Protein AF-A0A0Q3IAG3-F1 (afdb_monomer)

Sequence (662 aa):
MATAAAYCLPLFLLLLPPLIIAAPSAAAAGPELQPQPQDLLLSFKAALRDPSGALASWSLSTPYCNWPHITCTASSSSSSVVSIAVSLQGLGLSGDIDAASLCRVPGLSHLSLASNAFNTTVPLQLSRCASLVSLNLSSAAFWGPLPEQLAAGLPPSLASLDLSGNDIEGPVPPGLAALGAALQVLDLGRNRLSGVLHPALFRNLTGLHYLDLSGNQFLESPLPPELGKMGNLRWLFLQGSGFTGAIPETFLALEQLEALDLSMNGLTGAIPRGFGRKFQKLLSLDLSRNGFSGPFPDGVEKCVMLQRFQVHDNAFTGELPAGLWSLPDLQVIRAENNRFSGRLPEFPGEVSRLEQVQVDNNSFSGGLPLTIGMIRTMYRFSASLNKLSGVLPDNLCDSPVMSIINISHNALSGSIPEFRNCKRLVSLHLSSNGLTGPIPTSLGALPVLTYIDLSSNGLTGAIPANLQNLKLALLNVSYNRLSGPVPQELISGLPAVFLQGNPGLCGPGLSNNCVVPLRKHRWLALAATVASFITGAMLLAIGAFAVYRRLYGKRPSPWKLVLFQPIKITGEELFSAFHDKNVIGRGAFGNVYLIVLQDGQKVAVKRLVCSDKLTFRQVKSEMNVLAKIRHKNIAKITGFCYSEGEAKDCAGSSSGIGVPSP

Foldseek 3Di:
DDDDDDDDDDDDDDDDDDDDDDDDDDPDDPPPPQPALLVLVVVQVVQKDQPPCQQVPSDPVDPPCPGPQWHWDDDPPDPPATAIAGAQEQRQMEGDGPLQSVLSNGNDAHYAPEHYAHLEADDLSQLSNQNYQEDHHELHAHAEEDDLSSLLSHYLNHQYDAHEHYAHEEADHLSVLNVFQNHAYDHHEQYQYAEEHDLSNLQGPLNYQYDAHYNNQHHLYEDDLSVLNSLNHAYDHHANNAYEEEDDPSVLSNLNHQEDAPYHYAYEEEDRQCVLVRNLNHQEDAPYQYAYEEAHHENVLSVLNHAEDHHDHYAYEEADHPSVLARQNHAYDHHAHYAHEEEDDAHPFCSHNHQEDAHAQYAYEEEDHLRCLRHQNHQYDHHDNYAYEEEDHQSNQNRQNHAEDAHEHYAYEEEDHANQRNLNHAEDHHYQYAYEEADHLNLLVRARHAYAHHEHYAYEEADHLSVLVYNHPYQAHEQYQYADEDHPSCVVRDDPNSHHNHPRYADPPDPHHHPPPPPPPPVVVVVVVVVVVVVVVVVVVVVVVVVVCVVDPDDDDQKDKWFPDDDPDDPVQVVVQPDPVQFPDQDPFATWGWGQDPVRDIDIDGDGDDDLPDAPVRVVVVLVVQQPDDDPPDDHDGIDMDGPVVNCVSPDDDDDDDDDDD

Secondary structure (DSSP, 8-state):
----------------------------PPP--PPPHHHHHHHHHHHEE-TT-TTTT-STTS-GGGSTTEEEEE-TT-TT-EEEEEE-TTS--EE---HHHHTTSTTEEEEE--SS---SPPPGGGGG-TT-SEEE-TTS--EEE--HHHHHHS-TT--EEE--SSEEEE---GGGGGGGGG--EEE--SSEEBSPPPHHHHHH-TT-SEEE-TT-TB---BPPGGGGG-TT--EEE-TTS--EEPPPGGGGG-TT-SEEE--SSEEEEPPPTTHHHH-TT--EEE--SSEEEEEPPS-GGG-TT--EEE--SSEEESBPPGGGGG-TT--EEE--SS--BSBPPPP-GGG----EEE--SS--EEPPPTTGGG-TT--EEE--SSEEEEE--TTTT--TT--EEE--SSEEEEEPPP--S-TT--EEE--SSEEEEPPPGGGGG-TT--EEE--SSEEEEPPPGGGGGS--SEEE--SSEEEEEPPHHHHHHS-GGGGTT-TEEESTTSSS---------HHHHHHHHHHHHHHHHHHHHHHHHHHHHHHH-PPPP-EEEEESS-----HHHHHHT-SGGGEEEEETTEEEEEEE-TTS-EEEEEEPPP-TT--HHHHHHHHHHHTT---TTSPPP-EEEEETTTTSTTS-----------

Organism: Brachypodium distachyon (NCBI:txid15368)

Solvent-accessible surface area (backbone atoms only — not comparable to full-atom values): 34328 Å² total; per-residue (Å²): 133,89,89,87,82,87,82,89,82,82,93,76,91,78,92,76,85,81,81,87,75,86,72,80,84,75,74,80,77,67,84,78,75,75,78,53,54,60,58,26,52,48,54,28,54,70,41,42,43,59,85,73,49,82,65,66,80,64,47,94,92,50,66,59,63,75,27,84,53,36,46,65,43,76,48,97,84,49,102,78,51,47,40,29,34,39,50,56,55,62,57,60,35,23,54,53,79,43,34,66,42,48,35,64,28,74,41,39,24,33,43,30,50,19,46,24,53,37,68,40,62,78,62,58,45,52,25,56,23,66,56,25,30,34,43,32,47,23,38,13,43,31,31,51,61,63,52,48,71,28,37,47,35,41,28,58,58,26,28,33,43,32,52,22,49,24,50,33,24,47,50,73,42,57,30,46,24,65,28,21,57,46,23,28,36,44,31,51,21,38,24,46,31,22,48,63,78,50,64,54,36,36,68,32,34,46,35,23,28,35,42,31,47,20,42,12,62,48,17,66,17,62,62,61,56,46,52,20,66,23,49,49,25,26,36,42,35,45,27,36,14,34,33,27,51,45,69,46,70,44,48,59,52,30,43,48,23,28,34,42,32,54,20,49,28,56,30,27,51,49,63,46,66,61,48,20,64,39,33,42,51,21,31,36,42,33,52,22,41,28,50,32,28,50,47,62,41,54,50,38,53,48,23,49,50,26,27,35,45,32,51,20,42,29,48,32,25,50,46,75,46,75,43,56,67,66,31,61,51,27,26,37,42,34,47,24,44,30,48,33,30,53,64,62,65,71,49,57,27,69,71,33,45,38,30,33,42,34,45,24,42,31,48,34,25,50,46,69,41,75,30,59,15,44,18,56,50,26,27,35,45,33,46,21,42,28,50,31,25,54,51,64,52,68,41,66,37,50,8,60,47,25,25,37,43,32,52,20,40,29,54,31,28,54,50,63,54,64,47,80,53,24,60,45,28,31,35,42,32,52,21,41,28,51,33,27,49,49,63,48,63,39,58,37,69,30,84,54,36,27,37,38,32,52,20,40,27,51,30,27,50,45,67,50,63,50,46,57,77,40,77,59,82,39,71,30,51,15,37,24,52,29,28,46,60,58,48,68,67,49,57,78,73,46,67,70,74,28,53,37,65,22,89,49,37,16,28,89,97,48,97,34,69,66,75,73,74,74,72,75,60,66,61,56,61,53,48,51,57,51,49,56,54,49,52,54,51,48,53,53,50,50,53,53,49,54,53,48,48,73,74,69,62,78,83,84,80,74,67,51,78,48,68,80,50,101,66,92,73,56,73,68,64,60,60,75,43,78,44,84,92,29,57,79,46,79,53,102,60,36,44,27,28,56,39,71,42,95,88,65,51,78,43,82,47,70,51,73,60,89,55,103,87,63,47,65,70,56,53,56,52,50,51,60,52,57,49,66,61,84,52,100,91,54,89,80,58,50,60,55,72,51,40,73,74,67,59,51,75,61,62,72,92,74,88,80,90,82,85,85,85,135

Nearest PDB structures (foldseek):
  5xjx-assembly1_A  TM=6.920E-01  e=1.433E-28  Arabidopsis thaliana
  5xkj-assembly2_B  TM=7.914E-01  e=1.737E-23  Arabidopsis thaliana
  5gij-assembly1_B  TM=5.971E-01  e=4.667E-26  Arabidopsis thaliana
  5gr9-assembly1_B  TM=5.841E-01  e=5.102E-26  Arabidopsis thaliana
  4mna-assembly1_A  TM=4.297E-01  e=7.615E-26  Arabidopsis thaliana

pLDDT: mean 84.62, std 19.33, range [26.25, 98.94]

InterPro domains:
  IPR000719 Protein kinase domain [PF00069] (578-644)
  IPR000719 Protein kinase domain [PS50011] (578-662)
  IPR001611 Leucine-rich repeat [PF00560] (256-276)
  IPR001611 Leucine-rich repeat [PF00560] (282-303)
  IPR001611 Leucine-rich repeat [PF13855] (156-218)
  IPR001611 Leucine-rich repeat [PF13855] (424-482)
  IPR003591 Leucine-rich repeat, typical subtype [SM00369] (105-129)
  IPR003591 Leucine-rich repeat, typical subtype [SM00369] (181-204)
  IPR003591 Leucine-rich repeat, typical subtype [SM00369] (205-230)
  IPR003591 Leucine-rich repeat, typical subtype [SM00369] (254-278)
  IPR003591 Leucine-rich repeat, typical subtype [SM00369] (446-469)
  IPR011009 Protein kinase-like domain superfamily [SSF56112] (566-646)
  IPR013210 Leucine-rich repeat-containing N-terminal, plant-type [PF08263] (40-73)
  IPR017441 Protein kinase, ATP binding site [PS00107] (584-606)
  IPR032675 Leucine-rich repeat domain superfamily [G3DSA:3.80.10.10] (33-121)
  IPR032675 Leucine-rich repeat domain superfamily [G3DSA:3.80.10.10] (122-519)

Mean predicted aligned error: 15.57 Å

Structure (mmCIF, N/CA/C/O backbone):
data_AF-A0A0Q3IAG3-F1
#
_entry.id   AF-A0A0Q3IAG3-F1
#
loop_
_atom_site.group_PDB
_atom_site.id
_atom_site.type_symbol
_atom_site.label_atom_id
_atom_site.label_alt_id
_atom_site.label_comp_id
_atom_site.label_asym_id
_atom_site.label_entity_id
_atom_site.label_seq_id
_atom_site.pdbx_PDB_ins_code
_atom_site.Cartn_x
_atom_site.Cartn_y
_atom_site.Cartn_z
_atom_site.occupancy
_atom_site.B_iso_or_equiv
_atom_site.auth_seq_id
_atom_site.auth_comp_id
_atom_site.auth_asym_id
_atom_site.auth_atom_id
_atom_site.pdbx_PDB_model_num
ATOM 1 N N . MET A 1 1 ? -14.386 58.760 45.929 1.00 36.84 1 MET A N 1
ATOM 2 C CA . MET A 1 1 ? -15.754 58.927 46.458 1.00 36.84 1 MET A CA 1
ATOM 3 C C . MET A 1 1 ? -16.372 57.547 46.577 1.00 36.84 1 MET A C 1
ATOM 5 O O . MET A 1 1 ? -16.468 56.901 45.551 1.00 36.84 1 MET A O 1
ATOM 9 N N . ALA A 1 2 ? -16.676 57.152 47.823 1.00 34.12 2 ALA A N 1
ATOM 10 C CA . ALA A 1 2 ? -17.533 56.057 48.314 1.00 34.12 2 ALA A CA 1
ATOM 11 C C . ALA A 1 2 ? -17.417 54.645 47.695 1.00 34.12 2 ALA A C 1
ATOM 13 O O . ALA A 1 2 ? -17.475 54.492 46.488 1.00 34.12 2 ALA A O 1
ATOM 14 N N . THR A 1 3 ? -17.370 53.522 48.414 1.00 35.38 3 THR A N 1
ATOM 15 C CA . THR A 1 3 ? -17.206 53.123 49.831 1.00 35.38 3 THR A CA 1
ATOM 16 C C . THR A 1 3 ? -17.252 51.588 49.798 1.00 35.38 3 THR A C 1
ATOM 18 O O . THR A 1 3 ? -18.136 51.065 49.128 1.00 35.38 3 THR A O 1
ATOM 21 N N . ALA A 1 4 ? -16.385 50.886 50.535 1.00 32.78 4 ALA A N 1
ATOM 22 C CA . ALA A 1 4 ? -16.727 49.684 51.321 1.00 32.78 4 ALA A CA 1
ATOM 23 C C . ALA A 1 4 ? -15.442 49.085 51.913 1.00 32.78 4 ALA A C 1
ATOM 25 O O . ALA A 1 4 ? -14.677 48.409 51.229 1.00 32.78 4 ALA A O 1
ATOM 26 N N . ALA A 1 5 ? -15.208 49.375 53.192 1.00 32.81 5 ALA A N 1
ATOM 27 C CA . ALA A 1 5 ? -14.192 48.735 54.014 1.00 32.81 5 ALA A CA 1
ATOM 28 C C . ALA A 1 5 ? -14.833 47.636 54.874 1.00 32.81 5 ALA A C 1
ATOM 30 O O . ALA A 1 5 ? -16.011 47.698 55.222 1.00 32.81 5 ALA A O 1
ATOM 31 N N . ALA A 1 6 ? -14.007 46.637 55.163 1.00 34.72 6 ALA A N 1
ATOM 32 C CA . ALA A 1 6 ? -14.290 45.373 55.818 1.00 34.72 6 ALA A CA 1
ATOM 33 C C . ALA A 1 6 ? -14.763 45.475 57.275 1.00 34.72 6 ALA A C 1
ATOM 35 O O . ALA A 1 6 ? -14.339 46.371 57.996 1.00 34.72 6 ALA A O 1
ATOM 36 N N . TYR A 1 7 ? -15.480 44.440 57.729 1.00 31.61 7 TYR A N 1
ATOM 37 C CA . TYR A 1 7 ? -15.376 43.940 59.101 1.00 31.61 7 TYR A CA 1
ATOM 38 C C . TYR A 1 7 ? -15.440 42.405 59.128 1.00 31.61 7 TYR A C 1
ATOM 40 O O . TYR A 1 7 ? -16.444 41.795 58.768 1.00 31.61 7 TYR A O 1
ATOM 48 N N . CYS A 1 8 ? -14.332 41.802 59.568 1.00 31.00 8 CYS A N 1
ATOM 49 C CA . CYS A 1 8 ? -14.249 40.450 60.117 1.00 31.00 8 CYS A CA 1
ATOM 50 C C . CYS A 1 8 ? -14.860 40.422 61.523 1.00 31.00 8 CYS A C 1
ATOM 52 O O . CYS A 1 8 ? -14.570 41.321 62.309 1.00 31.00 8 CYS A O 1
ATOM 54 N N . LEU A 1 9 ? -15.565 39.345 61.879 1.00 29.98 9 LEU A N 1
ATOM 55 C CA . LEU A 1 9 ? -15.588 38.774 63.235 1.00 29.98 9 LEU A CA 1
ATOM 56 C C . LEU A 1 9 ? -16.061 37.301 63.181 1.00 29.98 9 LEU A C 1
ATOM 58 O O . LEU A 1 9 ? -16.707 36.904 62.212 1.00 29.98 9 LEU A O 1
ATOM 62 N N . PRO A 1 10 ? -15.653 36.473 64.160 1.00 35.53 10 PRO A N 1
ATOM 63 C CA . PRO A 1 10 ? -15.417 35.047 63.988 1.00 35.53 10 PRO A CA 1
ATOM 64 C C . PRO A 1 10 ? -16.626 34.160 64.297 1.00 35.53 10 PRO A C 1
ATOM 66 O O . PRO A 1 10 ? -17.518 34.494 65.072 1.00 35.53 10 PRO A O 1
ATOM 69 N N . LEU A 1 11 ? -16.563 32.973 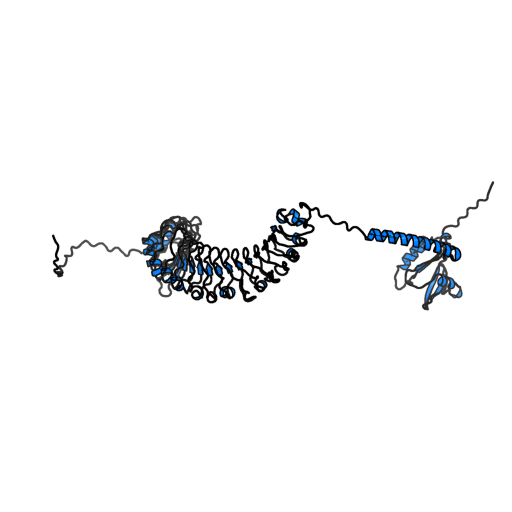63.699 1.00 30.59 11 LEU A N 1
ATOM 70 C CA . LEU A 1 11 ? -17.396 31.804 63.939 1.00 30.59 11 LEU A CA 1
ATOM 71 C C . LEU A 1 11 ? -17.211 31.311 65.389 1.00 30.59 11 LEU A C 1
ATOM 73 O O . LEU A 1 11 ? -16.100 30.953 65.776 1.00 30.59 11 LEU A O 1
ATOM 77 N N . PHE A 1 12 ? -18.290 31.233 66.169 1.00 32.09 12 PHE A N 1
ATOM 78 C CA . PHE A 1 12 ? -18.337 30.421 67.387 1.00 32.09 12 PHE A CA 1
ATOM 79 C C . PHE A 1 12 ? -19.564 29.510 67.330 1.00 32.09 12 PHE A C 1
ATOM 81 O O . PHE A 1 12 ? -20.698 29.970 67.207 1.00 32.09 12 PHE A O 1
ATOM 88 N N . LEU A 1 13 ? -19.298 28.203 67.374 1.00 33.50 13 LEU A N 1
ATOM 89 C CA . LEU A 1 13 ? -20.283 27.134 67.479 1.00 33.50 13 LEU A CA 1
ATOM 90 C C . LEU A 1 13 ? -21.098 27.269 68.771 1.00 33.50 13 LEU A C 1
ATOM 92 O O . LEU A 1 13 ? -20.525 27.294 69.858 1.00 33.50 13 LEU A O 1
ATOM 96 N N . LEU A 1 14 ? -22.423 27.205 68.649 1.00 31.25 14 LEU A N 1
ATOM 97 C CA . LEU A 1 14 ? -23.321 26.792 69.725 1.00 31.25 14 LEU A CA 1
ATOM 98 C C . LEU A 1 14 ? -24.258 25.708 69.182 1.00 31.25 14 LEU A C 1
ATOM 100 O O . LEU A 1 14 ? -25.172 25.971 68.404 1.00 31.25 14 LEU A O 1
ATOM 104 N N . LEU A 1 15 ? -23.967 24.469 69.581 1.00 32.31 15 LEU A N 1
ATOM 105 C CA . LEU A 1 15 ? -24.825 23.299 69.427 1.00 32.31 15 LEU A CA 1
ATOM 106 C C . LEU A 1 15 ? -26.006 23.419 70.399 1.00 32.31 15 LEU A C 1
ATOM 108 O O . LEU A 1 15 ? -25.810 23.411 71.613 1.00 32.31 15 LEU A O 1
ATOM 112 N N . LEU A 1 16 ? -27.225 23.469 69.865 1.00 31.62 16 LEU A N 1
ATOM 113 C CA . LEU A 1 16 ? -28.459 23.140 70.581 1.00 31.62 16 LEU A CA 1
ATOM 114 C C . LEU A 1 16 ? -29.154 21.997 69.820 1.00 31.62 16 LEU A C 1
ATOM 116 O O . LEU A 1 16 ? -29.209 22.043 68.588 1.00 31.62 16 LEU A O 1
ATOM 120 N N . PRO A 1 17 ? -29.638 20.948 70.510 1.00 32.47 17 PRO A N 1
ATOM 121 C CA . PRO A 1 17 ? -30.149 19.742 69.868 1.00 32.47 17 PRO A CA 1
ATOM 122 C C . PRO A 1 17 ? -31.580 19.973 69.355 1.00 32.47 17 PRO A C 1
ATOM 124 O O . PRO A 1 17 ? -32.381 20.576 70.074 1.00 32.47 17 PRO A O 1
ATOM 127 N N . PRO A 1 18 ? -31.964 19.480 68.164 1.00 35.00 18 PRO A N 1
ATOM 128 C CA . PRO A 1 18 ? -33.361 19.495 67.773 1.00 35.00 18 PRO A CA 1
ATOM 129 C C . PRO A 1 18 ? -34.107 18.303 68.383 1.00 35.00 18 PRO A C 1
ATOM 131 O O . PRO A 1 18 ? -33.685 17.148 68.299 1.00 35.00 18 PRO A O 1
ATOM 134 N N . LEU A 1 19 ? -35.240 18.642 68.997 1.00 31.75 19 LEU A N 1
ATOM 135 C CA . LEU A 1 19 ? -36.319 17.765 69.434 1.00 31.75 19 LEU A CA 1
ATOM 136 C C . LEU A 1 19 ? -36.672 16.717 68.367 1.00 31.75 19 LEU A C 1
ATOM 138 O O . LEU A 1 19 ? -36.980 17.047 67.222 1.00 31.75 19 LEU A O 1
ATOM 142 N N . ILE A 1 20 ? -36.718 15.459 68.797 1.00 33.03 20 ILE A N 1
ATOM 143 C CA . ILE A 1 20 ? -37.291 14.339 68.052 1.00 33.03 20 ILE A CA 1
ATOM 144 C C . ILE A 1 20 ? -38.816 14.491 68.087 1.00 33.03 20 ILE A C 1
ATOM 146 O O . ILE A 1 20 ? -39.447 14.254 69.115 1.00 33.03 20 ILE A O 1
ATOM 150 N N . ILE A 1 21 ? -39.411 14.881 66.960 1.00 35.62 21 ILE A N 1
ATOM 151 C CA . ILE A 1 21 ? -40.840 14.687 66.704 1.00 35.62 21 ILE A CA 1
ATOM 152 C C . ILE A 1 21 ? -40.975 13.316 66.040 1.00 35.62 21 ILE A C 1
ATOM 154 O O . ILE A 1 21 ? -40.437 13.081 64.959 1.00 35.62 21 ILE A O 1
ATOM 158 N N . ALA A 1 22 ? -41.657 12.398 66.721 1.00 33.97 22 ALA A N 1
ATOM 159 C CA . ALA A 1 22 ? -41.945 11.061 66.229 1.00 33.97 22 ALA A CA 1
ATOM 160 C C . ALA A 1 22 ? -42.873 11.128 65.003 1.00 33.97 22 ALA A C 1
ATOM 162 O O . ALA A 1 22 ? -44.052 11.461 65.121 1.00 33.97 22 ALA A O 1
ATOM 163 N N . ALA A 1 23 ? -42.334 10.792 63.831 1.00 32.50 23 ALA A N 1
ATOM 164 C CA . ALA A 1 23 ? -43.116 10.398 62.666 1.00 32.50 23 ALA A CA 1
ATOM 165 C C . ALA A 1 23 ? -43.490 8.906 62.794 1.00 32.50 23 ALA A C 1
ATOM 167 O O . ALA A 1 23 ? -42.697 8.126 63.333 1.00 32.50 23 ALA A O 1
ATOM 168 N N . PRO A 1 24 ? -44.687 8.490 62.347 1.00 33.19 24 PRO A N 1
ATOM 169 C CA . PRO A 1 24 ? -45.159 7.125 62.523 1.00 33.19 24 PRO A CA 1
ATOM 170 C C . PRO A 1 24 ? -44.270 6.140 61.760 1.00 33.19 24 PRO A C 1
ATOM 172 O O . PRO A 1 24 ? -43.804 6.420 60.658 1.00 33.19 24 PRO A O 1
ATOM 175 N N . SER A 1 25 ? -44.050 4.984 62.389 1.00 32.50 25 SER A N 1
ATOM 176 C CA . SER A 1 25 ? -43.314 3.833 61.870 1.00 32.50 25 SER A CA 1
ATOM 177 C C . SER A 1 25 ? -43.697 3.539 60.416 1.00 32.50 25 SER A C 1
ATOM 179 O O . SER A 1 25 ? -44.777 3.022 60.132 1.00 32.50 25 SER A O 1
ATOM 181 N N . ALA A 1 26 ? -42.791 3.866 59.492 1.00 36.53 26 ALA A N 1
ATOM 182 C CA . ALA A 1 26 ? -42.782 3.257 58.177 1.00 36.53 26 ALA A CA 1
ATOM 183 C C . ALA A 1 26 ? -42.435 1.784 58.395 1.00 36.53 26 ALA A C 1
ATOM 185 O O . ALA A 1 26 ? -41.349 1.454 58.880 1.00 36.53 26 ALA A O 1
ATOM 186 N N . ALA A 1 27 ? -43.404 0.918 58.108 1.00 34.19 27 ALA A N 1
ATOM 187 C CA . ALA A 1 27 ? -43.212 -0.517 58.064 1.00 34.19 27 ALA A CA 1
ATOM 188 C C . ALA A 1 27 ? -41.932 -0.826 57.282 1.00 34.19 27 ALA A C 1
ATOM 190 O O . ALA A 1 27 ? -41.715 -0.281 56.198 1.00 34.19 27 ALA A O 1
ATOM 191 N N . ALA A 1 28 ? -41.084 -1.675 57.861 1.00 35.16 28 ALA A N 1
ATOM 192 C CA . ALA A 1 28 ? -39.906 -2.197 57.199 1.00 35.16 28 ALA A CA 1
ATOM 193 C C . ALA A 1 28 ? -40.318 -2.752 55.830 1.00 35.16 28 ALA A C 1
ATOM 195 O O . ALA A 1 28 ? -41.019 -3.763 55.745 1.00 35.16 28 ALA A O 1
ATOM 196 N N . ALA A 1 29 ? -39.904 -2.069 54.762 1.00 36.91 29 ALA A N 1
ATOM 197 C CA . ALA A 1 29 ? -39.858 -2.674 53.447 1.00 36.91 29 ALA A CA 1
ATOM 198 C C . ALA A 1 29 ? -38.974 -3.920 53.587 1.00 36.91 29 ALA A C 1
ATOM 200 O O . ALA A 1 29 ? -37.837 -3.830 54.057 1.00 36.91 29 ALA A O 1
ATOM 201 N N . GLY A 1 30 ? -39.537 -5.088 53.273 1.00 34.41 30 GLY A N 1
ATOM 202 C CA . GLY A 1 30 ? -38.782 -6.336 53.212 1.00 34.41 30 GLY A CA 1
ATOM 203 C C . GLY A 1 30 ? -37.594 -6.215 52.248 1.00 34.41 30 GLY A C 1
ATOM 204 O O . GLY A 1 30 ? -37.512 -5.237 51.503 1.00 34.41 30 GLY A O 1
ATOM 205 N N . PRO A 1 31 ? -36.667 -7.188 52.244 1.00 38.47 31 PRO A N 1
ATOM 206 C CA . PRO A 1 31 ? -35.528 -7.157 51.336 1.00 38.47 31 PRO A CA 1
ATOM 207 C C . PRO A 1 31 ? -36.055 -7.018 49.907 1.00 38.47 31 PRO A C 1
ATOM 209 O O . PRO A 1 31 ? -36.814 -7.866 49.438 1.00 38.47 31 PRO A O 1
ATOM 212 N N . GLU A 1 32 ? -35.705 -5.916 49.247 1.00 37.59 32 GLU A N 1
ATOM 213 C CA . GLU A 1 32 ? -36.028 -5.687 47.846 1.00 37.59 32 GLU A CA 1
ATOM 214 C C . GLU A 1 32 ? -35.407 -6.850 47.062 1.00 37.59 32 GLU A C 1
ATOM 216 O O . GLU A 1 32 ? -34.184 -6.996 47.005 1.00 37.59 32 GLU A O 1
ATOM 221 N N . LEU A 1 33 ? -36.254 -7.763 46.577 1.00 48.78 33 LEU A N 1
ATOM 222 C CA . LEU A 1 33 ? -35.828 -8.964 45.870 1.00 48.78 33 LEU A CA 1
ATOM 223 C C . LEU A 1 33 ? -35.042 -8.493 44.639 1.00 48.78 33 LEU A C 1
ATOM 225 O O . LEU A 1 33 ? -35.632 -7.930 43.715 1.00 48.78 33 LEU A O 1
ATOM 229 N N . GLN A 1 34 ? -33.713 -8.647 44.637 1.00 59.81 34 GLN A N 1
ATOM 230 C CA . GLN A 1 34 ? -32.916 -8.279 43.467 1.00 59.81 34 GLN A CA 1
ATOM 231 C C . GLN A 1 34 ? -33.454 -9.064 42.260 1.00 59.81 34 GLN A C 1
ATOM 233 O O . GLN A 1 34 ? -33.595 -10.288 42.363 1.00 59.81 34 GLN A O 1
ATOM 238 N N . PRO A 1 35 ? -33.800 -8.392 41.144 1.00 69.31 35 PRO A N 1
ATOM 239 C CA . PRO A 1 35 ? -34.320 -9.082 39.973 1.00 69.31 35 PRO A CA 1
ATOM 240 C C . PRO A 1 35 ? -33.294 -10.109 39.496 1.00 69.31 35 PRO A C 1
ATOM 242 O O . PRO A 1 35 ? -32.098 -9.811 39.421 1.00 69.31 35 PRO A O 1
ATOM 245 N N . GLN A 1 36 ? -33.757 -11.326 39.211 1.00 86.19 36 GLN A N 1
ATOM 246 C CA . GLN A 1 36 ? -32.876 -12.406 38.783 1.00 86.19 36 GLN A CA 1
ATOM 247 C C . GLN A 1 36 ? -32.211 -12.022 37.446 1.00 86.19 36 GLN A C 1
ATOM 249 O O . GLN A 1 36 ? -32.871 -11.432 36.585 1.00 86.19 36 GLN A O 1
ATOM 254 N N . PRO A 1 37 ? -30.931 -12.381 37.214 1.00 88.75 37 PRO A N 1
ATOM 255 C CA . PRO A 1 37 ? -30.227 -12.078 35.961 1.00 88.75 37 PRO A CA 1
ATOM 256 C C . PRO A 1 37 ? -31.004 -12.536 34.721 1.00 88.75 37 PRO A C 1
ATOM 258 O O . PRO A 1 37 ? -31.032 -11.857 33.698 1.00 88.75 37 PRO A O 1
ATOM 261 N N . GLN A 1 38 ? -31.672 -13.683 34.843 1.00 91.94 38 GLN A N 1
ATOM 262 C CA . GLN A 1 38 ? -32.481 -14.289 33.795 1.00 91.94 38 GLN A CA 1
ATOM 263 C C . GLN A 1 38 ? -33.679 -13.414 33.395 1.00 91.94 38 GLN A C 1
ATOM 265 O O . GLN A 1 38 ? -33.936 -13.260 32.203 1.00 91.94 38 GLN A O 1
ATOM 270 N N . ASP A 1 39 ? -34.364 -12.794 34.360 1.00 93.56 39 ASP A N 1
ATOM 271 C CA . ASP A 1 39 ? -35.512 -11.916 34.097 1.00 93.56 39 ASP A CA 1
ATOM 272 C C . ASP A 1 39 ? -35.075 -10.642 33.368 1.00 93.56 39 ASP A C 1
ATOM 274 O O . ASP A 1 39 ? -35.716 -10.208 32.412 1.00 93.56 39 ASP A O 1
ATOM 278 N N . LEU A 1 40 ? -33.937 -10.072 33.772 1.00 94.50 40 LEU A N 1
ATOM 279 C CA . LEU A 1 40 ? -33.359 -8.884 33.141 1.00 94.50 40 LEU A CA 1
ATOM 280 C C . LEU A 1 40 ? -32.948 -9.151 31.686 1.00 94.50 40 LEU A C 1
ATOM 282 O O . LEU A 1 40 ? -33.213 -8.330 30.808 1.00 94.50 40 LEU 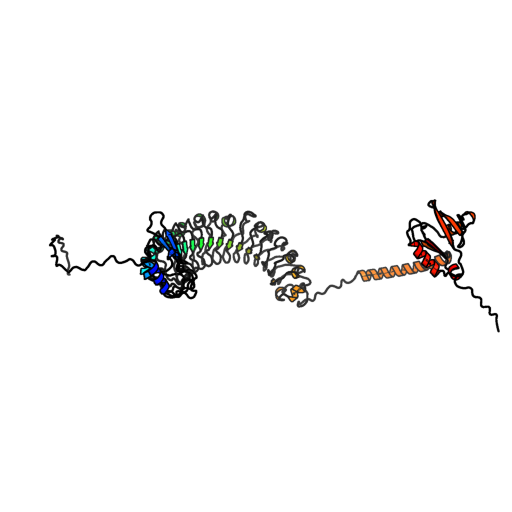A O 1
ATOM 286 N N . LEU A 1 41 ? -32.346 -10.313 31.414 1.00 95.06 41 LEU A N 1
ATOM 287 C CA . LEU A 1 41 ? -31.979 -10.726 30.057 1.00 95.06 41 LEU A CA 1
ATOM 288 C C . LEU A 1 41 ? -33.210 -11.002 29.180 1.00 95.06 41 LEU A C 1
ATOM 290 O O . LEU A 1 41 ? -33.191 -10.690 27.989 1.00 95.06 41 LEU A O 1
ATOM 294 N N . LEU A 1 42 ? -34.290 -11.552 29.745 1.00 95.44 42 LEU A N 1
ATOM 295 C CA . LEU A 1 42 ? -35.555 -11.733 29.022 1.00 95.44 42 LEU A CA 1
ATOM 296 C C . LEU A 1 42 ? -36.265 -10.402 28.758 1.00 95.44 42 LEU A C 1
ATOM 298 O O . LEU A 1 42 ? -36.824 -10.240 27.676 1.00 95.44 42 LEU A O 1
ATOM 302 N N . SER A 1 43 ? -36.201 -9.446 29.690 1.00 94.19 43 SER A N 1
ATOM 303 C CA . SER A 1 43 ? -36.681 -8.073 29.470 1.00 94.19 43 SER A CA 1
ATOM 304 C C . SER A 1 43 ? -35.930 -7.416 28.316 1.00 94.19 43 SER A C 1
ATOM 306 O O . SER A 1 43 ? -36.546 -6.884 27.396 1.00 94.19 43 SER A O 1
ATOM 308 N N . PHE A 1 44 ? -34.600 -7.543 28.310 1.00 95.12 44 PHE A N 1
ATOM 309 C CA . PHE A 1 44 ? -33.771 -7.070 27.208 1.00 95.12 44 PHE A CA 1
ATOM 310 C C . PHE A 1 44 ? -34.162 -7.732 25.879 1.00 95.12 44 PHE A C 1
ATOM 312 O O . PHE A 1 44 ? -34.413 -7.029 24.905 1.00 95.12 44 PHE A O 1
ATOM 319 N N . LYS A 1 45 ? -34.310 -9.064 25.843 1.00 95.69 45 LYS A N 1
ATOM 320 C CA . LYS A 1 45 ? -34.788 -9.793 24.656 1.00 95.69 45 LYS A CA 1
ATOM 321 C C . LYS A 1 45 ? -36.148 -9.284 24.166 1.00 95.69 45 LYS A C 1
ATOM 323 O O . LYS A 1 45 ? -36.346 -9.194 22.960 1.00 95.69 45 LYS A O 1
ATOM 328 N N . ALA A 1 46 ? -37.078 -8.971 25.066 1.00 95.31 46 ALA A N 1
ATOM 329 C CA . ALA A 1 46 ? -38.424 -8.530 24.702 1.00 95.31 46 ALA A CA 1
ATOM 330 C C . ALA A 1 46 ? -38.452 -7.161 23.997 1.00 95.31 46 ALA A C 1
ATOM 332 O O . ALA A 1 46 ? -39.385 -6.894 23.241 1.00 95.31 46 ALA A O 1
ATOM 333 N N . ALA A 1 47 ? -37.440 -6.314 24.214 1.00 94.94 47 ALA A N 1
ATOM 334 C CA . ALA A 1 47 ? -37.291 -5.036 23.516 1.00 94.94 47 ALA A CA 1
ATOM 335 C C . ALA A 1 47 ? -36.758 -5.191 22.075 1.00 94.94 47 ALA A C 1
ATOM 337 O O . ALA A 1 47 ? -36.934 -4.300 21.238 1.00 94.94 47 ALA A O 1
ATOM 338 N N . LEU A 1 48 ? -36.138 -6.334 21.767 1.00 96.00 48 LEU A N 1
ATOM 339 C CA . LEU A 1 48 ? -35.511 -6.600 20.479 1.00 96.00 48 LEU A CA 1
ATOM 340 C C . LEU A 1 48 ? -36.492 -7.169 19.456 1.00 96.00 48 LEU A C 1
ATOM 342 O O . LEU A 1 48 ? -37.363 -7.988 19.749 1.00 96.00 48 LEU A O 1
ATOM 346 N N . ARG A 1 49 ? -36.267 -6.805 18.197 1.00 96.69 49 ARG A N 1
ATOM 347 C CA . ARG A 1 49 ? -36.810 -7.502 17.034 1.00 96.69 49 ARG A CA 1
ATOM 348 C C . ARG A 1 49 ? -35.782 -8.513 16.544 1.00 96.69 49 ARG A C 1
ATOM 350 O O . ARG A 1 49 ? -34.701 -8.135 16.097 1.00 96.69 49 ARG A O 1
ATOM 357 N N . ASP A 1 50 ? -36.160 -9.786 16.601 1.00 96.56 50 ASP A N 1
ATOM 358 C CA . ASP A 1 50 ? -35.338 -10.938 16.222 1.00 96.56 50 ASP A CA 1
ATOM 359 C C . ASP A 1 50 ? -35.989 -11.696 15.049 1.00 96.56 50 ASP A C 1
ATOM 361 O O . ASP A 1 50 ? -36.725 -12.663 15.262 1.00 96.56 50 ASP A O 1
ATOM 365 N N . PRO A 1 51 ? -35.789 -11.241 13.798 1.00 94.19 51 PRO A N 1
ATOM 366 C CA . PRO A 1 51 ? -36.437 -11.844 12.634 1.00 94.19 51 PRO A CA 1
ATOM 367 C C . PRO A 1 51 ? -35.916 -13.252 12.318 1.00 94.19 51 PRO A C 1
ATOM 369 O O . PRO A 1 51 ? -36.619 -14.030 11.676 1.00 94.19 51 PRO A O 1
ATOM 372 N N . SER A 1 52 ? -34.694 -13.582 12.743 1.00 92.88 52 SER A N 1
ATOM 373 C CA . SER A 1 52 ? -34.071 -14.888 12.512 1.00 92.88 52 SER A CA 1
ATOM 374 C C . SER A 1 52 ? -34.452 -15.921 13.577 1.00 92.88 52 SER A C 1
ATOM 376 O O . SER A 1 52 ? -34.219 -17.114 13.383 1.00 92.88 52 SER A O 1
ATOM 378 N N . GLY A 1 53 ? -35.057 -15.483 14.687 1.00 95.06 53 GLY A N 1
ATOM 379 C CA . GLY A 1 53 ? -35.362 -16.336 15.831 1.00 95.06 53 GLY A CA 1
ATOM 380 C C . GLY A 1 53 ? -34.104 -16.822 16.554 1.00 95.06 53 GLY A C 1
ATOM 381 O O . GLY A 1 53 ? -34.153 -17.853 17.230 1.00 95.06 53 GLY A O 1
ATOM 382 N N . ALA A 1 54 ? -32.978 -16.115 16.418 1.00 94.94 54 ALA A N 1
ATOM 383 C CA . ALA A 1 54 ? -31.698 -16.498 17.010 1.00 94.94 54 ALA A CA 1
ATOM 384 C C . ALA A 1 54 ? -31.758 -16.586 18.545 1.00 94.94 54 ALA A C 1
ATOM 386 O O . ALA A 1 54 ? -31.075 -17.407 19.159 1.00 94.94 54 ALA A O 1
ATOM 387 N N . LEU A 1 55 ? -32.615 -15.781 19.175 1.00 96.00 55 LEU A N 1
ATOM 388 C CA . LEU A 1 55 ? -32.811 -15.738 20.621 1.00 96.00 55 LEU A CA 1
ATOM 389 C C . LEU A 1 55 ? -34.006 -16.584 21.075 1.00 96.00 55 LEU A C 1
ATOM 391 O O . LEU A 1 55 ? -34.347 -16.559 22.258 1.00 96.00 55 LEU A O 1
ATOM 395 N N . ALA A 1 56 ? -34.672 -17.341 20.192 1.00 94.50 56 ALA A N 1
ATOM 396 C CA . ALA A 1 56 ? -35.920 -18.051 20.503 1.00 94.50 56 ALA A CA 1
ATOM 397 C C . ALA A 1 56 ? -35.811 -18.993 21.718 1.00 94.50 56 ALA A C 1
ATOM 399 O O . ALA A 1 56 ? -36.747 -19.073 22.512 1.00 94.50 56 ALA A O 1
ATOM 400 N N . SER A 1 57 ? -34.654 -19.634 21.914 1.00 93.88 57 SER A N 1
ATOM 401 C CA . SER A 1 57 ? -34.388 -20.585 23.007 1.00 93.88 57 SER A CA 1
ATOM 402 C C . SER A 1 57 ? -34.212 -19.947 24.392 1.00 93.88 57 SER A C 1
ATOM 404 O O . SER A 1 57 ? -34.277 -20.655 25.402 1.00 93.88 57 SER A O 1
ATOM 406 N N . TRP A 1 58 ? -34.016 -18.627 24.464 1.00 95.31 58 TRP A N 1
ATOM 407 C CA . TRP A 1 58 ? -33.921 -17.904 25.731 1.00 95.31 58 TRP A CA 1
ATOM 408 C C . TRP A 1 58 ? -35.280 -17.937 26.434 1.00 95.31 58 TRP A C 1
ATOM 410 O O . TRP A 1 58 ? -36.248 -17.332 25.958 1.00 95.31 58 TRP A O 1
ATOM 420 N N . SER A 1 59 ? -35.362 -18.667 27.544 1.00 94.06 59 SER A N 1
ATOM 421 C CA . SER A 1 59 ? -36.614 -18.943 28.254 1.00 94.06 59 SER A CA 1
ATOM 422 C C . SER A 1 59 ? -36.373 -19.253 29.730 1.00 94.06 59 SER A C 1
ATOM 424 O O . SER A 1 59 ? -35.299 -19.716 30.109 1.00 94.06 59 SER A O 1
ATOM 426 N N . LEU A 1 60 ? -37.396 -19.067 30.568 1.00 92.50 60 LEU A N 1
ATOM 427 C CA . LEU A 1 60 ? -37.332 -19.400 31.999 1.00 92.50 60 LEU A CA 1
ATOM 428 C C . LEU A 1 60 ? -37.096 -20.899 32.270 1.00 92.50 60 LEU A C 1
ATOM 430 O O . LEU A 1 60 ? -36.660 -21.263 33.357 1.00 92.50 60 LEU A O 1
ATOM 434 N N . SER A 1 61 ? -37.347 -21.776 31.290 1.00 91.25 61 SER A N 1
ATOM 435 C CA . SER A 1 61 ? -37.156 -23.226 31.427 1.00 91.25 61 SER A CA 1
ATOM 436 C C . SER A 1 61 ? -35.701 -23.693 31.355 1.00 91.25 61 SER A C 1
ATOM 438 O O . SER A 1 61 ? -35.414 -24.830 31.724 1.00 91.25 61 SER A O 1
ATOM 440 N N . THR A 1 62 ? -34.779 -22.860 30.871 1.00 89.19 62 THR A N 1
ATOM 441 C CA . THR A 1 62 ? -33.362 -23.215 30.712 1.00 89.19 62 THR A CA 1
ATOM 442 C C . THR A 1 62 ? -32.481 -22.182 31.414 1.00 89.19 62 THR A C 1
ATOM 444 O O . THR A 1 62 ? -32.716 -20.991 31.230 1.00 89.19 62 THR A O 1
ATOM 447 N N . PRO A 1 63 ? -31.460 -22.581 32.199 1.00 90.94 63 PRO A N 1
ATOM 448 C CA . PRO A 1 63 ? -30.556 -21.626 32.839 1.00 90.94 63 PRO A CA 1
ATOM 449 C C . PRO A 1 63 ? -29.897 -20.699 31.813 1.00 90.94 63 PRO A C 1
ATOM 451 O O . PRO A 1 63 ? -29.417 -21.174 30.783 1.00 90.94 63 PRO A O 1
ATOM 454 N N . TYR A 1 64 ? -29.824 -19.398 32.107 1.00 92.06 64 TYR A N 1
ATOM 455 C CA . TYR A 1 64 ? -29.327 -18.391 31.157 1.00 92.06 64 TYR A CA 1
ATOM 456 C C . TYR A 1 64 ? -27.885 -18.635 30.690 1.00 92.06 64 TYR A C 1
ATOM 458 O O . TYR A 1 64 ? -27.542 -18.313 29.559 1.00 92.06 64 TYR A O 1
ATOM 466 N N . CYS A 1 65 ? -27.051 -19.275 31.513 1.00 92.25 65 CYS A N 1
ATOM 467 C CA . CYS A 1 65 ? -25.692 -19.666 31.129 1.00 92.25 65 CYS A CA 1
ATOM 468 C C . CYS A 1 65 ? -25.629 -20.731 30.022 1.00 92.25 65 CYS A C 1
ATOM 470 O O . CYS A 1 65 ? -24.569 -20.928 29.438 1.00 92.25 65 CYS A O 1
ATOM 472 N N . ASN A 1 66 ? -26.742 -21.414 29.740 1.00 93.00 66 ASN A N 1
ATOM 473 C CA . ASN A 1 66 ? -26.857 -22.396 28.662 1.00 93.00 66 ASN A CA 1
ATOM 474 C C . ASN A 1 66 ? -27.529 -21.810 27.415 1.00 93.00 66 ASN A C 1
ATOM 476 O O . ASN A 1 66 ? -27.733 -22.526 26.433 1.00 93.00 66 ASN A O 1
ATOM 480 N N . TRP A 1 67 ? -27.941 -20.542 27.451 1.00 95.19 67 TRP A N 1
ATOM 481 C CA . TRP A 1 67 ? -28.527 -19.906 26.285 1.00 95.19 67 TRP A CA 1
ATOM 482 C C . TRP A 1 67 ? -27.454 -19.649 25.222 1.00 95.19 67 TRP A C 1
ATOM 484 O O . TRP A 1 67 ? -26.329 -19.271 25.561 1.00 95.19 67 TRP A O 1
ATOM 494 N N . PRO A 1 68 ? -27.784 -19.809 23.926 1.00 94.75 68 PRO A N 1
ATOM 495 C CA . PRO A 1 68 ? -26.896 -19.389 22.853 1.00 94.75 68 PRO A CA 1
ATOM 496 C C . PRO A 1 68 ? -26.477 -17.936 23.056 1.00 94.75 68 PRO A C 1
ATOM 498 O O . PRO A 1 68 ? -27.296 -17.114 23.473 1.00 94.75 68 PRO A O 1
ATOM 501 N N . HIS A 1 69 ? -25.222 -17.631 22.726 1.00 95.94 69 HIS A N 1
ATOM 502 C CA . HIS A 1 69 ? -24.651 -16.282 22.788 1.00 95.94 69 HIS A CA 1
ATOM 503 C C . HIS A 1 69 ? -24.416 -15.704 24.193 1.00 95.94 69 HIS A C 1
ATOM 505 O O . HIS A 1 69 ? -23.990 -14.552 24.307 1.00 95.94 69 HIS A O 1
ATOM 511 N N . ILE A 1 70 ? -24.627 -16.494 25.250 1.00 95.81 70 ILE A N 1
ATOM 512 C CA . ILE A 1 70 ? -24.252 -16.142 26.621 1.00 95.81 70 ILE A CA 1
ATOM 513 C C . ILE A 1 70 ? -23.111 -17.042 27.078 1.00 95.81 70 ILE A C 1
ATOM 515 O O . ILE A 1 70 ? -23.159 -18.258 26.930 1.00 95.81 70 ILE A O 1
ATOM 519 N N . THR A 1 71 ? -22.075 -16.441 27.657 1.00 95.06 71 THR A N 1
ATOM 520 C CA . THR A 1 71 ? -20.998 -17.171 28.332 1.00 95.06 71 THR A CA 1
ATOM 521 C C . THR A 1 71 ? -20.943 -16.759 29.791 1.00 95.06 71 THR A C 1
ATOM 523 O O . THR A 1 71 ? -20.848 -15.575 30.103 1.00 95.06 71 THR A O 1
ATOM 526 N N . CYS A 1 72 ? -20.973 -17.744 30.680 1.00 93.12 72 CYS A N 1
ATOM 527 C CA . CYS A 1 72 ? -20.793 -17.560 32.112 1.00 93.12 72 CYS A CA 1
ATOM 528 C C . CYS A 1 72 ? -19.426 -18.101 32.529 1.00 93.12 72 CYS A C 1
ATOM 530 O O . CYS A 1 72 ? -19.091 -19.246 32.235 1.00 93.12 72 CYS A O 1
ATOM 532 N N . THR A 1 73 ? -18.651 -17.296 33.246 1.00 88.62 73 THR A N 1
ATOM 533 C CA . THR A 1 73 ? -17.336 -17.679 33.775 1.00 88.62 73 THR A CA 1
ATOM 534 C C . THR A 1 73 ? -17.343 -17.552 35.292 1.00 88.62 73 THR A C 1
ATOM 536 O O . THR A 1 73 ? -17.607 -16.478 35.828 1.00 88.62 73 THR A O 1
ATOM 539 N N . ALA A 1 74 ? -17.106 -18.661 35.995 1.00 81.44 74 ALA A N 1
ATOM 540 C CA . ALA A 1 74 ? -17.031 -18.668 37.453 1.00 81.44 74 ALA A CA 1
ATOM 541 C C . ALA A 1 74 ? -15.664 -18.146 37.920 1.00 81.44 74 ALA A C 1
ATOM 543 O O . ALA A 1 74 ? -14.629 -18.577 37.409 1.00 81.44 74 ALA A O 1
ATOM 544 N N . SER A 1 75 ? -15.655 -17.244 38.904 1.00 63.94 75 SER A N 1
ATOM 545 C CA . SER A 1 75 ? -14.419 -16.848 39.582 1.00 63.94 75 SER A CA 1
ATOM 546 C C . SER A 1 75 ? -13.861 -18.012 40.408 1.00 63.94 75 SER A C 1
ATOM 548 O O . SER A 1 75 ? -14.588 -18.660 41.160 1.00 63.94 75 SER A O 1
ATOM 550 N N . SER A 1 76 ? -12.555 -18.258 40.315 1.00 55.16 76 SER A N 1
ATOM 551 C CA . SER A 1 76 ? -11.843 -19.322 41.036 1.00 55.16 76 SER A CA 1
ATOM 552 C C . SER A 1 76 ? -11.767 -19.123 42.560 1.00 55.16 76 SER A C 1
ATOM 554 O O . SER A 1 76 ? -11.242 -19.995 43.251 1.00 55.16 76 SER A O 1
ATOM 556 N N . SER A 1 77 ? -12.285 -18.015 43.104 1.00 54.62 77 SER A N 1
ATOM 557 C CA . SER A 1 77 ? -12.139 -17.647 44.522 1.00 54.62 77 SER A CA 1
ATOM 558 C C . SER A 1 77 ? -13.434 -17.551 45.344 1.00 54.62 77 SER A C 1
ATOM 560 O O . SER A 1 77 ? -13.341 -17.390 46.560 1.00 54.62 77 SER A O 1
ATOM 562 N N . SER A 1 78 ? -14.629 -17.707 44.764 1.00 46.66 78 SER A N 1
ATOM 563 C CA . SER A 1 78 ? -15.879 -17.854 45.533 1.00 46.66 78 SER A CA 1
ATOM 564 C C . SER A 1 78 ? -17.058 -18.256 44.644 1.00 46.66 78 SER A C 1
ATOM 566 O O . SER A 1 78 ? -17.179 -17.827 43.499 1.00 46.66 78 SER A O 1
ATOM 568 N N . SER A 1 79 ? -17.981 -19.038 45.201 1.00 48.66 79 SER A N 1
ATOM 569 C CA . SER A 1 79 ? -19.191 -19.573 44.558 1.00 48.66 79 SER A CA 1
ATOM 570 C C . SER A 1 79 ? -20.246 -18.522 44.151 1.00 48.66 79 SER A C 1
ATOM 572 O O . SER A 1 79 ? -21.405 -18.884 43.967 1.00 48.66 79 SER A O 1
ATOM 574 N N . SER A 1 80 ? -19.903 -17.231 44.066 1.00 54.50 80 SER A N 1
ATOM 575 C CA . SER A 1 80 ? -20.886 -16.138 43.988 1.00 54.50 80 SER A CA 1
ATOM 576 C C . SER A 1 80 ? -20.670 -15.097 42.887 1.00 54.50 80 SER A C 1
ATOM 578 O O . SER A 1 80 ? -21.595 -14.328 42.637 1.00 54.50 80 SER A O 1
ATOM 580 N N . VAL A 1 81 ? -19.524 -15.058 42.190 1.00 57.38 81 VAL A N 1
ATOM 581 C CA . VAL A 1 81 ? -19.310 -14.081 41.101 1.00 57.38 81 VAL A CA 1
ATOM 582 C C . VAL A 1 81 ? -19.125 -14.795 39.766 1.00 57.38 81 VAL A C 1
ATOM 584 O O . VAL A 1 81 ? -18.080 -15.390 39.495 1.00 57.38 81 VAL A O 1
ATOM 587 N N . VAL A 1 82 ? -20.166 -14.723 38.937 1.00 77.62 82 VAL A N 1
ATOM 588 C CA . VAL A 1 82 ? -20.166 -15.173 37.543 1.00 77.62 82 VAL A CA 1
ATOM 589 C C . VAL A 1 82 ? -19.966 -13.950 36.655 1.00 77.62 82 VAL A C 1
ATOM 591 O O . VAL A 1 82 ? -20.790 -13.042 36.674 1.00 77.62 82 VAL A O 1
ATOM 594 N N . SER A 1 83 ? -18.886 -13.918 35.878 1.00 88.56 83 SER A N 1
ATOM 595 C CA . SER A 1 83 ? -18.724 -12.940 34.800 1.00 88.56 83 SER A CA 1
ATOM 596 C C . SER A 1 83 ? -19.527 -13.410 33.588 1.00 88.56 83 SER A C 1
ATOM 598 O O . SER A 1 83 ? -19.400 -14.561 33.158 1.00 88.56 83 SER A O 1
ATOM 600 N N . ILE A 1 84 ? -20.379 -12.527 33.074 1.00 93.81 84 ILE A N 1
ATOM 601 C CA . ILE A 1 84 ? -21.334 -12.788 32.002 1.00 93.81 84 ILE A CA 1
ATOM 602 C C . ILE A 1 84 ? -20.894 -12.017 30.761 1.00 93.81 84 ILE A C 1
ATOM 604 O O . ILE A 1 84 ? -20.775 -10.791 30.785 1.00 93.81 84 ILE A O 1
ATOM 608 N N . ALA A 1 85 ? -20.699 -12.743 29.665 1.00 96.38 85 ALA A N 1
ATOM 609 C CA . ALA A 1 85 ? -20.490 -12.182 28.341 1.00 96.38 85 ALA A CA 1
ATOM 610 C C . ALA A 1 85 ? -21.724 -12.442 27.472 1.00 96.38 85 ALA A C 1
ATOM 612 O O . ALA A 1 85 ? -22.142 -13.590 27.319 1.00 96.38 85 ALA A O 1
ATOM 613 N N . VAL A 1 86 ? -22.287 -11.381 26.898 1.00 97.12 86 VAL A N 1
ATOM 614 C CA . VAL A 1 86 ? -23.414 -11.428 25.958 1.00 97.12 86 VAL A CA 1
ATOM 615 C C . VAL A 1 86 ? -22.905 -10.996 24.585 1.00 97.12 86 VAL A C 1
ATOM 617 O O . VAL A 1 86 ? -22.498 -9.848 24.413 1.00 97.12 86 VAL A O 1
ATOM 620 N N . SER A 1 87 ? -22.905 -11.907 23.608 1.00 97.31 87 SER A N 1
ATOM 621 C CA . SER A 1 87 ? -22.366 -11.647 22.264 1.00 97.31 87 SER A CA 1
ATOM 622 C C . SER A 1 87 ? -23.382 -11.939 21.165 1.00 97.31 87 SER A C 1
ATOM 624 O O . SER A 1 87 ? -23.474 -13.056 20.657 1.00 97.31 87 SER A O 1
ATOM 626 N N . LEU A 1 88 ? -24.138 -10.914 20.783 1.00 97.38 88 LEU A N 1
ATOM 627 C CA . LEU A 1 88 ? -25.240 -10.990 19.823 1.00 97.38 88 LEU A CA 1
ATOM 628 C C . LEU A 1 88 ? -24.835 -10.517 18.419 1.00 97.38 88 LEU A C 1
ATOM 630 O O . LEU A 1 88 ? -25.638 -9.915 17.706 1.00 97.38 88 LEU A O 1
ATOM 634 N N . GLN A 1 89 ? -23.580 -10.736 18.029 1.00 96.50 89 GLN A N 1
ATOM 635 C CA . GLN A 1 89 ? -23.041 -10.209 16.778 1.00 96.50 89 GLN A CA 1
ATOM 636 C C . GLN A 1 89 ? -23.667 -10.869 15.541 1.00 96.50 89 GLN A C 1
ATOM 638 O O . GLN A 1 89 ? -23.749 -12.094 15.466 1.00 96.50 89 GLN A O 1
ATOM 643 N N . GLY A 1 90 ? -24.029 -10.069 14.532 1.00 97.06 90 GLY A N 1
ATOM 644 C CA . GLY A 1 90 ? -24.378 -10.592 13.204 1.00 97.06 90 GLY A CA 1
ATOM 645 C C . GLY A 1 90 ? -25.722 -11.319 13.127 1.00 97.06 90 GLY A C 1
ATOM 646 O O . GLY A 1 90 ? -25.936 -12.100 12.202 1.00 97.06 90 GLY A O 1
ATOM 647 N N . LEU A 1 91 ? -26.619 -11.100 14.092 1.00 96.56 91 LEU A N 1
ATOM 648 C CA . LEU A 1 91 ? -27.885 -11.834 14.211 1.00 96.56 91 LEU A CA 1
ATOM 649 C C . LEU A 1 91 ? -29.058 -11.167 13.470 1.00 96.56 91 LEU A C 1
ATOM 651 O O . LEU A 1 91 ? -30.155 -11.728 13.413 1.00 96.56 91 LEU A O 1
ATOM 655 N N . GLY A 1 92 ? -28.833 -9.985 12.887 1.00 95.81 92 GLY A N 1
ATOM 656 C CA . GLY A 1 92 ? -29.872 -9.197 12.219 1.00 95.81 92 GLY A CA 1
ATOM 657 C C . GLY A 1 92 ? -30.874 -8.580 13.200 1.00 95.81 92 GLY A C 1
ATOM 658 O O . GLY A 1 92 ? -32.023 -8.335 12.832 1.00 95.81 92 GLY A O 1
ATOM 659 N N . LEU A 1 93 ? -30.454 -8.360 14.449 1.00 97.12 93 LEU A N 1
ATOM 660 C CA . LEU A 1 93 ? -31.280 -7.767 15.497 1.00 97.12 93 LEU A CA 1
ATOM 661 C C . LEU A 1 93 ? -31.545 -6.288 15.210 1.00 97.12 93 LEU A C 1
ATOM 663 O O . LEU A 1 93 ? -30.697 -5.578 14.669 1.00 97.12 93 LEU A O 1
ATOM 667 N N . SER A 1 94 ? -32.730 -5.823 15.591 1.00 96.81 94 SER A N 1
ATOM 668 C CA . SER A 1 94 ? -33.142 -4.417 15.494 1.00 96.81 94 SER A CA 1
ATOM 669 C C . SER A 1 94 ? -34.085 -4.051 16.645 1.00 96.81 94 SER A C 1
ATOM 671 O O . SER A 1 94 ? -34.373 -4.889 17.499 1.00 96.81 94 SER A O 1
ATOM 673 N N . GLY A 1 95 ? -34.593 -2.820 16.672 1.00 92.88 95 GLY A N 1
ATOM 674 C CA . GLY A 1 95 ? -35.475 -2.341 17.740 1.00 92.88 95 GLY A CA 1
ATOM 675 C C . GLY A 1 95 ? -34.712 -1.657 18.870 1.00 92.88 95 GLY A C 1
ATOM 676 O O . GLY A 1 95 ? -33.557 -1.265 18.703 1.00 92.88 95 GLY A O 1
ATOM 677 N N . ASP A 1 96 ? -35.378 -1.494 20.007 1.00 92.06 96 ASP A N 1
ATOM 678 C CA . ASP A 1 96 ? -34.852 -0.698 21.110 1.00 92.06 96 ASP A CA 1
ATOM 679 C C . ASP A 1 96 ? -33.889 -1.513 21.975 1.00 92.06 96 ASP A C 1
ATOM 681 O O . ASP A 1 96 ? -34.124 -2.675 22.308 1.00 92.06 96 ASP A O 1
ATOM 685 N N . ILE A 1 97 ? -32.797 -0.875 22.391 1.00 94.25 97 ILE A N 1
ATOM 686 C CA . ILE A 1 97 ? -31.839 -1.467 23.323 1.00 94.25 97 ILE A CA 1
ATOM 687 C C . ILE A 1 97 ? -32.262 -1.071 24.737 1.00 94.25 97 ILE A C 1
ATOM 689 O O . ILE A 1 97 ? -31.968 0.039 25.187 1.00 94.25 97 ILE A O 1
ATOM 693 N N . ASP A 1 98 ? -32.909 -1.988 25.463 1.00 95.00 98 ASP A N 1
ATOM 694 C CA . ASP A 1 98 ? -33.211 -1.821 26.894 1.00 95.00 98 ASP A CA 1
ATOM 695 C C . ASP A 1 98 ? -31.937 -1.959 27.754 1.00 95.00 98 ASP A C 1
ATOM 697 O O . ASP A 1 98 ? -31.732 -2.904 28.524 1.00 95.00 98 ASP A O 1
ATOM 701 N N . ALA A 1 99 ? -31.043 -0.979 27.607 1.00 93.56 99 ALA A N 1
ATOM 702 C CA . ALA A 1 99 ? -29.800 -0.879 28.357 1.00 93.56 99 ALA A CA 1
ATOM 703 C C . ALA A 1 99 ? -30.044 -0.697 29.867 1.00 93.56 99 ALA A C 1
ATOM 705 O O . ALA A 1 99 ? -29.169 -1.012 30.671 1.00 93.56 99 ALA A O 1
ATOM 706 N N . ALA A 1 100 ? -31.228 -0.224 30.278 1.00 93.19 100 ALA A N 1
ATOM 707 C CA . ALA A 1 100 ? -31.571 -0.062 31.688 1.00 93.19 100 ALA A CA 1
ATOM 708 C C . ALA A 1 100 ? -31.690 -1.414 32.406 1.00 93.19 100 ALA A C 1
ATOM 710 O O . ALA A 1 100 ? -31.150 -1.563 33.504 1.00 93.19 100 ALA A O 1
ATOM 711 N N . SER A 1 101 ? -32.354 -2.394 31.788 1.00 93.69 101 SER A N 1
ATOM 712 C CA . SER A 1 101 ? -32.419 -3.762 32.315 1.00 93.69 101 SER A CA 1
ATOM 713 C C . SER A 1 101 ? -31.083 -4.480 32.160 1.00 93.69 101 SER A C 1
ATOM 715 O O . SER A 1 101 ? -30.597 -5.096 33.110 1.00 93.69 101 SER A O 1
ATOM 717 N N . LEU A 1 102 ? -30.444 -4.341 30.995 1.00 94.06 102 LEU A N 1
ATOM 718 C CA . LEU A 1 102 ? -29.188 -5.022 30.685 1.00 94.06 102 LEU A CA 1
ATOM 719 C C . LEU A 1 102 ? -28.054 -4.629 31.647 1.00 94.06 102 LEU A C 1
ATOM 721 O O . LEU A 1 102 ? -27.374 -5.500 32.179 1.00 94.06 102 LEU A O 1
ATOM 725 N N . CYS A 1 103 ? -27.895 -3.338 31.955 1.00 94.19 103 CYS A N 1
ATOM 726 C CA . CYS A 1 103 ? -26.859 -2.867 32.880 1.00 94.19 103 CYS A CA 1
ATOM 727 C C . CYS A 1 103 ? -27.107 -3.230 34.354 1.00 94.19 103 CYS A C 1
ATOM 729 O O . CYS A 1 103 ? -26.225 -3.014 35.184 1.00 94.19 103 CYS A O 1
ATOM 731 N N . ARG A 1 104 ? -28.283 -3.773 34.703 1.00 93.88 104 ARG A N 1
ATOM 732 C CA . ARG A 1 104 ? -28.566 -4.317 36.043 1.00 93.88 104 ARG A CA 1
ATOM 733 C C . ARG A 1 104 ? -28.197 -5.793 36.169 1.00 93.88 104 ARG A C 1
ATOM 735 O O . ARG A 1 104 ? -28.245 -6.314 37.281 1.00 93.88 1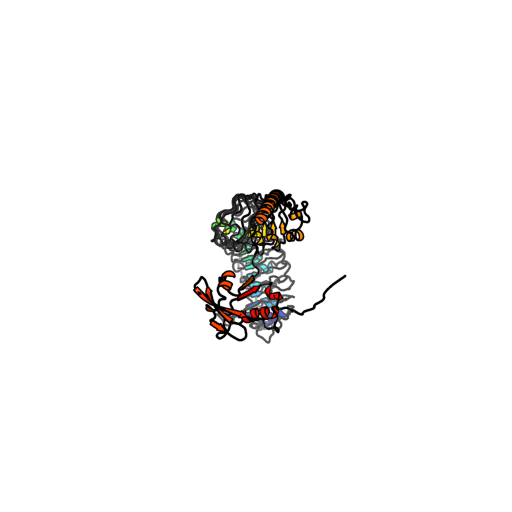04 ARG A O 1
ATOM 742 N N . VAL A 1 105 ? -27.856 -6.465 35.065 1.00 92.62 105 VAL A N 1
ATOM 743 C CA . VAL A 1 105 ? -27.442 -7.871 35.077 1.00 92.62 105 VAL A CA 1
ATOM 744 C C . VAL A 1 105 ? -26.124 -7.979 35.856 1.00 92.62 105 VAL A C 1
ATOM 746 O O . VAL A 1 105 ? -25.105 -7.436 35.415 1.00 92.62 105 VAL A O 1
ATOM 749 N N . PRO A 1 106 ? -26.107 -8.654 37.019 1.00 90.00 106 PRO A N 1
ATOM 750 C CA . PRO A 1 106 ? -24.913 -8.723 37.845 1.00 90.00 106 PRO A CA 1
ATOM 751 C C . PRO A 1 106 ? -23.823 -9.519 37.128 1.00 90.00 106 PRO A C 1
ATOM 753 O O . PRO A 1 106 ? -24.070 -10.603 36.605 1.00 90.00 106 PRO A O 1
ATOM 756 N N . GLY A 1 107 ? -22.609 -8.969 37.109 1.00 90.44 107 GLY A N 1
ATOM 757 C CA . GLY A 1 107 ? -21.460 -9.605 36.472 1.00 90.44 107 GLY A CA 1
ATOM 758 C C . GLY A 1 107 ? -21.391 -9.449 34.952 1.00 90.44 107 GLY A C 1
ATOM 759 O O . GLY A 1 107 ? -20.499 -10.044 34.354 1.00 90.44 107 GLY A O 1
ATOM 760 N N . LEU A 1 108 ? -22.267 -8.655 34.317 1.00 94.94 108 LEU A N 1
ATOM 761 C CA . LEU A 1 108 ? -22.144 -8.336 32.890 1.00 94.94 108 LEU A CA 1
ATOM 762 C C . LEU A 1 108 ? -20.816 -7.617 32.620 1.00 94.94 108 LEU A C 1
ATOM 764 O O . LEU A 1 108 ? -20.649 -6.441 32.945 1.00 94.94 108 LEU A O 1
ATOM 768 N N . SER A 1 109 ? -19.876 -8.344 32.026 1.00 96.00 109 SER A N 1
ATOM 769 C CA . SER A 1 109 ? -18.515 -7.880 31.781 1.00 96.00 109 SER A CA 1
ATOM 770 C C . SER A 1 109 ? -18.265 -7.607 30.306 1.00 96.00 109 SER A C 1
ATOM 772 O O . SER A 1 109 ? -17.494 -6.704 29.981 1.00 96.00 109 SER A O 1
ATOM 774 N N . HIS A 1 110 ? -18.892 -8.349 29.392 1.00 98.00 110 HIS A N 1
ATOM 775 C CA . HIS A 1 110 ? -18.718 -8.162 27.951 1.00 98.00 110 HIS A CA 1
ATOM 776 C C . HIS A 1 110 ? -20.076 -8.062 27.269 1.00 98.00 110 HIS A C 1
ATOM 778 O O . HIS A 1 110 ? -20.940 -8.918 27.462 1.00 98.00 110 HIS A O 1
ATOM 784 N N . LEU A 1 111 ? -20.240 -7.030 26.449 1.00 98.06 111 LEU A N 1
ATOM 785 C CA . LEU A 1 111 ? -21.424 -6.832 25.631 1.00 98.06 111 LEU A CA 1
ATOM 786 C C . LEU A 1 111 ? -21.000 -6.571 24.189 1.00 98.06 111 LEU A C 1
ATOM 788 O O . LEU A 1 111 ? -20.339 -5.573 23.913 1.00 98.06 111 LEU A O 1
ATOM 792 N N . SER A 1 112 ? -21.416 -7.446 23.276 1.00 98.31 112 SER A N 1
ATOM 793 C CA . SER A 1 112 ? -21.293 -7.227 21.837 1.00 98.31 112 SER A CA 1
ATOM 794 C C . SER A 1 112 ? -22.666 -7.235 21.180 1.00 98.31 112 SER A C 1
ATOM 796 O O . SER A 1 112 ? -23.391 -8.228 21.242 1.00 98.31 112 SER A O 1
ATOM 798 N N . LEU A 1 113 ? -23.001 -6.119 20.538 1.00 98.06 113 LEU A N 1
ATOM 799 C CA . LEU A 1 113 ? -24.183 -5.933 19.696 1.00 98.06 113 LEU A CA 1
ATOM 800 C C . LEU A 1 113 ? -23.786 -5.671 18.234 1.00 98.06 113 LEU A C 1
ATOM 802 O O . LEU A 1 113 ? -24.598 -5.190 17.445 1.00 98.06 113 LEU A O 1
ATOM 806 N N . ALA A 1 114 ? -22.540 -5.977 17.875 1.00 98.31 114 ALA A N 1
ATOM 807 C CA . ALA A 1 114 ? -21.957 -5.609 16.595 1.00 98.31 114 ALA A CA 1
ATOM 808 C C . ALA A 1 114 ? -22.675 -6.227 15.381 1.00 98.31 114 ALA A C 1
ATOM 810 O O . ALA A 1 114 ? -23.298 -7.284 15.475 1.00 98.31 114 ALA A O 1
ATOM 811 N N . SER A 1 115 ? -22.534 -5.609 14.209 1.00 98.19 115 SER A N 1
ATOM 812 C CA . SER A 1 115 ? -23.041 -6.150 12.937 1.00 98.19 115 SER A CA 1
ATOM 813 C C . SER A 1 115 ? -24.556 -6.435 12.958 1.00 98.19 115 SER A C 1
ATOM 815 O O . SER A 1 115 ? -25.008 -7.488 12.511 1.00 98.19 115 SER A O 1
ATOM 817 N N . ASN A 1 116 ? -25.342 -5.511 13.512 1.00 98.06 116 ASN A N 1
ATOM 818 C CA . ASN A 1 116 ? -26.808 -5.577 13.604 1.00 98.06 116 ASN A CA 1
ATOM 819 C C . ASN A 1 116 ? -27.452 -4.313 12.994 1.00 98.06 116 ASN A C 1
ATOM 821 O O . ASN A 1 116 ? -26.773 -3.509 12.364 1.00 98.06 116 ASN A O 1
ATOM 825 N N . ALA A 1 117 ? -28.766 -4.134 13.140 1.00 96.38 117 ALA A N 1
ATOM 826 C CA . ALA A 1 117 ? -29.531 -3.063 12.498 1.00 96.38 117 ALA A CA 1
ATOM 827 C C . ALA A 1 117 ? -30.389 -2.275 13.506 1.00 96.38 117 ALA A C 1
ATOM 829 O O . ALA A 1 117 ? -31.596 -2.117 13.317 1.00 96.38 117 ALA A O 1
ATOM 830 N N . PHE A 1 118 ? -29.787 -1.796 14.599 1.00 96.12 118 PHE A N 1
ATOM 831 C CA . PHE A 1 118 ? -30.528 -1.126 15.675 1.00 96.12 118 PHE A CA 1
ATOM 832 C C . PHE A 1 118 ? -31.092 0.236 15.261 1.00 96.12 118 PHE A C 1
ATOM 834 O O . PHE A 1 118 ? -32.199 0.573 15.669 1.00 96.12 118 PHE A O 1
ATOM 841 N N . ASN A 1 119 ? -30.377 0.985 14.414 1.00 94.62 119 ASN A N 1
ATOM 842 C CA . ASN A 1 119 ? -30.840 2.263 13.860 1.00 94.62 119 ASN A CA 1
ATOM 843 C C . ASN A 1 119 ? -31.307 3.276 14.931 1.00 94.62 119 ASN A C 1
ATOM 845 O O . ASN A 1 119 ? -32.353 3.915 14.805 1.00 94.62 119 ASN A O 1
ATOM 849 N N . THR A 1 120 ? -30.528 3.422 16.000 1.00 95.62 120 THR A N 1
ATOM 850 C CA . THR A 1 120 ? -30.830 4.266 17.169 1.00 95.62 120 THR A CA 1
ATOM 851 C C . THR A 1 120 ? -29.596 5.065 17.588 1.00 95.62 120 THR A C 1
ATOM 853 O O . THR A 1 120 ? -28.488 4.798 17.133 1.00 95.62 120 THR A O 1
ATOM 856 N N . THR A 1 121 ? -29.754 6.029 18.491 1.00 96.62 121 THR A N 1
ATOM 857 C CA . THR A 1 121 ? -28.615 6.641 19.186 1.00 96.62 121 THR A CA 1
ATOM 858 C C . THR A 1 121 ? -28.036 5.692 20.236 1.00 96.62 121 THR A C 1
ATOM 860 O O . THR A 1 121 ? -28.716 4.775 20.709 1.00 96.62 121 THR A O 1
ATOM 863 N N . VAL A 1 122 ? -26.769 5.894 20.613 1.00 96.69 122 VAL A N 1
ATOM 864 C CA . VAL A 1 122 ? -26.126 5.092 21.666 1.00 96.69 122 VAL A CA 1
ATOM 865 C C . VAL A 1 122 ? -26.827 5.361 23.013 1.00 96.69 122 VAL A C 1
ATOM 867 O O . VAL A 1 122 ? -26.817 6.506 23.475 1.00 96.69 122 VAL A O 1
ATOM 870 N N . PRO A 1 123 ? -27.428 4.348 23.675 1.00 95.62 123 PRO A N 1
ATOM 871 C CA . PRO A 1 123 ? -28.223 4.570 24.881 1.00 95.62 123 PRO A CA 1
ATOM 872 C C . PRO A 1 123 ? -27.394 5.116 26.047 1.00 95.62 123 PRO A C 1
ATOM 874 O O . PRO A 1 123 ? -26.414 4.506 26.479 1.00 95.62 123 PRO A O 1
ATOM 877 N N . LEU A 1 124 ? -27.843 6.228 26.635 1.00 95.75 124 LEU A N 1
ATOM 878 C CA . LEU A 1 124 ? -27.194 6.860 27.788 1.00 95.75 124 LEU A CA 1
ATOM 879 C C . LEU A 1 124 ? -27.059 5.905 28.987 1.00 95.75 124 LEU A C 1
ATOM 881 O O . LEU A 1 124 ? -26.105 5.988 29.760 1.00 95.75 124 LEU A O 1
ATOM 885 N N . GLN A 1 125 ? -28.009 4.985 29.145 1.00 95.44 125 GLN A N 1
ATOM 886 C CA . GLN A 1 125 ? -28.078 4.028 30.244 1.00 95.44 125 GLN A CA 1
ATOM 887 C C . GLN A 1 125 ? -26.910 3.035 30.247 1.00 95.44 125 GLN A C 1
ATOM 889 O O . GLN A 1 125 ? -26.647 2.460 31.298 1.00 95.44 125 GLN A O 1
ATOM 894 N N . LEU A 1 126 ? -26.165 2.896 29.142 1.00 95.44 126 LEU A N 1
ATOM 895 C CA . LEU A 1 126 ? -24.931 2.103 29.100 1.00 95.44 126 LEU A CA 1
ATOM 896 C C . LEU A 1 126 ? -23.862 2.610 30.084 1.00 95.44 126 LEU A C 1
ATOM 898 O O . LEU A 1 126 ? -23.072 1.812 30.580 1.00 95.44 126 LEU A O 1
ATOM 902 N N . SER A 1 127 ? -23.897 3.893 30.466 1.00 93.62 127 SER A N 1
ATOM 903 C CA . SER A 1 127 ? -23.073 4.439 31.563 1.00 93.62 127 SER A CA 1
ATOM 904 C C . SER A 1 127 ? -23.306 3.745 32.914 1.00 93.62 127 SER A C 1
ATOM 906 O O . SER A 1 127 ? -22.478 3.815 33.812 1.00 93.62 127 SER A O 1
ATOM 908 N N . ARG A 1 128 ? -24.430 3.042 33.095 1.00 93.69 128 ARG A N 1
ATOM 909 C CA . ARG A 1 128 ? -24.764 2.358 34.355 1.00 93.69 128 ARG A CA 1
ATOM 910 C C . ARG A 1 128 ? -24.237 0.928 34.430 1.00 93.69 128 ARG A C 1
ATOM 912 O O . ARG A 1 128 ? -24.395 0.289 35.467 1.00 93.69 128 ARG A O 1
ATOM 919 N N . CYS A 1 129 ? -23.638 0.409 33.360 1.00 93.88 129 CYS A N 1
ATOM 920 C CA . CYS A 1 129 ? -23.094 -0.945 33.303 1.00 93.88 129 CYS A CA 1
ATOM 921 C C . CYS A 1 129 ? -21.791 -1.043 34.125 1.00 93.88 129 CYS A C 1
ATOM 923 O O . CYS A 1 129 ? -20.700 -1.091 33.573 1.00 93.88 129 CYS A O 1
ATOM 925 N N . ALA A 1 130 ? -21.890 -1.067 35.456 1.00 91.69 130 ALA A N 1
ATOM 926 C CA . ALA A 1 130 ? -20.754 -0.871 36.367 1.00 91.69 130 ALA A CA 1
ATOM 927 C C . ALA A 1 130 ? -19.621 -1.913 36.263 1.00 91.69 130 ALA A C 1
ATOM 929 O O . ALA A 1 130 ? -18.498 -1.626 36.667 1.00 91.69 130 ALA A O 1
ATOM 930 N N . SER A 1 131 ? -19.905 -3.117 35.757 1.00 92.88 131 SER A N 1
ATOM 931 C CA . SER A 1 131 ? -18.935 -4.221 35.655 1.00 92.88 131 SER A CA 1
ATOM 932 C C . SER A 1 131 ? -18.355 -4.410 34.251 1.00 92.88 131 SER A C 1
ATOM 934 O O . SER A 1 131 ? -17.615 -5.369 34.027 1.00 92.88 131 SER A O 1
ATOM 936 N N . LEU A 1 132 ? -18.693 -3.532 33.302 1.00 96.50 132 LEU A N 1
ATOM 937 C CA . LEU A 1 132 ? -18.324 -3.719 31.905 1.00 96.50 132 LEU A CA 1
ATOM 938 C C . LEU A 1 132 ? -16.815 -3.541 31.698 1.00 96.50 132 LEU A C 1
ATOM 940 O O . LEU A 1 132 ? -16.205 -2.579 32.162 1.00 96.50 132 LEU A O 1
ATOM 944 N N . VAL A 1 133 ? -16.233 -4.483 30.968 1.00 97.62 133 VAL A N 1
ATOM 945 C CA . VAL A 1 133 ? -14.821 -4.547 30.572 1.00 97.62 133 VAL A CA 1
ATOM 946 C C . VAL A 1 133 ? -14.683 -4.403 29.056 1.00 97.62 133 VAL A C 1
ATOM 948 O O . VAL A 1 133 ? -13.722 -3.804 28.584 1.00 97.62 133 VAL A O 1
ATOM 951 N N . SER A 1 134 ? -15.650 -4.901 28.284 1.00 98.44 134 SER A N 1
ATOM 952 C CA . SER A 1 134 ? -15.678 -4.754 26.827 1.00 98.44 134 SER A CA 1
ATOM 953 C C . SER A 1 134 ? -17.073 -4.368 26.349 1.00 98.44 134 SER A C 1
ATOM 955 O O . SER A 1 134 ? -18.061 -5.017 26.706 1.00 98.44 134 SER A O 1
ATOM 957 N N . LEU A 1 135 ? -17.134 -3.313 25.540 1.00 98.50 135 LEU A N 1
ATOM 958 C CA . LEU A 1 135 ? -18.333 -2.855 24.853 1.00 98.50 135 LEU A CA 1
ATOM 959 C C . LEU A 1 135 ? -18.055 -2.787 23.354 1.00 98.50 135 LEU A C 1
ATOM 961 O O . LEU A 1 135 ? -17.258 -1.959 22.915 1.00 98.50 135 LEU A O 1
ATOM 965 N N . ASN A 1 136 ? -18.734 -3.629 22.580 1.00 98.75 136 ASN A N 1
ATOM 966 C CA . ASN A 1 136 ? -18.665 -3.612 21.126 1.00 98.75 136 ASN A CA 1
ATOM 967 C C . ASN A 1 136 ? -20.042 -3.317 20.520 1.00 98.75 136 ASN A C 1
ATOM 969 O O . ASN A 1 136 ? -20.965 -4.129 20.595 1.00 98.75 136 ASN A O 1
ATOM 973 N N . LEU A 1 137 ? -20.162 -2.145 19.909 1.00 98.38 137 LEU A N 1
ATOM 974 C CA . LEU A 1 137 ? -21.346 -1.651 19.215 1.00 98.38 137 LEU A CA 1
ATOM 975 C C . LEU A 1 137 ? -21.047 -1.375 17.731 1.00 98.38 137 LEU A C 1
ATOM 977 O O . LEU A 1 137 ? -21.719 -0.549 17.113 1.00 98.38 137 LEU A O 1
ATOM 981 N N . SER A 1 138 ? -20.027 -2.011 17.152 1.00 98.69 138 SER A N 1
ATOM 982 C CA . SER A 1 138 ? -19.587 -1.699 15.792 1.00 98.69 138 SER A CA 1
ATOM 983 C C . SER A 1 138 ? -20.557 -2.160 14.709 1.00 98.69 138 SER A C 1
ATOM 985 O O . SER A 1 138 ? -21.218 -3.190 14.830 1.00 98.69 138 SER A O 1
ATOM 987 N N . SER A 1 139 ? -20.630 -1.420 13.600 1.00 98.31 139 SER A N 1
ATOM 988 C CA . SER A 1 139 ? -21.431 -1.778 12.418 1.00 98.31 139 SER A CA 1
ATOM 989 C C . SER A 1 139 ? -22.885 -2.120 12.755 1.00 98.31 139 SER A C 1
ATOM 991 O O . SER A 1 139 ? -23.423 -3.118 12.283 1.00 98.31 139 SER A O 1
ATOM 993 N N . ALA A 1 140 ? -23.504 -1.326 13.626 1.00 97.69 140 ALA A N 1
ATOM 994 C CA . ALA A 1 140 ? -24.815 -1.603 14.210 1.00 97.69 140 ALA A CA 1
ATOM 995 C C . ALA A 1 140 ? -25.868 -0.520 13.885 1.00 97.69 140 ALA A C 1
ATOM 997 O O . ALA A 1 140 ? -26.971 -0.528 14.442 1.00 97.69 140 ALA A O 1
ATOM 998 N N . ALA A 1 141 ? -25.531 0.381 12.953 1.00 96.81 141 ALA A N 1
ATOM 999 C CA . ALA A 1 141 ? -26.327 1.531 12.526 1.00 96.81 141 ALA A CA 1
ATOM 1000 C C . ALA A 1 141 ? -26.641 2.520 13.666 1.00 96.81 141 ALA A C 1
ATOM 1002 O O . ALA A 1 141 ? -27.733 3.083 13.721 1.00 96.81 141 ALA A O 1
ATOM 1003 N N . PHE A 1 142 ? -25.703 2.730 14.594 1.00 97.81 142 PHE A N 1
ATOM 1004 C CA . PHE A 1 142 ? -25.840 3.808 15.574 1.00 97.81 142 PHE A CA 1
ATOM 1005 C C . PHE A 1 142 ? -25.641 5.172 14.916 1.00 97.81 142 PHE A C 1
ATOM 1007 O O . PHE A 1 142 ? -24.756 5.320 14.081 1.00 97.81 142 PHE A O 1
ATOM 1014 N N . TRP A 1 143 ? -26.427 6.175 15.293 1.00 97.56 143 TRP A N 1
ATOM 1015 C CA . TRP A 1 143 ? -26.327 7.526 14.732 1.00 97.56 143 TRP A CA 1
ATOM 1016 C C . TRP A 1 143 ? -26.456 8.607 15.808 1.00 97.56 143 TRP A C 1
ATOM 1018 O O . TRP A 1 143 ? -26.735 8.317 16.973 1.00 97.56 143 TRP A O 1
ATOM 1028 N N . GLY A 1 144 ? -26.250 9.864 15.418 1.00 97.31 144 GLY A N 1
ATOM 1029 C CA . GLY A 1 144 ? -26.325 11.009 16.326 1.00 97.31 144 GLY A CA 1
ATOM 1030 C C . GLY A 1 144 ? -25.051 11.192 17.160 1.00 97.31 144 GLY A C 1
ATOM 1031 O O . GLY A 1 144 ? -24.097 10.422 17.024 1.00 97.31 144 GLY A O 1
ATOM 1032 N N . PRO A 1 145 ? -24.994 12.233 18.006 1.00 97.25 145 PRO A N 1
ATOM 1033 C CA . PRO A 1 145 ? -23.808 12.526 18.796 1.00 97.25 145 PRO A CA 1
ATOM 1034 C C . PRO A 1 145 ? -23.630 11.558 19.961 1.00 97.25 145 PRO A C 1
ATOM 1036 O O . PRO A 1 145 ? -24.604 11.159 20.602 1.00 97.25 145 PRO A O 1
ATOM 1039 N N . LEU A 1 146 ? -22.374 11.245 20.296 1.00 96.62 146 LEU A N 1
ATOM 1040 C CA . LEU A 1 146 ? -22.048 10.537 21.533 1.00 96.62 146 LEU A CA 1
ATOM 1041 C C . LEU A 1 146 ? -22.209 11.508 22.723 1.00 96.62 146 LEU A C 1
ATOM 1043 O O . LEU A 1 146 ? -21.469 12.488 22.803 1.00 96.62 146 LEU A O 1
ATOM 1047 N N . PRO A 1 147 ? -23.156 11.301 23.657 1.00 95.00 147 PRO A N 1
ATOM 1048 C CA . PRO A 1 147 ? -23.396 12.275 24.720 1.00 95.00 147 PRO A CA 1
ATOM 1049 C C . PRO A 1 147 ? -22.228 12.350 25.713 1.00 95.00 147 PRO A C 1
ATOM 1051 O O . PRO A 1 147 ? -21.752 11.319 26.187 1.00 95.00 147 PRO A O 1
ATOM 1054 N N . GLU A 1 148 ? -21.839 13.559 26.130 1.00 95.50 148 GLU A N 1
ATOM 1055 C CA . GLU A 1 148 ? -20.787 13.773 27.146 1.00 95.50 148 GLU A CA 1
ATOM 1056 C C . GLU A 1 148 ? -21.097 13.032 28.458 1.00 95.50 148 GLU A C 1
ATOM 1058 O O . GLU A 1 148 ? -20.216 12.432 29.068 1.00 95.50 148 GLU A O 1
ATOM 1063 N N . GLN A 1 149 ? -22.371 13.001 28.862 1.00 94.69 149 GLN A N 1
ATOM 1064 C CA . GLN A 1 149 ? -22.813 12.282 30.058 1.00 94.69 149 GLN A CA 1
ATOM 1065 C C . GLN A 1 149 ? -22.605 10.764 29.944 1.00 94.69 149 GLN A C 1
ATOM 1067 O O . GLN A 1 149 ? -22.282 10.117 30.938 1.00 94.69 149 GLN A O 1
ATOM 1072 N N . LEU A 1 150 ? -22.786 10.191 28.749 1.00 95.12 150 LEU A N 1
ATOM 1073 C CA . LEU A 1 150 ? -22.493 8.780 28.515 1.00 95.12 150 LEU A CA 1
ATOM 1074 C C . LEU A 1 150 ? -20.983 8.559 28.596 1.00 95.12 150 LEU A C 1
ATOM 1076 O O . LEU A 1 150 ? -20.540 7.712 29.362 1.00 95.12 150 LEU A O 1
ATOM 1080 N N . ALA A 1 151 ? -20.211 9.353 27.853 1.00 94.62 151 ALA A N 1
ATOM 1081 C CA . ALA A 1 151 ? -18.760 9.235 27.765 1.00 94.62 151 ALA A CA 1
ATOM 1082 C C . ALA A 1 151 ? -18.064 9.340 29.132 1.00 94.62 151 ALA A C 1
ATOM 1084 O O . ALA A 1 151 ? -17.228 8.501 29.454 1.00 94.62 151 ALA A O 1
ATOM 1085 N N . ALA A 1 152 ? -18.448 10.324 29.951 1.00 95.56 152 ALA A N 1
ATOM 1086 C CA . ALA A 1 152 ? -17.920 10.509 31.303 1.00 95.56 152 ALA A CA 1
ATOM 1087 C C . ALA A 1 152 ? -18.440 9.472 32.314 1.00 95.56 152 ALA A C 1
ATOM 1089 O O . ALA A 1 152 ? -17.843 9.293 33.373 1.00 95.56 152 ALA A O 1
ATOM 1090 N N . GLY A 1 153 ? -19.573 8.831 32.016 1.00 95.44 153 GLY A N 1
ATOM 1091 C CA . GLY A 1 153 ? -20.226 7.865 32.892 1.00 95.44 153 GLY A CA 1
ATOM 1092 C C . GLY A 1 153 ? -19.864 6.406 32.617 1.00 95.44 153 GLY A C 1
ATOM 1093 O O . GLY A 1 153 ? -20.253 5.552 33.404 1.00 95.44 153 GLY A O 1
ATOM 1094 N N . LEU A 1 154 ? -19.160 6.093 31.522 1.00 96.31 154 LEU A N 1
ATOM 1095 C CA . LEU A 1 154 ? -18.710 4.727 31.245 1.00 96.31 154 LEU A CA 1
ATOM 1096 C C . LEU A 1 154 ? -17.809 4.206 32.384 1.00 96.31 154 LEU A C 1
ATOM 1098 O O . LEU A 1 154 ? -17.050 4.975 32.979 1.00 96.31 154 LEU A O 1
ATOM 1102 N N . PRO A 1 155 ? -17.887 2.905 32.714 1.00 94.50 155 PRO A N 1
ATOM 1103 C CA . PRO A 1 155 ? -17.242 2.375 33.904 1.00 94.50 155 PRO A CA 1
ATOM 1104 C C . PRO A 1 155 ? -15.711 2.405 33.771 1.00 94.50 155 PRO A C 1
ATOM 1106 O O . PRO A 1 155 ? -15.174 2.057 32.718 1.00 94.50 155 PRO A O 1
ATOM 1109 N N . PRO A 1 156 ? -14.976 2.712 34.853 1.00 93.31 156 PRO A N 1
ATOM 1110 C CA . PRO A 1 156 ? -13.513 2.738 34.836 1.00 93.31 156 PRO A CA 1
ATOM 1111 C C . PRO A 1 156 ? -12.882 1.345 34.669 1.00 93.31 156 PRO A C 1
ATOM 1113 O O . PRO A 1 156 ? -11.670 1.242 34.535 1.00 93.31 156 PRO A O 1
ATOM 1116 N N . SER A 1 157 ? -13.673 0.265 34.696 1.00 94.62 157 SER A N 1
ATOM 1117 C CA . SER A 1 157 ? -13.230 -1.095 34.367 1.00 94.62 157 SER A CA 1
ATOM 1118 C C . SER A 1 157 ? -13.151 -1.369 32.862 1.00 94.62 157 SER A C 1
ATOM 1120 O O . SER A 1 157 ? -12.652 -2.426 32.474 1.00 94.62 157 SER A O 1
ATOM 1122 N N . LEU A 1 158 ? -13.664 -0.466 32.017 1.00 98.00 158 LEU A N 1
ATOM 1123 C CA . LEU A 1 158 ? -13.743 -0.679 30.577 1.00 98.00 158 LEU A CA 1
ATOM 1124 C C . LEU A 1 158 ? -12.340 -0.683 29.955 1.00 98.00 158 LEU A C 1
ATOM 1126 O O . LEU A 1 158 ? -11.648 0.332 29.935 1.00 98.00 158 LEU A O 1
ATOM 1130 N N . ALA A 1 159 ? -11.945 -1.833 29.417 1.00 98.44 159 ALA A N 1
ATOM 1131 C CA . ALA A 1 159 ? -10.674 -2.041 28.736 1.00 98.44 159 ALA A CA 1
ATOM 1132 C C . ALA A 1 159 ? -10.796 -1.922 27.211 1.00 98.44 159 ALA A C 1
ATOM 1134 O O . ALA A 1 159 ? -9.822 -1.586 26.539 1.00 98.44 159 ALA A O 1
ATOM 1135 N N . SER A 1 160 ? -11.980 -2.171 26.651 1.00 98.69 160 SER A N 1
ATOM 1136 C CA . SER A 1 160 ? -12.224 -2.110 25.211 1.00 98.69 160 SER A CA 1
ATOM 1137 C C . SER A 1 160 ? -13.551 -1.424 24.904 1.00 98.69 160 SER A C 1
ATOM 1139 O O . SER A 1 160 ? -14.598 -1.826 25.416 1.00 98.69 160 SER A O 1
ATOM 1141 N N . LEU A 1 161 ? -13.486 -0.400 24.054 1.00 98.75 161 LEU A N 1
ATOM 1142 C CA . LEU A 1 161 ? -14.635 0.306 23.501 1.00 98.75 161 LEU A CA 1
ATOM 1143 C C . LEU A 1 161 ? -14.517 0.339 21.975 1.00 98.75 161 LEU A C 1
ATOM 1145 O O . LEU A 1 161 ? -13.605 0.968 21.442 1.00 98.75 161 LEU A O 1
ATOM 1149 N N . ASP A 1 162 ? -15.450 -0.3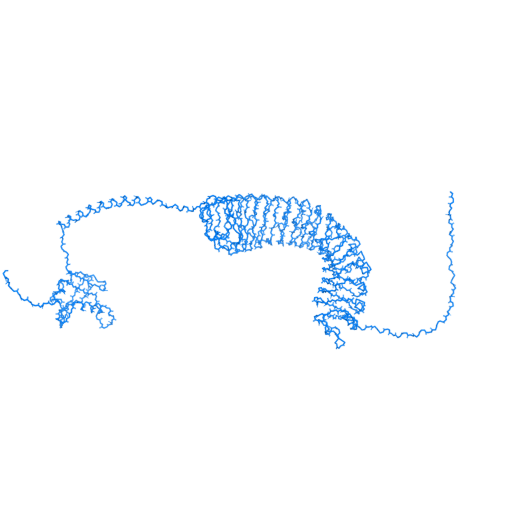20 21.295 1.00 98.88 162 ASP A N 1
ATOM 1150 C CA . ASP A 1 162 ? -15.552 -0.336 19.836 1.00 98.88 162 ASP A CA 1
ATOM 1151 C C . ASP A 1 162 ? -16.924 0.204 19.413 1.00 98.88 162 ASP A C 1
ATOM 1153 O O . ASP A 1 162 ? -17.962 -0.405 19.683 1.00 98.88 162 ASP A O 1
ATOM 1157 N N . LEU A 1 163 ? -16.922 1.377 18.782 1.00 98.62 163 LEU A N 1
ATOM 1158 C CA . LEU A 1 163 ? -18.093 2.048 18.212 1.00 98.62 163 LEU A CA 1
ATOM 1159 C C . LEU A 1 163 ? -17.969 2.192 16.685 1.00 98.62 163 LEU A C 1
ATOM 1161 O O . LEU A 1 163 ? -18.665 3.012 16.078 1.00 98.62 163 LEU A O 1
ATOM 1165 N N . SER A 1 164 ? -17.069 1.436 16.056 1.00 98.75 164 SER A N 1
ATOM 1166 C CA . SER A 1 164 ? -16.667 1.645 14.666 1.00 98.75 164 SER A CA 1
ATOM 1167 C C . SER A 1 164 ? -17.749 1.305 13.635 1.00 98.75 164 SER A C 1
ATOM 1169 O O . SER A 1 164 ? -18.656 0.517 13.891 1.00 98.75 164 SER A O 1
ATOM 1171 N N . GLY A 1 165 ? -17.671 1.877 12.433 1.00 98.56 165 GLY A N 1
ATOM 1172 C CA . GLY A 1 165 ? -18.563 1.521 11.319 1.00 98.56 165 GLY A CA 1
ATOM 1173 C C . GLY A 1 165 ? -20.025 1.922 11.530 1.00 98.56 165 GLY A C 1
ATOM 1174 O O . GLY A 1 165 ? -20.922 1.195 11.112 1.00 98.56 165 GLY A O 1
ATOM 1175 N N . ASN A 1 166 ? -20.271 3.041 12.204 1.00 98.62 166 ASN A N 1
ATOM 1176 C CA . ASN A 1 166 ? -21.604 3.577 12.470 1.00 98.62 166 ASN A CA 1
ATOM 1177 C C . ASN A 1 166 ? -21.761 4.973 11.820 1.00 98.62 166 ASN A C 1
ATOM 1179 O O . ASN A 1 166 ? -20.906 5.429 11.065 1.00 98.62 166 ASN A O 1
ATOM 1183 N N . ASP A 1 167 ? -22.867 5.661 12.095 1.00 97.81 167 ASP A N 1
ATOM 1184 C CA . ASP A 1 167 ? -23.161 7.032 11.662 1.00 97.81 167 ASP A CA 1
ATOM 1185 C C . ASP A 1 167 ? -23.086 8.029 12.841 1.00 97.81 167 ASP A C 1
ATOM 1187 O O . ASP A 1 167 ? -23.814 9.025 12.872 1.00 97.81 167 ASP A O 1
ATOM 1191 N N . ILE A 1 168 ? -22.233 7.762 13.841 1.00 98.00 168 ILE A N 1
ATOM 1192 C CA . ILE A 1 168 ? -22.058 8.648 15.003 1.00 98.00 168 ILE A CA 1
ATOM 1193 C C . ILE A 1 168 ? -21.432 9.961 14.532 1.00 98.00 168 ILE A C 1
ATOM 1195 O O . ILE A 1 168 ? -20.409 9.962 13.846 1.00 98.00 168 ILE A O 1
ATOM 1199 N N . GLU A 1 169 ? -22.045 11.079 14.906 1.00 97.12 169 GLU A N 1
ATOM 1200 C CA . GLU A 1 169 ? -21.661 12.425 14.469 1.00 97.12 169 GLU A CA 1
ATOM 1201 C C . GLU A 1 169 ? -21.196 13.307 15.636 1.00 97.12 169 GLU A C 1
ATOM 1203 O O . GLU A 1 169 ? -21.193 12.899 16.797 1.00 97.12 169 GLU A O 1
ATOM 1208 N N . GLY A 1 170 ? -20.798 14.542 15.334 1.00 96.81 170 GLY A N 1
ATOM 1209 C CA . GLY A 1 170 ? -20.362 15.499 16.347 1.00 96.81 170 GLY A CA 1
ATOM 1210 C C . GLY A 1 170 ? -18.954 15.220 16.897 1.00 96.81 170 GLY A C 1
ATOM 1211 O O . GLY A 1 170 ? -18.232 14.360 16.387 1.00 96.81 170 GLY A O 1
ATOM 1212 N N . PRO A 1 171 ? -18.513 15.995 17.901 1.00 97.19 171 PRO A N 1
ATOM 1213 C CA . PRO A 1 171 ? -17.169 15.881 18.454 1.00 97.19 171 PRO A CA 1
ATOM 1214 C C . PRO A 1 171 ? -16.975 14.634 19.306 1.00 97.19 171 PRO A C 1
ATOM 1216 O O . PRO A 1 171 ? -17.898 14.167 19.971 1.00 97.19 171 PRO A O 1
ATOM 1219 N N . VAL A 1 172 ? -15.730 14.150 19.345 1.00 97.44 172 VAL A N 1
ATOM 1220 C CA . VAL A 1 172 ? -15.315 13.129 20.313 1.00 97.44 172 VAL A CA 1
ATOM 1221 C C . VAL A 1 172 ? -15.420 13.730 21.721 1.00 97.44 172 VAL A C 1
ATOM 1223 O O . VAL A 1 172 ? -14.688 14.682 22.019 1.00 97.44 172 VAL A O 1
ATOM 1226 N N . PRO A 1 173 ? -16.298 13.210 22.596 1.00 97.06 173 PRO A N 1
ATOM 1227 C CA . PRO A 1 173 ? -16.561 13.823 23.892 1.00 97.06 173 PRO A CA 1
ATOM 1228 C C . PRO A 1 173 ? -15.331 13.726 24.813 1.00 97.06 173 PRO A C 1
ATOM 1230 O O . PRO A 1 173 ? -14.821 12.617 25.026 1.00 97.06 173 PRO A O 1
ATOM 1233 N N . PRO A 1 174 ? -14.832 14.841 25.387 1.00 96.88 174 PRO A N 1
ATOM 1234 C CA . PRO A 1 174 ? -13.698 14.824 26.312 1.00 96.88 174 PRO A CA 1
ATOM 1235 C C . PRO A 1 174 ? -13.912 13.913 27.524 1.00 96.88 174 PRO A C 1
ATOM 1237 O O . PRO A 1 174 ? -12.931 13.404 28.067 1.00 96.88 174 PRO A O 1
ATOM 1240 N N . GLY A 1 175 ? -15.166 13.668 27.917 1.00 97.06 175 GLY A N 1
ATOM 1241 C CA . GLY A 1 175 ? -15.549 12.766 28.999 1.00 97.06 175 GLY A CA 1
ATOM 1242 C C . GLY A 1 175 ? -15.000 11.346 28.861 1.00 97.06 175 GLY A C 1
ATOM 1243 O O . GLY A 1 175 ? -14.746 10.709 29.880 1.00 97.06 175 GLY A O 1
ATOM 1244 N N . LEU A 1 176 ? -14.694 10.875 27.642 1.00 97.50 176 LEU A N 1
ATOM 1245 C CA . LEU A 1 176 ? -14.025 9.580 27.436 1.00 97.50 176 LEU A CA 1
ATOM 1246 C C . LEU A 1 176 ? -12.678 9.492 28.170 1.00 97.50 176 LEU A C 1
ATOM 1248 O O . LEU A 1 176 ? -12.259 8.404 28.557 1.00 97.50 176 LEU A O 1
ATOM 1252 N N . ALA A 1 177 ? -12.022 10.627 28.433 1.00 96.81 177 ALA A N 1
ATOM 1253 C CA . ALA A 1 177 ? -10.794 10.695 29.221 1.00 96.81 177 ALA A CA 1
ATOM 1254 C C . ALA A 1 177 ? -10.953 10.162 30.662 1.00 96.81 177 ALA A C 1
ATOM 1256 O O . ALA A 1 177 ? -9.946 9.850 31.302 1.00 96.81 177 ALA A O 1
ATOM 1257 N N . ALA A 1 178 ? -12.183 10.043 31.179 1.00 96.31 178 ALA A N 1
ATOM 1258 C CA . ALA A 1 178 ? -12.472 9.473 32.496 1.00 96.31 178 ALA A CA 1
ATOM 1259 C C . ALA A 1 178 ? -12.155 7.969 32.589 1.00 96.31 178 ALA A C 1
ATOM 1261 O O . ALA A 1 178 ? -11.882 7.475 33.681 1.00 96.31 178 ALA A O 1
ATOM 1262 N N . LEU A 1 179 ? -12.117 7.257 31.454 1.00 96.44 179 LEU A N 1
ATOM 1263 C CA . LEU A 1 179 ? -11.737 5.839 31.391 1.00 96.44 179 LEU A CA 1
ATOM 1264 C C . LEU A 1 179 ? -10.259 5.607 31.757 1.00 96.44 179 LEU A C 1
ATOM 1266 O O . LEU A 1 179 ? -9.875 4.521 32.192 1.00 96.44 179 LEU A O 1
ATOM 1270 N N . GLY A 1 180 ? -9.431 6.648 31.630 1.00 95.50 180 GLY A N 1
ATOM 1271 C CA . GLY A 1 180 ? -8.060 6.668 32.125 1.00 95.50 180 GLY A CA 1
ATOM 1272 C C . GLY A 1 180 ? -7.184 5.529 31.594 1.00 95.50 180 GLY A C 1
ATOM 1273 O O . GLY A 1 180 ? -7.257 5.136 30.431 1.00 95.50 180 GLY A O 1
ATOM 1274 N N . ALA A 1 181 ? -6.331 4.996 32.469 1.00 95.44 181 ALA A N 1
ATOM 1275 C CA . ALA A 1 181 ? -5.352 3.966 32.125 1.00 95.44 181 ALA A CA 1
ATOM 1276 C C . ALA A 1 181 ? -5.940 2.549 31.975 1.00 95.44 181 ALA A C 1
ATOM 1278 O O . ALA A 1 181 ? -5.214 1.640 31.581 1.00 95.44 181 ALA A O 1
ATOM 1279 N N . ALA A 1 182 ? -7.216 2.338 32.314 1.00 96.44 182 ALA A N 1
ATOM 1280 C CA . ALA A 1 182 ? -7.849 1.030 32.166 1.00 96.44 182 ALA A CA 1
ATOM 1281 C C . ALA A 1 182 ? -8.170 0.711 30.701 1.00 96.44 182 ALA A C 1
ATOM 1283 O O . ALA A 1 182 ? -8.095 -0.452 30.306 1.00 96.44 182 ALA A O 1
ATOM 1284 N N . LEU A 1 183 ? -8.477 1.737 29.899 1.00 98.25 183 LEU A N 1
ATOM 1285 C CA . LEU A 1 183 ? -8.801 1.579 28.488 1.00 98.25 183 LEU A CA 1
ATOM 1286 C C . LEU A 1 183 ? -7.549 1.215 27.682 1.00 98.25 183 LEU A C 1
ATOM 1288 O O . LEU A 1 183 ? -6.552 1.936 27.700 1.00 98.25 183 LEU A O 1
ATOM 1292 N N . GLN A 1 184 ? -7.628 0.107 26.952 1.00 98.44 184 GLN A N 1
ATOM 1293 C CA . GLN A 1 184 ? -6.543 -0.473 26.154 1.00 98.44 184 GLN A CA 1
ATOM 1294 C C . GLN A 1 184 ? -6.829 -0.416 24.650 1.00 98.44 184 GLN A C 1
ATOM 1296 O O . GLN A 1 184 ? -5.909 -0.208 23.853 1.00 98.44 184 GLN A O 1
ATOM 1301 N N . VAL A 1 185 ? -8.105 -0.547 24.278 1.00 98.88 185 VAL A N 1
ATOM 1302 C CA . VAL A 1 185 ? -8.591 -0.503 22.896 1.00 98.88 185 VAL A CA 1
ATOM 1303 C C . VAL A 1 185 ? -9.684 0.552 22.780 1.00 98.88 185 VAL A C 1
ATOM 1305 O O . VAL A 1 185 ? -10.714 0.452 23.450 1.00 98.88 185 VAL A O 1
ATOM 1308 N N . LEU A 1 186 ? -9.465 1.532 21.907 1.00 98.81 186 LEU A N 1
ATOM 1309 C CA . LEU A 1 186 ? -10.474 2.500 21.497 1.00 98.81 186 LEU A CA 1
ATOM 1310 C C . LEU A 1 186 ? -10.585 2.498 19.974 1.00 98.81 186 LEU A C 1
ATOM 1312 O O . LEU A 1 186 ? -9.651 2.913 19.287 1.00 98.81 186 LEU A O 1
ATOM 1316 N N . ASP A 1 187 ? -11.729 2.049 19.469 1.00 98.88 187 ASP A N 1
ATOM 1317 C CA . ASP A 1 187 ? -12.050 2.078 18.046 1.00 98.88 187 ASP A CA 1
ATOM 1318 C C . ASP A 1 187 ? -13.296 2.934 17.808 1.00 98.88 187 ASP A C 1
ATOM 1320 O O . ASP A 1 187 ? -14.409 2.595 18.217 1.00 98.88 187 ASP A O 1
ATOM 1324 N N . LEU A 1 188 ? -13.089 4.087 17.180 1.00 98.69 188 LEU A N 1
ATOM 1325 C CA . LEU A 1 188 ? -14.138 5.000 16.733 1.00 98.69 188 LEU A CA 1
ATOM 1326 C C . LEU A 1 188 ? -14.111 5.153 15.204 1.00 98.69 188 LEU A C 1
ATOM 1328 O O . LEU A 1 188 ? -14.691 6.102 14.664 1.00 98.69 188 LEU A O 1
ATOM 1332 N N . GLY A 1 189 ? -13.416 4.256 14.499 1.00 98.56 189 GLY A N 1
ATOM 1333 C CA . GLY A 1 189 ? -13.202 4.341 13.064 1.00 98.56 189 GLY A CA 1
ATOM 1334 C C . GLY A 1 189 ? -14.504 4.274 12.263 1.00 98.56 189 GLY A C 1
ATOM 1335 O O . GLY A 1 189 ? -15.514 3.739 12.715 1.00 98.56 189 GLY A O 1
ATOM 1336 N N . ARG A 1 190 ? -14.492 4.802 11.038 1.00 98.50 190 ARG A N 1
ATOM 1337 C CA . ARG A 1 190 ? -15.606 4.774 10.077 1.00 98.50 190 ARG A CA 1
ATOM 1338 C C . ARG A 1 190 ? -16.917 5.294 10.680 1.00 98.50 190 ARG A C 1
ATOM 1340 O O . ARG A 1 190 ? -17.920 4.587 10.678 1.00 98.50 190 ARG A O 1
ATOM 1347 N N . ASN A 1 191 ? -16.877 6.513 11.206 1.00 98.69 191 ASN A N 1
ATOM 1348 C CA . ASN A 1 191 ? -18.033 7.267 11.688 1.00 98.69 191 ASN A CA 1
ATOM 1349 C C . ASN A 1 191 ? -18.095 8.638 10.983 1.00 98.69 191 ASN A C 1
ATOM 1351 O O . ASN A 1 191 ? -17.389 8.895 10.005 1.00 98.69 191 ASN A O 1
ATOM 1355 N N . ARG A 1 192 ? -18.957 9.540 11.459 1.00 97.62 192 ARG A N 1
ATOM 1356 C CA . ARG A 1 192 ? -19.082 10.928 10.984 1.00 97.62 192 ARG A CA 1
ATOM 1357 C C . ARG A 1 192 ? -18.585 11.923 12.036 1.00 97.62 192 ARG A C 1
ATOM 1359 O O . ARG A 1 192 ? -19.096 13.041 12.113 1.00 97.62 192 ARG A O 1
ATOM 1366 N N . LEU A 1 193 ? -17.617 11.516 12.860 1.00 98.06 193 LEU A N 1
ATOM 1367 C CA . LEU A 1 193 ? -17.087 12.356 13.932 1.00 98.06 193 LEU A CA 1
ATOM 1368 C C . LEU A 1 193 ? -16.442 13.615 13.354 1.00 98.06 193 LEU A C 1
ATOM 1370 O O . LEU A 1 193 ? -15.813 13.579 12.293 1.00 98.06 193 LEU A O 1
ATOM 1374 N N . SER A 1 194 ? -16.612 14.726 14.065 1.00 97.12 194 SER A N 1
ATOM 1375 C CA . SER A 1 194 ? -16.278 16.056 13.566 1.00 97.12 194 SER A CA 1
ATOM 1376 C C . SER A 1 194 ? -15.569 16.934 14.585 1.00 97.12 194 SER A C 1
ATOM 1378 O O . SER A 1 194 ? -15.830 16.831 15.778 1.00 97.12 194 SER A O 1
ATOM 1380 N N . GLY A 1 195 ? -14.779 17.893 14.118 1.00 95.38 195 GLY A N 1
ATOM 1381 C CA . GLY A 1 195 ? -14.140 18.883 14.978 1.00 95.38 195 GLY A CA 1
ATOM 1382 C C . GLY A 1 195 ? -12.917 18.368 15.740 1.00 95.38 195 GLY A C 1
ATOM 1383 O O . GLY A 1 195 ? -12.516 17.209 15.663 1.00 95.38 195 GLY A O 1
ATOM 1384 N N . VAL A 1 196 ? -12.298 19.283 16.483 1.00 95.75 196 VAL A N 1
ATOM 1385 C CA . VAL A 1 196 ? -10.943 19.105 17.014 1.00 95.75 196 VAL A CA 1
ATOM 1386 C C . VAL A 1 196 ? -10.906 18.133 18.192 1.00 95.75 196 VAL A C 1
ATOM 1388 O O . VAL A 1 196 ? -11.694 18.238 19.134 1.00 95.75 196 VAL A O 1
ATOM 1391 N N . LEU A 1 197 ? -9.924 17.229 18.183 1.00 95.88 197 LEU A N 1
ATOM 1392 C CA . LEU A 1 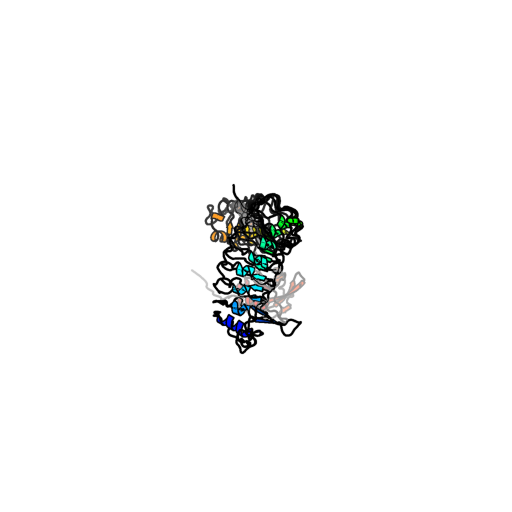197 ? -9.715 16.284 19.277 1.00 95.88 197 LEU A CA 1
ATOM 1393 C C . LEU A 1 197 ? -9.212 16.997 20.535 1.00 95.88 197 LEU A C 1
ATOM 1395 O O . LEU A 1 197 ? -8.187 17.682 20.528 1.00 95.88 197 LEU A O 1
ATOM 1399 N N . HIS A 1 198 ? -9.915 16.794 21.647 1.00 95.56 198 HIS A N 1
ATOM 1400 C CA . HIS A 1 198 ? -9.580 17.452 22.902 1.00 95.56 198 HIS A CA 1
ATOM 1401 C C . HIS A 1 198 ? -8.320 16.838 23.555 1.00 95.56 198 HIS A C 1
ATOM 1403 O O . HIS A 1 198 ? -8.268 15.619 23.747 1.00 95.56 198 HIS A O 1
ATOM 1409 N N . PRO A 1 199 ? -7.329 17.640 24.007 1.00 94.94 199 PRO A N 1
ATOM 1410 C CA . PRO A 1 199 ? -6.066 17.129 24.560 1.00 94.94 199 PRO A CA 1
ATOM 1411 C C . PRO A 1 199 ? -6.203 16.197 25.771 1.00 94.94 199 PRO A C 1
ATOM 1413 O O . PRO A 1 199 ? -5.314 15.386 26.026 1.00 94.94 199 PRO A O 1
ATOM 1416 N N . ALA A 1 200 ? -7.297 16.309 26.533 1.00 94.94 200 ALA A N 1
ATOM 1417 C CA . ALA A 1 200 ? -7.557 15.454 27.696 1.00 94.94 200 ALA A CA 1
ATOM 1418 C C . ALA A 1 200 ? -7.603 13.959 27.340 1.00 94.94 200 ALA A C 1
ATOM 1420 O O . ALA A 1 200 ? -7.144 13.145 28.138 1.00 94.94 200 ALA A O 1
ATOM 1421 N N . LEU A 1 201 ? -8.079 13.612 26.136 1.00 96.00 201 LEU A N 1
ATOM 1422 C CA . LEU A 1 201 ? -8.122 12.230 25.651 1.00 96.00 201 LEU A CA 1
ATOM 1423 C C . LEU A 1 201 ? -6.722 11.604 25.711 1.00 96.00 201 LEU A C 1
ATOM 1425 O O . LEU A 1 201 ? -6.515 10.566 26.329 1.00 96.00 201 LEU A O 1
ATOM 1429 N N . PHE A 1 202 ? -5.727 12.303 25.171 1.00 95.06 202 PHE A N 1
ATOM 1430 C CA . PHE A 1 202 ? -4.358 11.795 25.051 1.00 95.06 202 PHE A CA 1
ATOM 1431 C C . PHE A 1 202 ? -3.526 11.951 26.329 1.00 95.06 202 PHE A C 1
ATOM 1433 O O . PHE A 1 202 ? -2.518 11.271 26.507 1.00 95.06 202 PHE A O 1
ATOM 1440 N N . ARG A 1 203 ? -3.932 12.846 27.239 1.00 93.81 203 ARG A N 1
ATOM 1441 C CA . ARG A 1 203 ? -3.287 12.998 28.555 1.00 93.81 203 ARG A CA 1
ATOM 1442 C C . ARG A 1 203 ? -3.681 11.891 29.527 1.00 93.81 203 ARG A C 1
ATOM 1444 O O . ARG A 1 203 ? -2.858 11.526 30.363 1.00 93.81 203 ARG A O 1
ATOM 1451 N N . ASN A 1 204 ? -4.910 11.387 29.426 1.00 95.06 204 ASN A N 1
ATOM 1452 C CA . ASN A 1 204 ? -5.475 10.488 30.429 1.00 95.06 204 ASN A CA 1
ATOM 1453 C C . ASN A 1 204 ? -5.569 9.031 29.965 1.00 95.06 204 ASN A C 1
ATOM 1455 O O . ASN A 1 204 ? -5.404 8.142 30.797 1.00 95.06 204 ASN A O 1
ATOM 1459 N N . LEU A 1 205 ? -5.796 8.767 28.672 1.00 96.38 205 LEU A N 1
ATOM 1460 C CA . LEU A 1 205 ? -5.936 7.409 28.124 1.00 96.38 205 LEU A CA 1
ATOM 1461 C C . LEU A 1 205 ? -4.576 6.716 27.924 1.00 96.38 205 LEU A C 1
ATOM 1463 O O . LEU A 1 205 ? -4.254 6.199 26.859 1.00 96.38 205 LEU A O 1
ATOM 1467 N N . THR A 1 206 ? -3.738 6.724 28.957 1.00 94.50 206 THR A N 1
ATOM 1468 C CA . THR A 1 206 ? -2.342 6.261 28.901 1.00 94.50 206 THR A CA 1
ATOM 1469 C C . THR A 1 206 ? -2.197 4.739 28.802 1.00 94.50 206 THR A C 1
ATOM 1471 O O . THR A 1 206 ? -1.108 4.246 28.504 1.00 94.50 206 THR A O 1
ATOM 1474 N N . GLY A 1 207 ? -3.279 3.990 29.031 1.00 96.69 207 GLY A N 1
ATOM 1475 C CA . GLY A 1 207 ? -3.331 2.532 28.890 1.00 96.69 207 GLY A CA 1
ATOM 1476 C C . GLY A 1 207 ? -3.497 2.038 27.452 1.00 96.69 207 GLY A C 1
ATOM 1477 O O . GLY A 1 207 ? -3.283 0.852 27.199 1.00 96.69 207 GLY A O 1
ATOM 1478 N N . LEU A 1 208 ? -3.851 2.924 26.512 1.00 98.25 208 LEU A N 1
ATOM 1479 C CA . LEU A 1 208 ? -4.172 2.532 25.143 1.00 98.25 208 LEU A CA 1
ATOM 1480 C C . LEU A 1 208 ? -2.961 1.930 24.429 1.00 98.25 208 LEU A C 1
ATOM 1482 O O . LEU A 1 208 ? -1.904 2.557 24.329 1.00 98.25 208 LEU A O 1
ATOM 1486 N N . HIS A 1 209 ? -3.162 0.740 23.866 1.00 98.50 209 HIS A N 1
ATOM 1487 C CA . HIS A 1 209 ? -2.249 0.137 22.900 1.00 98.50 209 HIS A CA 1
ATOM 1488 C C . HIS A 1 209 ? -2.815 0.150 21.472 1.00 98.50 209 HIS A C 1
ATOM 1490 O O . HIS A 1 209 ? -2.049 0.004 20.520 1.00 98.50 209 HIS A O 1
ATOM 1496 N N . TYR A 1 210 ? -4.131 0.316 21.313 1.00 98.88 210 TYR A N 1
ATOM 1497 C CA . TYR A 1 210 ? -4.826 0.391 20.028 1.00 98.88 210 TYR A CA 1
ATOM 1498 C C . TYR A 1 210 ? -5.730 1.624 20.001 1.00 98.88 210 TYR A C 1
ATOM 1500 O O . TYR A 1 210 ? -6.616 1.760 20.849 1.00 98.88 210 TYR A O 1
ATOM 1508 N N . LEU A 1 211 ? -5.506 2.500 19.024 1.00 98.75 211 LEU A N 1
ATOM 1509 C CA . LEU A 1 211 ? -6.344 3.663 18.756 1.00 98.75 211 LEU A CA 1
ATOM 1510 C C . LEU A 1 211 ? -6.672 3.730 17.263 1.00 98.75 211 LEU A C 1
ATOM 1512 O O . LEU A 1 211 ? -5.771 3.917 16.442 1.00 98.75 211 LEU A O 1
ATOM 1516 N N . ASP A 1 212 ? -7.958 3.639 16.937 1.00 98.88 212 ASP A N 1
ATOM 1517 C CA . ASP A 1 212 ? -8.472 3.830 15.582 1.00 98.88 212 ASP A CA 1
ATOM 1518 C C . ASP A 1 212 ? -9.494 4.976 15.557 1.00 98.88 212 ASP A C 1
ATOM 1520 O O . ASP A 1 212 ? -10.523 4.948 16.233 1.00 98.88 212 ASP A O 1
ATOM 1524 N N . LEU A 1 213 ? -9.168 6.018 14.792 1.00 98.50 213 LEU A N 1
ATOM 1525 C CA . LEU A 1 213 ? -10.037 7.153 14.475 1.00 98.50 213 LEU A CA 1
ATOM 1526 C C . LEU A 1 213 ? -10.215 7.304 12.956 1.00 98.50 213 LEU A C 1
ATOM 1528 O O . LEU A 1 213 ? -10.639 8.367 12.495 1.00 98.50 213 LEU A O 1
ATOM 1532 N N . SER A 1 214 ? -9.848 6.289 12.174 1.00 98.56 214 SER A N 1
ATOM 1533 C CA . SER A 1 214 ? -9.827 6.310 10.712 1.00 98.56 214 SER A CA 1
ATOM 1534 C C . SER A 1 214 ? -11.210 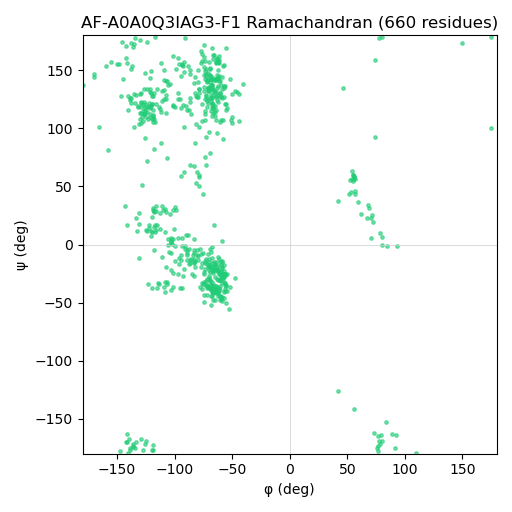6.539 10.106 1.00 98.56 214 SER A C 1
ATOM 1536 O O . SER A 1 214 ? -12.229 6.273 10.732 1.00 98.56 214 SER A O 1
ATOM 1538 N N . GLY A 1 215 ? -11.284 7.048 8.880 1.00 98.12 215 GLY A N 1
ATOM 1539 C CA . GLY A 1 215 ? -12.541 7.221 8.151 1.00 98.12 215 GLY A CA 1
ATOM 1540 C C . GLY A 1 215 ? -13.542 8.175 8.812 1.00 98.12 215 GLY A C 1
ATOM 1541 O O . GLY A 1 215 ? -14.738 8.009 8.598 1.00 98.12 215 GLY A O 1
ATOM 1542 N N . ASN A 1 216 ? -13.078 9.143 9.609 1.00 98.06 216 ASN A N 1
ATOM 1543 C CA . ASN A 1 216 ? -13.899 10.203 10.203 1.00 98.06 216 ASN A CA 1
ATOM 1544 C C . ASN A 1 216 ? -13.624 11.532 9.495 1.00 98.06 216 ASN A C 1
ATOM 1546 O O . ASN A 1 216 ? -12.931 12.402 10.017 1.00 98.06 216 ASN A O 1
ATOM 1550 N N . GLN A 1 217 ? -14.137 11.674 8.274 1.00 93.25 217 GLN A N 1
ATOM 1551 C CA . GLN A 1 217 ? -13.740 12.731 7.331 1.00 93.25 217 GLN A CA 1
ATOM 1552 C C . GLN A 1 217 ? -13.929 14.182 7.821 1.00 93.25 217 GLN A C 1
ATOM 1554 O O . GLN A 1 217 ? -13.398 15.096 7.196 1.00 93.25 217 GLN A O 1
ATOM 1559 N N . PHE A 1 218 ? -14.676 14.406 8.907 1.00 94.00 218 PHE A N 1
ATOM 1560 C CA . PHE A 1 218 ? -15.017 15.735 9.419 1.00 94.00 218 PHE A CA 1
ATOM 1561 C C . PHE A 1 218 ? -14.205 16.163 10.652 1.00 94.00 218 PHE A C 1
ATOM 1563 O O . PHE A 1 218 ? -14.480 17.233 11.200 1.00 94.00 218 PHE A O 1
ATOM 1570 N N . LEU A 1 219 ? -13.240 15.365 11.142 1.00 93.75 219 LEU A N 1
ATOM 1571 C CA . LEU A 1 219 ? -12.480 15.738 12.348 1.00 93.75 219 LEU A CA 1
ATOM 1572 C C . LEU A 1 219 ? -11.681 17.039 12.154 1.00 93.75 219 LEU A C 1
ATOM 1574 O O . LEU A 1 219 ? -11.516 17.774 13.119 1.00 93.75 219 LEU A O 1
ATOM 1578 N N . GLU A 1 220 ? -11.221 17.362 10.938 1.00 87.81 220 GLU A N 1
ATOM 1579 C CA . GLU A 1 220 ? -10.551 18.642 10.604 1.00 87.81 220 GLU A CA 1
ATOM 1580 C C . GLU A 1 220 ? -9.544 19.119 11.681 1.00 87.81 220 GLU A C 1
ATOM 1582 O O . GLU A 1 220 ? -9.430 20.302 12.006 1.00 87.81 220 GLU A O 1
ATOM 1587 N N . SER A 1 221 ? -8.818 18.176 12.289 1.00 93.44 221 SER A N 1
ATOM 1588 C CA . SER A 1 221 ? -8.019 18.405 13.496 1.00 93.44 221 SER A CA 1
ATOM 1589 C C . SER A 1 221 ? -6.531 18.408 13.156 1.00 93.44 221 SER A C 1
ATOM 1591 O O . SER A 1 221 ? -6.080 17.556 12.390 1.00 93.44 221 SER A O 1
ATOM 1593 N N . PRO A 1 222 ? -5.699 19.279 13.753 1.00 96.56 222 PRO A N 1
ATOM 1594 C CA . PRO A 1 222 ? -4.267 19.024 13.768 1.00 96.56 222 PRO A CA 1
ATOM 1595 C C . PRO A 1 222 ? -3.963 17.755 14.579 1.00 96.56 222 PRO A C 1
ATOM 1597 O O . PRO A 1 222 ? -4.746 17.367 15.454 1.00 96.56 222 PRO A O 1
ATOM 1600 N N . LEU A 1 223 ? -2.812 17.126 14.323 1.00 96.31 223 LEU A N 1
ATOM 1601 C CA . LEU A 1 223 ? -2.302 16.054 15.182 1.00 96.31 223 LEU A CA 1
ATOM 1602 C C . LEU A 1 223 ? -1.905 16.634 16.556 1.00 96.31 223 LEU A C 1
ATOM 1604 O O . LEU A 1 223 ? -0.996 17.468 16.622 1.00 96.31 223 LEU A O 1
ATOM 1608 N N . PRO A 1 224 ? -2.550 16.220 17.662 1.00 94.94 224 PRO A N 1
ATOM 1609 C CA . PRO A 1 224 ? -2.287 16.793 18.976 1.00 94.94 224 PRO A CA 1
ATOM 1610 C C . PRO A 1 224 ? -0.922 16.323 19.506 1.00 94.94 224 PRO A C 1
ATOM 1612 O O . PRO A 1 224 ? -0.679 15.113 19.567 1.00 94.94 224 PRO A O 1
ATOM 1615 N N . PRO A 1 225 ? -0.026 17.229 19.946 1.00 96.88 225 PRO A N 1
ATOM 1616 C CA . PRO A 1 225 ? 1.280 16.846 20.484 1.00 96.88 225 PRO A CA 1
ATOM 1617 C C . PRO A 1 225 ? 1.194 15.903 21.690 1.00 96.88 225 PRO A C 1
ATOM 1619 O O . PRO A 1 225 ? 2.095 15.091 21.903 1.00 96.88 225 PRO A O 1
ATOM 1622 N N . GLU A 1 226 ? 0.117 15.987 22.472 1.00 96.75 226 GLU A N 1
ATOM 1623 C CA . GLU A 1 226 ? -0.159 15.099 23.598 1.00 96.75 226 GLU A CA 1
ATOM 1624 C C . GLU A 1 226 ? -0.293 13.628 23.207 1.00 96.75 226 GLU A C 1
ATOM 1626 O O . GLU A 1 226 ? 0.016 12.786 24.047 1.00 96.75 226 GLU A O 1
ATOM 1631 N N . LEU A 1 227 ? -0.667 13.306 21.959 1.00 96.25 227 LEU A N 1
ATOM 1632 C CA . LEU A 1 227 ? -0.705 11.921 21.475 1.00 96.25 227 LEU A CA 1
ATOM 1633 C C . LEU A 1 227 ? 0.656 11.242 21.650 1.00 96.25 227 LEU A C 1
ATOM 1635 O O . LEU A 1 227 ? 0.713 10.086 22.049 1.00 96.25 227 LEU A O 1
ATOM 1639 N N . GLY A 1 228 ? 1.752 11.991 21.488 1.00 94.94 228 GLY A N 1
ATOM 1640 C CA . GLY A 1 228 ? 3.112 11.503 21.716 1.00 94.94 228 GLY A CA 1
ATOM 1641 C C . GLY A 1 228 ? 3.399 11.018 23.145 1.00 94.94 228 GLY A C 1
ATOM 1642 O O . GLY A 1 228 ? 4.390 10.333 23.366 1.00 94.94 228 GLY A O 1
ATOM 1643 N N . LYS A 1 229 ? 2.548 11.335 24.132 1.00 91.44 229 LYS A N 1
ATOM 1644 C CA . LYS A 1 229 ? 2.697 10.861 25.521 1.00 91.44 229 LYS A CA 1
ATOM 1645 C C . LYS A 1 229 ? 2.116 9.466 25.754 1.00 91.44 229 LYS A C 1
ATOM 1647 O O . LYS A 1 229 ? 2.329 8.897 26.823 1.00 91.44 229 LYS A O 1
ATOM 1652 N N . MET A 1 230 ? 1.395 8.907 24.785 1.00 95.31 230 MET A N 1
ATOM 1653 C CA . MET A 1 230 ? 0.748 7.602 24.905 1.00 95.31 230 MET A CA 1
ATOM 1654 C C . MET A 1 230 ? 1.736 6.469 24.606 1.00 95.31 230 MET A C 1
ATOM 1656 O O . MET A 1 230 ? 1.623 5.757 23.613 1.00 95.31 230 MET A O 1
ATOM 1660 N N . GLY A 1 231 ? 2.730 6.304 25.481 1.00 92.44 231 GLY A N 1
ATOM 1661 C CA . GLY A 1 231 ? 3.874 5.408 25.269 1.00 92.44 231 GLY A CA 1
ATOM 1662 C C . GLY A 1 231 ? 3.548 3.914 25.131 1.00 92.44 231 GLY A C 1
ATOM 1663 O O . GLY A 1 231 ? 4.427 3.156 24.736 1.00 92.44 231 GLY A O 1
ATOM 1664 N N . ASN A 1 232 ? 2.315 3.488 25.424 1.00 96.44 232 ASN A N 1
ATOM 1665 C CA . ASN A 1 232 ? 1.858 2.107 25.246 1.00 96.44 232 ASN A CA 1
ATOM 1666 C C . ASN A 1 232 ? 1.274 1.826 23.850 1.00 96.44 232 ASN A C 1
ATOM 1668 O O . ASN A 1 232 ? 1.002 0.664 23.545 1.00 96.44 232 ASN A O 1
ATOM 1672 N N . LEU A 1 233 ? 1.088 2.851 23.005 1.00 98.25 233 LEU A N 1
ATOM 1673 C CA . LEU A 1 233 ? 0.499 2.689 21.675 1.00 98.25 233 LEU A CA 1
ATOM 1674 C C . LEU A 1 233 ? 1.347 1.781 20.783 1.00 98.25 233 LEU A C 1
ATOM 1676 O O . LEU A 1 233 ? 2.539 2.011 20.582 1.00 98.25 233 LEU A O 1
ATOM 1680 N N . ARG A 1 234 ? 0.681 0.781 20.204 1.00 98.69 234 ARG A N 1
ATOM 1681 C CA . ARG A 1 234 ? 1.232 -0.177 19.237 1.00 98.69 234 ARG A CA 1
ATOM 1682 C C . ARG A 1 234 ? 0.567 -0.021 17.871 1.00 98.69 234 ARG A C 1
ATOM 1684 O O . ARG A 1 234 ? 1.254 -0.087 16.857 1.00 98.69 234 ARG A O 1
ATOM 1691 N N . TRP A 1 235 ? -0.736 0.256 17.840 1.00 98.88 235 TRP A N 1
ATOM 1692 C CA . TRP A 1 235 ? -1.497 0.492 16.612 1.00 98.88 235 TRP A CA 1
ATOM 1693 C C . TRP A 1 235 ? -2.155 1.866 16.657 1.00 98.88 235 TRP A C 1
ATOM 1695 O O . TRP A 1 235 ? -2.926 2.155 17.575 1.00 98.88 235 TRP A O 1
ATOM 1705 N N . LEU A 1 236 ? -1.826 2.702 15.674 1.00 98.81 236 LEU A N 1
ATOM 1706 C CA . LEU A 1 236 ? -2.397 4.031 15.505 1.00 98.81 236 LEU A CA 1
ATOM 1707 C C . LEU A 1 236 ? -2.905 4.193 14.070 1.00 98.81 236 LEU A C 1
ATOM 1709 O O . LEU A 1 236 ? -2.107 4.291 13.134 1.00 98.81 236 LEU A O 1
ATOM 1713 N N . PHE A 1 237 ? -4.228 4.239 13.925 1.00 98.88 237 PHE A N 1
ATOM 1714 C CA . PHE A 1 237 ? -4.927 4.334 12.644 1.00 98.88 237 PHE A CA 1
ATOM 1715 C C . PHE A 1 237 ? -5.731 5.632 12.585 1.00 98.88 237 PHE A C 1
ATOM 1717 O O . PHE A 1 237 ? -6.722 5.801 13.292 1.00 98.88 237 PHE A O 1
ATOM 1724 N N . LEU A 1 238 ? -5.271 6.582 11.772 1.00 98.56 238 LEU A N 1
ATOM 1725 C CA . LEU A 1 238 ? -5.851 7.923 11.630 1.00 98.56 238 LEU A CA 1
ATOM 1726 C C . LEU A 1 238 ? -6.200 8.251 10.168 1.00 98.56 238 LEU A C 1
ATOM 1728 O O . LEU A 1 238 ? -6.424 9.413 9.823 1.00 98.56 238 LEU A O 1
ATOM 1732 N N . GLN A 1 239 ? -6.192 7.253 9.286 1.00 98.69 239 GLN A N 1
ATOM 1733 C CA . GLN A 1 239 ? -6.310 7.444 7.849 1.00 98.69 239 GLN A CA 1
ATOM 1734 C C . GLN A 1 239 ? -7.691 7.926 7.413 1.00 98.69 239 GLN A C 1
ATOM 1736 O O . GLN A 1 239 ? -8.703 7.432 7.903 1.00 98.69 239 GLN A O 1
ATOM 1741 N N . GLY A 1 240 ? -7.754 8.849 6.451 1.00 98.06 240 GLY A N 1
ATOM 1742 C CA . GLY A 1 240 ? -9.034 9.298 5.889 1.00 98.06 240 GLY A CA 1
ATOM 1743 C C . GLY A 1 240 ? -9.899 10.110 6.857 1.00 98.06 240 GLY A C 1
ATOM 1744 O O . GLY A 1 240 ? -11.124 10.021 6.783 1.00 98.06 240 GLY A O 1
ATOM 1745 N N . SER A 1 241 ? -9.286 10.869 7.771 1.00 97.56 241 SER A N 1
ATOM 1746 C CA . SER A 1 241 ? -9.995 11.548 8.868 1.00 97.56 241 SER A CA 1
ATOM 1747 C C . SER A 1 241 ? -9.836 13.071 8.883 1.00 97.56 241 SER A C 1
ATOM 1749 O O . SER A 1 241 ? -10.183 13.731 9.855 1.00 97.56 241 SER A O 1
ATOM 1751 N N . GLY A 1 242 ? -9.305 13.667 7.815 1.00 95.94 242 GLY A N 1
ATOM 1752 C CA . GLY A 1 242 ? -9.184 15.124 7.705 1.00 95.94 242 GLY A CA 1
ATOM 1753 C C . GLY A 1 242 ? -8.138 15.742 8.640 1.00 95.94 242 GLY A C 1
ATOM 1754 O O . GLY A 1 242 ? -8.225 16.929 8.948 1.00 95.94 242 GLY A O 1
ATOM 1755 N N . PHE A 1 243 ? -7.144 14.972 9.098 1.00 97.81 243 PHE A N 1
ATOM 1756 C CA . PHE A 1 243 ? -6.061 15.527 9.910 1.00 97.81 243 PHE A CA 1
ATOM 1757 C C . PHE A 1 243 ? -5.193 16.498 9.103 1.00 97.81 243 PHE A C 1
ATOM 1759 O O . PHE A 1 243 ? -4.902 16.258 7.931 1.00 97.81 243 PHE A O 1
ATOM 1766 N N . THR A 1 244 ? -4.751 17.585 9.735 1.00 97.06 244 THR A N 1
ATOM 1767 C CA . THR A 1 244 ? -3.951 18.643 9.094 1.00 97.06 244 THR A CA 1
ATOM 1768 C C . THR A 1 244 ? -2.692 18.995 9.893 1.00 97.06 244 THR A C 1
ATOM 1770 O O . THR A 1 244 ? -2.441 18.469 10.979 1.00 97.06 244 THR A O 1
ATOM 1773 N N . GLY A 1 245 ? -1.862 19.887 9.347 1.00 96.94 245 GLY A N 1
ATOM 1774 C CA . GLY A 1 245 ? -0.611 20.308 9.982 1.00 96.94 245 GLY A CA 1
ATOM 1775 C C . GLY A 1 245 ? 0.507 19.272 9.843 1.00 96.94 245 GLY A C 1
ATOM 1776 O O . GLY A 1 245 ? 0.439 18.385 8.997 1.00 96.94 245 GLY A O 1
ATOM 1777 N N . ALA A 1 246 ? 1.570 19.419 10.633 1.00 98.06 246 ALA A N 1
ATOM 1778 C CA . ALA A 1 246 ? 2.734 18.533 10.593 1.00 98.06 246 ALA A CA 1
ATOM 1779 C C . ALA A 1 246 ? 2.671 17.444 11.671 1.00 98.06 246 ALA A C 1
ATOM 1781 O O . ALA A 1 246 ? 1.989 17.611 12.681 1.00 98.06 246 ALA A O 1
ATOM 1782 N N . ILE A 1 247 ? 3.433 16.359 11.486 1.00 98.25 247 ILE A N 1
ATOM 1783 C CA . ILE A 1 247 ? 3.657 15.363 12.544 1.00 98.25 247 ILE A CA 1
ATOM 1784 C C . ILE 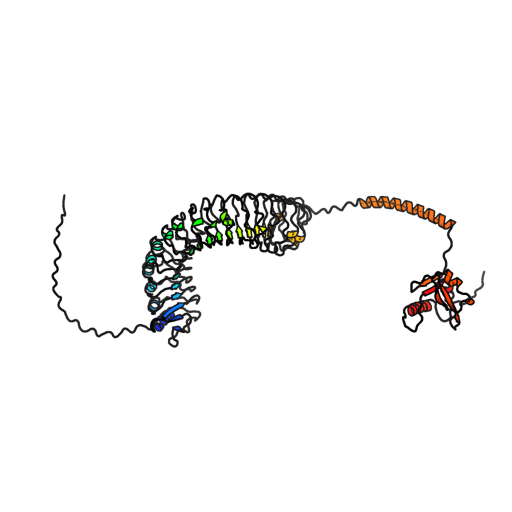A 1 247 ? 4.468 16.031 13.671 1.00 98.25 247 ILE A C 1
ATOM 1786 O O . ILE A 1 247 ? 5.600 16.457 13.422 1.00 98.25 247 ILE A O 1
ATOM 1790 N N . PRO A 1 248 ? 3.938 16.127 14.905 1.00 97.06 248 PRO A N 1
ATOM 1791 C CA . PRO A 1 248 ? 4.667 16.716 16.021 1.00 97.06 248 PRO A CA 1
ATOM 1792 C C . PRO A 1 248 ? 5.908 15.891 16.389 1.00 97.06 248 PRO A C 1
ATOM 1794 O O . PRO A 1 248 ? 5.849 14.665 16.450 1.00 97.06 248 PRO A O 1
ATOM 1797 N N . GLU A 1 249 ? 7.010 16.554 16.752 1.00 96.81 249 GLU A N 1
ATOM 1798 C CA . GLU A 1 249 ? 8.235 15.890 17.251 1.00 96.81 249 GLU A CA 1
ATOM 1799 C C . GLU A 1 249 ? 7.972 14.999 18.479 1.00 96.81 249 GLU A C 1
ATOM 1801 O O . GLU A 1 249 ? 8.674 14.016 18.707 1.00 96.81 249 GLU A O 1
ATOM 1806 N N . THR A 1 250 ? 6.920 15.279 19.256 1.00 97.00 250 THR A N 1
ATOM 1807 C CA . THR A 1 250 ? 6.518 14.444 20.397 1.00 97.00 250 THR A CA 1
ATOM 1808 C C . THR A 1 250 ? 6.121 13.022 19.997 1.00 97.00 250 THR A C 1
ATOM 1810 O O . THR A 1 250 ? 6.223 12.128 20.832 1.00 97.00 250 THR A O 1
ATOM 1813 N N . PHE A 1 251 ? 5.731 12.766 18.741 1.00 97.00 251 PHE A N 1
ATOM 1814 C CA . PHE A 1 251 ? 5.412 11.412 18.264 1.00 97.00 251 PHE A CA 1
ATOM 1815 C C . PHE A 1 251 ? 6.623 10.479 18.322 1.00 97.00 251 PHE A C 1
ATOM 1817 O O . PHE A 1 251 ? 6.451 9.269 18.430 1.00 97.00 251 PHE A O 1
ATOM 1824 N N . LEU A 1 252 ? 7.846 11.018 18.324 1.00 96.25 252 LEU A N 1
ATOM 1825 C CA . LEU A 1 252 ? 9.071 10.233 18.481 1.00 96.25 252 LEU A CA 1
ATOM 1826 C C . LEU A 1 252 ? 9.163 9.482 19.820 1.00 96.25 252 LEU A C 1
ATOM 1828 O O . LEU A 1 252 ? 10.030 8.622 19.962 1.00 96.25 252 LEU A O 1
ATOM 1832 N N . ALA A 1 253 ? 8.304 9.798 20.793 1.00 96.50 253 ALA A N 1
ATOM 1833 C CA . ALA A 1 253 ? 8.200 9.074 22.058 1.00 96.50 253 ALA A CA 1
ATOM 1834 C C . ALA A 1 253 ? 7.313 7.812 21.979 1.00 96.50 253 ALA A C 1
ATOM 1836 O O . ALA A 1 253 ? 7.301 7.021 22.922 1.00 96.50 253 ALA A O 1
ATOM 1837 N N . LEU A 1 254 ? 6.612 7.574 20.863 1.00 96.81 254 LEU A N 1
ATOM 1838 C CA . LEU A 1 254 ? 5.761 6.397 20.642 1.00 96.81 254 LEU A CA 1
ATOM 1839 C C . LEU A 1 254 ? 6.580 5.165 20.207 1.00 96.81 254 LEU A C 1
ATOM 1841 O O . LEU A 1 254 ? 6.313 4.531 19.190 1.00 96.81 254 LEU A O 1
ATOM 1845 N N . GLU A 1 255 ? 7.610 4.820 20.979 1.00 95.62 255 GLU A N 1
ATOM 1846 C CA . GLU A 1 255 ? 8.609 3.794 20.626 1.00 95.62 255 GLU A CA 1
ATOM 1847 C C . GLU A 1 255 ? 8.041 2.357 20.572 1.00 95.62 255 GLU A C 1
ATOM 1849 O O . GLU A 1 255 ? 8.706 1.442 20.084 1.00 95.62 255 GLU A O 1
ATOM 1854 N N . GLN A 1 256 ? 6.812 2.147 21.061 1.00 97.44 256 GLN A N 1
ATOM 1855 C CA . GLN A 1 256 ? 6.118 0.856 21.015 1.00 97.44 256 GLN A CA 1
ATOM 1856 C C . GLN A 1 256 ? 5.317 0.628 19.723 1.00 97.44 256 GLN A C 1
ATOM 1858 O O . GLN A 1 256 ? 4.782 -0.467 19.555 1.00 97.44 256 GLN A O 1
ATOM 1863 N N . LEU A 1 257 ? 5.250 1.613 18.816 1.00 98.25 257 LEU A N 1
ATOM 1864 C CA . LEU A 1 257 ? 4.457 1.503 17.591 1.00 98.25 257 LEU A CA 1
ATOM 1865 C C . LEU A 1 257 ? 4.918 0.351 16.692 1.00 98.25 257 LEU A C 1
ATOM 1867 O O . LEU A 1 257 ? 6.090 0.233 16.336 1.00 98.25 257 LEU A O 1
ATOM 1871 N N . GLU A 1 258 ? 3.936 -0.442 16.279 1.00 98.62 258 GLU A N 1
ATOM 1872 C CA . GLU A 1 258 ? 4.028 -1.541 15.321 1.00 98.62 258 GLU A CA 1
ATOM 1873 C C . GLU A 1 258 ? 3.344 -1.179 14.001 1.00 98.62 258 GLU A C 1
ATOM 1875 O O . GLU A 1 258 ? 3.842 -1.524 12.931 1.00 98.62 258 GLU A O 1
ATOM 1880 N N . ALA A 1 259 ? 2.237 -0.438 14.049 1.00 98.81 259 ALA A N 1
ATOM 1881 C CA . ALA A 1 259 ? 1.580 0.086 12.860 1.00 98.81 259 ALA A CA 1
ATOM 1882 C C . ALA A 1 259 ? 1.219 1.560 13.040 1.00 98.81 259 ALA A C 1
ATOM 1884 O O . ALA A 1 259 ? 0.572 1.937 14.019 1.00 98.81 259 ALA A O 1
ATOM 1885 N N . LEU A 1 260 ? 1.620 2.367 12.061 1.00 98.75 260 LEU A N 1
ATOM 1886 C CA . LEU A 1 260 ? 1.260 3.773 11.953 1.00 98.75 260 LEU A CA 1
ATOM 1887 C C . LEU A 1 260 ? 0.652 4.022 10.573 1.00 98.75 260 LEU A C 1
ATOM 1889 O O . LEU A 1 260 ? 1.365 3.946 9.570 1.00 98.75 260 LEU A O 1
ATOM 1893 N N . ASP A 1 261 ? -0.641 4.336 10.540 1.00 98.88 261 ASP A N 1
ATOM 1894 C CA . ASP A 1 261 ? -1.346 4.743 9.325 1.00 98.88 261 ASP A CA 1
ATOM 1895 C C . ASP A 1 261 ? -1.896 6.162 9.488 1.00 98.88 261 ASP A C 1
ATOM 1897 O O . ASP A 1 261 ? -2.829 6.417 10.253 1.00 98.88 261 ASP A O 1
ATOM 1901 N N . LEU A 1 262 ? -1.275 7.098 8.776 1.00 98.81 262 LEU A N 1
ATOM 1902 C CA . LEU A 1 262 ? -1.684 8.498 8.685 1.00 98.81 262 LEU A CA 1
ATOM 1903 C C . LEU A 1 262 ? -2.165 8.847 7.269 1.00 98.81 262 LEU A C 1
ATOM 1905 O O . LEU A 1 262 ? -2.268 10.031 6.929 1.00 98.81 262 LEU A O 1
ATOM 1909 N N . SER A 1 263 ? -2.407 7.845 6.422 1.00 98.88 263 SER A N 1
ATOM 1910 C CA . SER A 1 263 ? -2.669 8.044 5.000 1.00 98.88 263 SER A CA 1
ATOM 1911 C C . SER A 1 263 ? -3.976 8.794 4.721 1.00 98.88 263 SER A C 1
ATOM 1913 O O . SER A 1 263 ? -4.847 8.917 5.579 1.00 98.88 263 SER A O 1
ATOM 1915 N N . MET A 1 264 ? -4.133 9.326 3.508 1.00 98.50 264 MET A N 1
ATOM 1916 C CA . MET A 1 264 ? -5.380 9.971 3.067 1.00 98.50 264 MET A CA 1
ATOM 1917 C C . MET A 1 264 ? -5.826 11.132 3.980 1.00 98.50 264 MET A C 1
ATOM 1919 O O . MET A 1 264 ? -6.993 11.228 4.354 1.00 98.50 264 MET A O 1
ATOM 1923 N N . ASN A 1 265 ? -4.900 12.012 4.355 1.00 98.62 265 ASN A N 1
ATOM 1924 C CA . ASN A 1 265 ? -5.169 13.194 5.179 1.00 98.62 265 ASN A CA 1
ATOM 1925 C C . ASN A 1 265 ? -4.625 14.470 4.502 1.00 98.62 265 ASN A C 1
ATOM 1927 O O . ASN A 1 265 ? -4.126 14.449 3.377 1.00 98.62 265 ASN A O 1
ATOM 1931 N N . GLY A 1 266 ? -4.751 15.611 5.182 1.00 97.62 266 GLY A N 1
ATOM 1932 C CA . GLY A 1 266 ? -4.175 16.899 4.788 1.00 97.62 266 GLY A CA 1
ATOM 1933 C C . GLY A 1 266 ? -2.871 17.222 5.524 1.00 97.62 266 GLY A C 1
ATOM 1934 O O . GLY A 1 266 ? -2.604 18.395 5.799 1.00 97.62 266 GLY A O 1
ATOM 1935 N N . LEU A 1 267 ? -2.084 16.210 5.912 1.00 98.56 267 LEU A N 1
ATOM 1936 C CA . LEU A 1 267 ? -0.845 16.414 6.665 1.00 98.56 267 LEU A CA 1
ATOM 1937 C C . LEU A 1 267 ? 0.250 16.998 5.771 1.00 98.56 267 LEU A C 1
ATOM 1939 O O . LEU A 1 267 ? 0.337 16.699 4.584 1.00 98.56 267 LEU A O 1
ATOM 1943 N N . THR A 1 268 ? 1.091 17.855 6.340 1.00 98.44 268 THR A N 1
ATOM 1944 C CA . THR A 1 268 ? 2.108 18.641 5.629 1.00 98.44 268 THR A CA 1
ATOM 1945 C C . THR A 1 268 ? 3.425 18.686 6.407 1.00 98.44 268 THR A C 1
ATOM 1947 O O . THR A 1 268 ? 3.573 18.067 7.459 1.00 98.44 268 THR A O 1
ATOM 1950 N N . GLY A 1 269 ? 4.411 19.424 5.894 1.00 97.94 269 GLY A N 1
ATOM 1951 C CA . GLY A 1 269 ? 5.713 19.576 6.543 1.00 97.94 269 GLY A CA 1
ATOM 1952 C C . GLY A 1 269 ? 6.631 18.373 6.332 1.00 97.94 269 GLY A C 1
ATOM 1953 O O . GLY A 1 269 ? 6.358 17.503 5.506 1.00 97.94 269 GLY A O 1
ATOM 1954 N N . ALA A 1 270 ? 7.758 18.374 7.040 1.00 98.06 270 ALA A N 1
ATOM 1955 C CA . ALA A 1 270 ? 8.748 17.303 6.983 1.00 98.06 270 ALA A CA 1
ATOM 1956 C C . ALA A 1 270 ? 8.498 16.254 8.069 1.00 98.06 270 ALA A C 1
ATOM 1958 O O . ALA A 1 270 ? 7.961 16.564 9.134 1.00 98.06 270 ALA A O 1
ATOM 1959 N N . ILE A 1 271 ? 8.941 15.022 7.818 1.00 98.12 271 ILE A N 1
ATOM 1960 C CA . ILE A 1 271 ? 8.941 13.974 8.842 1.00 98.12 271 ILE A CA 1
ATOM 1961 C C . ILE A 1 271 ? 10.025 14.305 9.884 1.00 98.12 271 ILE A C 1
ATOM 1963 O O . ILE A 1 271 ? 11.149 14.646 9.495 1.00 98.12 271 ILE A O 1
ATOM 1967 N N . PRO A 1 272 ? 9.725 14.196 11.192 1.00 97.00 272 PRO A N 1
ATOM 1968 C CA . PRO A 1 272 ? 10.690 14.413 12.268 1.00 97.00 272 PRO A CA 1
ATOM 1969 C C . PRO A 1 272 ? 12.019 13.679 12.053 1.00 97.00 272 PRO A C 1
ATOM 1971 O O . PRO A 1 272 ? 12.043 12.479 11.773 1.00 97.00 272 PRO A O 1
ATOM 1974 N N . ARG A 1 273 ? 13.155 14.368 12.229 1.00 93.69 273 ARG A N 1
ATOM 1975 C CA . ARG A 1 273 ? 14.493 13.824 11.888 1.00 93.69 273 ARG A CA 1
ATOM 1976 C C . ARG A 1 273 ? 14.855 12.547 12.654 1.00 93.69 273 ARG A C 1
ATOM 1978 O O . ARG A 1 273 ? 15.662 11.755 12.180 1.00 93.69 273 ARG A O 1
ATOM 1985 N N . GLY A 1 274 ? 14.287 12.350 13.844 1.00 92.62 274 GLY A N 1
ATOM 1986 C CA . GLY A 1 274 ? 14.519 11.165 14.672 1.00 92.62 274 GLY A CA 1
ATOM 1987 C C . GLY A 1 274 ? 13.707 9.929 14.274 1.00 92.62 274 GLY A C 1
ATOM 1988 O O . GLY A 1 274 ? 13.923 8.876 14.872 1.00 92.62 274 GLY A O 1
ATOM 1989 N N . PHE A 1 275 ? 12.802 10.036 13.291 1.00 94.88 275 PHE A N 1
ATOM 1990 C CA . PHE A 1 275 ? 11.815 9.002 12.964 1.00 94.88 275 PHE A CA 1
ATOM 1991 C C . PHE A 1 275 ? 12.455 7.627 12.749 1.00 94.88 275 PHE A C 1
ATOM 1993 O O . PHE A 1 275 ? 12.133 6.680 13.465 1.00 94.88 275 PHE A O 1
ATOM 2000 N N . GLY A 1 276 ? 13.433 7.532 11.840 1.00 86.25 276 GLY A N 1
ATOM 2001 C CA . GLY A 1 276 ? 14.067 6.258 11.486 1.00 86.25 276 GLY A CA 1
ATOM 2002 C C . GLY A 1 276 ? 14.737 5.539 12.663 1.00 86.25 276 GLY A C 1
ATOM 2003 O O . GLY A 1 276 ? 14.828 4.321 12.668 1.00 86.25 276 GLY A O 1
ATOM 2004 N N . ARG A 1 277 ? 15.163 6.263 13.707 1.00 91.75 277 ARG A N 1
ATOM 2005 C CA . ARG A 1 277 ? 15.898 5.684 14.850 1.00 91.75 277 ARG A CA 1
ATOM 2006 C C . ARG A 1 277 ? 15.004 5.242 16.007 1.00 91.75 277 ARG A C 1
ATOM 2008 O O . ARG A 1 277 ? 15.457 4.475 16.860 1.00 91.75 277 ARG A O 1
ATOM 2015 N N . LYS A 1 278 ? 13.783 5.775 16.081 1.00 94.69 278 LYS A N 1
ATOM 2016 C CA . LYS A 1 278 ? 12.896 5.634 17.243 1.00 94.69 278 LYS A CA 1
ATOM 2017 C C . LYS A 1 278 ? 11.926 4.466 17.124 1.00 94.69 278 LYS A C 1
ATOM 2019 O O . LYS A 1 278 ? 11.715 3.759 18.103 1.00 94.69 278 LYS A O 1
ATOM 2024 N N . PHE A 1 279 ? 11.402 4.205 15.932 1.00 95.19 279 PHE A N 1
ATOM 2025 C CA . PHE A 1 279 ? 10.351 3.207 15.726 1.00 95.19 279 PHE A CA 1
ATOM 2026 C C . PHE A 1 279 ? 10.906 1.816 15.385 1.00 95.19 279 PHE A C 1
ATOM 2028 O O . PHE A 1 279 ? 10.666 1.267 14.315 1.00 95.19 279 PHE A O 1
ATOM 2035 N N . GLN A 1 280 ? 11.662 1.224 16.312 1.00 94.81 280 GLN A N 1
ATOM 2036 C CA . GLN A 1 280 ? 12.354 -0.058 16.087 1.00 94.81 280 GLN A CA 1
ATOM 2037 C C . GLN A 1 280 ? 11.412 -1.272 16.015 1.00 94.81 280 GLN A C 1
ATOM 2039 O O . GLN A 1 280 ? 11.798 -2.308 15.479 1.00 94.81 280 GLN A O 1
ATOM 2044 N N . LYS A 1 281 ? 10.185 -1.142 16.538 1.00 96.94 281 LYS A N 1
ATOM 2045 C CA . LYS A 1 281 ? 9.137 -2.176 16.501 1.00 96.94 281 LYS A CA 1
ATOM 2046 C C . LYS A 1 281 ? 8.184 -2.043 15.311 1.00 96.94 281 LYS A C 1
ATOM 2048 O O . LYS A 1 281 ? 7.278 -2.859 15.169 1.00 96.94 281 LYS A O 1
ATOM 2053 N N . LEU A 1 282 ? 8.376 -1.029 14.468 1.00 98.12 282 LEU A N 1
ATOM 2054 C CA . LEU A 1 282 ? 7.447 -0.712 13.392 1.00 98.12 282 LEU A CA 1
ATOM 2055 C C . LEU A 1 282 ? 7.461 -1.810 12.330 1.00 98.12 282 LEU A C 1
ATOM 2057 O O . LEU A 1 282 ? 8.497 -2.084 11.734 1.00 98.12 282 LEU A O 1
ATOM 2061 N N . LEU A 1 283 ? 6.295 -2.398 12.087 1.00 98.62 283 LEU A N 1
ATOM 2062 C CA . LEU A 1 283 ? 6.021 -3.393 11.054 1.00 98.62 283 LEU A CA 1
ATOM 2063 C C . LEU A 1 283 ? 5.453 -2.732 9.795 1.00 98.62 283 LEU A C 1
ATOM 2065 O O . LEU A 1 283 ? 5.768 -3.134 8.676 1.00 98.62 283 LEU A O 1
ATOM 2069 N N . SER A 1 284 ? 4.609 -1.712 9.965 1.00 98.69 284 SER A N 1
ATOM 2070 C CA . SER A 1 284 ? 3.900 -1.062 8.863 1.00 98.69 284 SER A CA 1
ATOM 2071 C C . SER A 1 284 ? 3.872 0.451 9.034 1.00 98.69 284 SER A C 1
ATOM 2073 O O . SER A 1 284 ? 3.405 0.958 10.054 1.00 98.69 284 SER A O 1
ATOM 2075 N N . LEU A 1 285 ? 4.330 1.157 8.003 1.00 98.75 285 LEU A N 1
ATOM 2076 C CA . LEU A 1 285 ? 4.238 2.605 7.881 1.00 98.75 285 LEU A CA 1
ATOM 2077 C C . LEU A 1 285 ? 3.432 2.967 6.637 1.00 98.75 285 LEU A C 1
ATOM 2079 O O . LEU A 1 285 ? 3.847 2.636 5.522 1.00 98.75 285 LEU A O 1
ATOM 2083 N N . ASP A 1 286 ? 2.332 3.690 6.826 1.00 98.94 286 ASP A N 1
ATOM 2084 C CA . ASP A 1 286 ? 1.590 4.314 5.736 1.00 98.94 286 ASP A CA 1
ATOM 2085 C C . ASP A 1 286 ? 1.395 5.814 5.987 1.00 98.94 286 ASP A C 1
ATOM 2087 O O . ASP A 1 286 ? 0.715 6.244 6.916 1.00 98.94 286 ASP A O 1
ATOM 2091 N N . LEU A 1 287 ? 2.048 6.621 5.155 1.00 98.81 287 LEU A N 1
ATOM 2092 C CA . LEU A 1 287 ? 1.961 8.082 5.130 1.00 98.81 287 LEU A CA 1
ATOM 2093 C C . LEU A 1 287 ? 1.389 8.579 3.796 1.00 98.81 287 LEU A C 1
ATOM 2095 O O . LEU A 1 287 ? 1.494 9.765 3.472 1.00 98.81 287 LEU A O 1
ATOM 2099 N N . SER A 1 288 ? 0.855 7.672 2.978 1.00 98.88 288 SER A N 1
ATOM 2100 C CA . SER A 1 288 ? 0.498 7.967 1.596 1.00 98.88 288 SER A CA 1
ATOM 2101 C C . SER A 1 288 ? -0.645 8.970 1.468 1.00 98.88 288 SER A C 1
ATOM 2103 O O . SER A 1 288 ? -1.424 9.164 2.399 1.00 98.88 288 SER A O 1
ATOM 2105 N N . ARG A 1 289 ? -0.764 9.616 0.303 1.00 98.81 289 ARG A N 1
ATOM 2106 C CA . ARG A 1 289 ? -1.876 10.534 -0.012 1.00 98.81 289 ARG A CA 1
ATOM 2107 C C . ARG A 1 289 ? -1.995 11.666 1.012 1.00 98.81 289 ARG A C 1
ATOM 2109 O O . ARG A 1 289 ? -3.035 11.838 1.644 1.00 98.81 289 ARG A O 1
ATOM 2116 N N . ASN A 1 290 ? -0.902 12.401 1.179 1.00 98.88 290 ASN A N 1
ATOM 2117 C CA . ASN A 1 290 ? -0.786 13.578 2.039 1.00 98.88 290 ASN A CA 1
ATOM 2118 C C . ASN A 1 290 ? -0.009 14.684 1.293 1.00 98.88 290 ASN A C 1
ATOM 2120 O O . ASN A 1 290 ? 0.292 14.579 0.104 1.00 98.88 290 ASN A O 1
ATOM 2124 N N . GLY A 1 291 ? 0.309 15.776 1.985 1.00 98.56 291 GLY A N 1
ATOM 2125 C CA . GLY A 1 291 ? 1.154 16.872 1.509 1.00 98.56 291 GLY A CA 1
ATOM 2126 C C . GLY A 1 291 ? 2.538 16.912 2.165 1.00 98.56 291 GLY A C 1
ATOM 2127 O O . GLY A 1 291 ? 3.100 18.003 2.312 1.00 98.56 291 GLY A O 1
ATOM 2128 N N . PHE A 1 292 ? 3.090 15.774 2.606 1.00 98.81 292 PHE A N 1
ATOM 2129 C CA . PHE A 1 292 ? 4.424 15.742 3.212 1.00 98.81 292 PHE A CA 1
ATOM 2130 C C . PHE A 1 292 ? 5.501 16.173 2.217 1.00 98.81 292 PHE A C 1
ATOM 2132 O O . PHE A 1 292 ? 5.410 15.914 1.018 1.00 98.81 292 PHE A O 1
ATOM 2139 N N . SER A 1 293 ? 6.531 16.848 2.719 1.00 98.25 293 SER A N 1
ATOM 2140 C CA . SER A 1 293 ? 7.579 17.471 1.910 1.00 98.25 293 SER A CA 1
ATOM 2141 C C . SER A 1 293 ? 8.956 17.342 2.559 1.00 98.25 293 SER A C 1
ATOM 2143 O O . SER A 1 293 ? 9.083 16.935 3.711 1.00 98.25 293 SER A O 1
ATOM 2145 N N . GLY A 1 294 ? 10.005 17.706 1.819 1.00 98.12 294 GLY A N 1
ATOM 2146 C CA . GLY A 1 294 ? 11.385 17.533 2.274 1.00 98.12 294 GLY A CA 1
ATOM 2147 C C . GLY A 1 294 ? 11.868 16.081 2.156 1.00 98.12 294 GLY A C 1
ATOM 2148 O O . GLY A 1 294 ? 11.142 15.231 1.636 1.00 98.12 294 GLY A O 1
ATOM 2149 N N . PRO A 1 295 ? 13.106 15.793 2.588 1.00 97.81 295 PRO A N 1
ATOM 2150 C CA . PRO A 1 295 ? 13.663 14.449 2.527 1.00 97.81 295 PRO A CA 1
ATOM 2151 C C . PRO A 1 295 ? 13.048 13.520 3.572 1.00 97.81 295 PRO A C 1
ATOM 2153 O O . PRO A 1 295 ? 12.698 13.952 4.674 1.00 97.81 295 PRO A O 1
ATOM 2156 N N . PHE A 1 296 ? 12.972 12.229 3.244 1.00 97.38 296 PHE A N 1
ATOM 2157 C CA . PHE A 1 296 ? 12.666 11.215 4.248 1.00 97.38 296 PHE A CA 1
ATOM 2158 C C . PHE A 1 296 ? 13.878 11.050 5.193 1.00 97.38 296 PHE A C 1
ATOM 2160 O O . PHE A 1 296 ? 15.004 10.985 4.701 1.00 97.38 296 PHE A O 1
ATOM 2167 N N . PRO A 1 297 ? 13.694 11.008 6.526 1.00 94.75 297 PRO A N 1
ATOM 2168 C CA . PRO A 1 297 ? 14.802 10.953 7.478 1.00 94.75 297 PRO A CA 1
ATOM 2169 C C . PRO A 1 297 ? 15.694 9.715 7.338 1.00 94.75 297 PRO A C 1
ATOM 2171 O O . PRO A 1 297 ? 15.211 8.605 7.114 1.00 94.75 297 PRO A O 1
ATOM 2174 N N . ASP A 1 298 ? 16.991 9.902 7.583 1.00 92.62 298 ASP A N 1
ATOM 2175 C CA . ASP A 1 298 ? 17.955 8.808 7.725 1.00 92.62 298 ASP A CA 1
ATOM 2176 C C . ASP A 1 298 ? 17.691 7.966 8.988 1.00 92.62 298 ASP A C 1
ATOM 2178 O O . ASP A 1 298 ? 16.949 8.349 9.899 1.00 92.62 298 ASP A O 1
ATOM 2182 N N . GLY A 1 299 ? 18.363 6.818 9.095 1.00 92.81 299 GLY A N 1
ATOM 2183 C CA . GLY A 1 299 ? 18.273 5.939 10.261 1.00 92.81 299 GLY A CA 1
ATOM 2184 C C . GLY A 1 299 ? 17.228 4.836 10.133 1.00 92.81 299 GLY A C 1
ATOM 2185 O O . GLY A 1 299 ? 17.108 4.039 11.057 1.00 92.81 299 GLY A O 1
ATOM 2186 N N . VAL A 1 300 ? 16.491 4.771 9.018 1.00 94.06 300 VAL A N 1
ATOM 2187 C CA . VAL A 1 300 ? 15.453 3.757 8.745 1.00 94.06 300 VAL A CA 1
ATOM 2188 C C . VAL A 1 300 ? 15.990 2.326 8.813 1.00 94.06 300 VAL A C 1
ATOM 2190 O O . VAL A 1 300 ? 15.230 1.416 9.125 1.00 94.06 300 VAL A O 1
ATOM 2193 N N . GLU A 1 301 ? 17.298 2.111 8.645 1.00 93.00 301 GLU A N 1
ATOM 2194 C CA . GLU A 1 301 ? 17.944 0.815 8.887 1.00 93.00 301 GLU A CA 1
ATOM 2195 C C . GLU A 1 301 ? 17.771 0.288 10.325 1.00 93.00 301 GLU A C 1
ATOM 2197 O O . GLU A 1 301 ? 18.039 -0.882 10.591 1.00 93.00 301 GLU A O 1
ATOM 2202 N N . LYS A 1 302 ? 17.354 1.137 11.276 1.00 94.94 302 LYS A N 1
ATOM 2203 C CA . LYS A 1 302 ? 17.031 0.736 12.654 1.00 94.94 302 LYS A CA 1
ATOM 2204 C C . LYS A 1 302 ? 15.609 0.194 12.804 1.00 94.94 302 LYS A C 1
ATOM 2206 O O . LYS A 1 302 ? 15.346 -0.490 13.791 1.00 94.94 302 LYS A O 1
ATOM 2211 N N . CYS A 1 303 ? 14.721 0.426 11.839 1.00 95.12 303 CYS A N 1
ATOM 2212 C CA . CYS A 1 303 ? 13.380 -0.161 11.788 1.00 95.12 303 CYS A CA 1
ATOM 2213 C C . CYS A 1 303 ? 13.450 -1.606 11.266 1.00 95.12 303 CYS A C 1
ATOM 2215 O O . CYS A 1 303 ? 12.885 -1.938 10.229 1.00 95.12 303 CYS A O 1
ATOM 2217 N N . VAL A 1 304 ? 14.186 -2.473 11.966 1.00 94.25 304 VAL A N 1
ATOM 2218 C CA . VAL A 1 304 ? 14.548 -3.819 11.482 1.00 94.25 304 VAL A CA 1
ATOM 2219 C C . VAL A 1 304 ? 13.355 -4.747 11.249 1.00 94.25 304 VAL A C 1
ATOM 2221 O O . VAL A 1 304 ? 13.479 -5.690 10.478 1.00 94.25 304 VAL A O 1
ATOM 2224 N N . MET A 1 305 ? 12.214 -4.471 11.889 1.00 96.69 305 MET A N 1
ATOM 2225 C CA . MET A 1 305 ? 10.983 -5.257 11.752 1.00 96.69 305 MET A CA 1
ATOM 2226 C C . MET A 1 305 ? 10.066 -4.747 10.626 1.00 96.69 305 MET A C 1
ATOM 2228 O O . MET A 1 305 ? 8.998 -5.317 10.410 1.00 96.69 305 MET A O 1
ATOM 2232 N N . LEU A 1 306 ? 10.444 -3.673 9.921 1.00 98.06 306 LEU A N 1
ATOM 2233 C CA . LEU A 1 306 ? 9.574 -3.018 8.947 1.00 98.06 306 LEU A CA 1
ATOM 2234 C C . LEU A 1 306 ? 9.335 -3.913 7.731 1.00 98.06 306 LEU A C 1
ATOM 2236 O O . LEU A 1 306 ? 10.268 -4.302 7.033 1.00 98.06 306 LEU A O 1
ATOM 2240 N N . GLN A 1 307 ? 8.060 -4.174 7.453 1.00 98.56 307 GLN A N 1
ATOM 2241 C CA . GLN A 1 307 ? 7.585 -5.006 6.347 1.00 98.56 307 GLN A CA 1
ATOM 2242 C C . GLN A 1 307 ? 6.963 -4.170 5.229 1.00 98.56 307 GLN A C 1
ATOM 2244 O O . GLN A 1 307 ? 7.091 -4.512 4.052 1.00 98.56 307 GLN A O 1
ATOM 2249 N N . ARG A 1 308 ? 6.295 -3.061 5.575 1.00 98.81 308 ARG A N 1
ATOM 2250 C CA . ARG A 1 308 ? 5.628 -2.181 4.606 1.00 98.81 308 ARG A CA 1
ATOM 2251 C C . ARG A 1 308 ? 6.040 -0.733 4.805 1.00 98.81 308 ARG A C 1
ATOM 2253 O O . ARG A 1 308 ? 5.831 -0.164 5.873 1.00 98.81 308 ARG A O 1
ATOM 2260 N N . PHE A 1 309 ? 6.574 -0.145 3.744 1.00 98.75 309 PHE A N 1
ATOM 2261 C CA . PHE A 1 309 ? 6.930 1.262 3.652 1.00 98.75 309 PHE A CA 1
ATOM 2262 C C . PHE A 1 309 ? 6.116 1.915 2.534 1.00 98.75 309 PHE A C 1
ATOM 2264 O O . PHE A 1 309 ? 6.372 1.686 1.349 1.00 98.75 309 PHE A O 1
ATOM 2271 N N . GLN A 1 310 ? 5.112 2.706 2.906 1.00 98.88 310 GLN A N 1
ATOM 2272 C CA . GLN A 1 310 ? 4.201 3.349 1.964 1.00 98.88 310 GLN A CA 1
ATOM 2273 C C . GLN A 1 310 ? 4.178 4.861 2.201 1.00 98.88 310 GLN A C 1
ATOM 2275 O O . GLN A 1 310 ? 3.668 5.348 3.201 1.00 98.88 310 GLN A O 1
ATOM 2280 N N . VAL A 1 311 ? 4.747 5.612 1.262 1.00 98.81 311 VAL A N 1
ATOM 2281 C CA . VAL A 1 311 ? 4.886 7.082 1.312 1.00 98.81 311 VAL A CA 1
ATOM 2282 C C . VAL A 1 311 ? 4.467 7.751 -0.003 1.00 98.81 311 VAL A C 1
ATOM 2284 O O . VAL A 1 311 ? 4.739 8.928 -0.240 1.00 98.81 311 VAL A O 1
ATOM 2287 N N . HIS A 1 312 ? 3.827 6.985 -0.884 1.00 98.88 312 HIS A N 1
ATOM 2288 C CA . HIS A 1 312 ? 3.376 7.413 -2.202 1.00 98.88 312 HIS A CA 1
ATOM 2289 C C . HIS A 1 312 ? 2.355 8.561 -2.158 1.00 98.88 312 HIS A C 1
ATOM 2291 O O . HIS A 1 312 ? 1.745 8.813 -1.120 1.00 98.88 312 HIS A O 1
ATOM 2297 N N . ASP A 1 313 ? 2.168 9.253 -3.282 1.00 98.88 313 ASP A N 1
ATOM 2298 C CA . ASP A 1 313 ? 1.234 10.382 -3.417 1.00 98.88 313 ASP A CA 1
ATOM 2299 C C . ASP A 1 313 ? 1.515 11.501 -2.386 1.00 98.88 313 ASP A C 1
ATOM 2301 O O . ASP A 1 313 ? 0.662 11.846 -1.568 1.00 98.88 313 ASP A O 1
ATOM 2305 N N . ASN A 1 314 ? 2.742 12.033 -2.395 1.00 98.94 314 ASN A N 1
ATOM 2306 C CA . ASN A 1 314 ? 3.210 13.113 -1.515 1.00 98.94 314 ASN A CA 1
ATOM 2307 C C . ASN A 1 314 ? 4.141 14.076 -2.291 1.00 98.94 314 ASN A C 1
ATOM 2309 O O . ASN A 1 314 ? 4.250 14.027 -3.517 1.00 98.94 314 ASN A O 1
ATOM 2313 N N . ALA A 1 315 ? 4.820 14.988 -1.592 1.00 98.69 315 ALA A N 1
ATOM 2314 C CA . ALA A 1 315 ? 5.812 15.904 -2.157 1.00 98.69 315 ALA A CA 1
ATOM 2315 C C . ALA A 1 315 ? 7.230 15.680 -1.589 1.00 98.69 315 ALA A C 1
ATOM 2317 O O . ALA A 1 315 ? 8.021 16.629 -1.522 1.00 98.69 315 ALA A O 1
ATOM 2318 N N . PHE A 1 316 ? 7.566 14.447 -1.185 1.00 98.75 316 PHE A N 1
ATOM 2319 C CA . PHE A 1 316 ? 8.893 14.110 -0.663 1.00 98.75 316 PHE A CA 1
ATOM 2320 C C . PHE A 1 316 ? 9.992 14.373 -1.696 1.00 98.75 316 PHE A C 1
ATOM 2322 O O . PHE A 1 316 ? 9.812 14.117 -2.885 1.00 98.75 316 PHE A O 1
ATOM 2329 N N . THR A 1 317 ? 11.133 14.884 -1.237 1.00 98.56 317 THR A N 1
ATOM 2330 C CA . THR A 1 317 ? 12.316 15.208 -2.052 1.00 98.56 317 THR A CA 1
ATOM 2331 C C . THR A 1 317 ? 13.540 14.411 -1.588 1.00 98.56 317 THR A C 1
ATOM 2333 O O . THR A 1 317 ? 13.446 13.582 -0.689 1.00 98.56 317 THR A O 1
ATOM 2336 N N . GLY A 1 318 ? 14.710 14.649 -2.190 1.00 97.81 318 GLY A N 1
ATOM 2337 C CA . GLY A 1 318 ? 15.949 13.969 -1.797 1.00 97.81 318 GLY A CA 1
ATOM 2338 C C . GLY A 1 318 ? 15.987 12.511 -2.250 1.00 97.81 318 GLY A C 1
ATOM 2339 O O . GLY A 1 318 ? 15.262 12.132 -3.169 1.00 97.81 318 GLY A O 1
ATOM 2340 N N . GLU A 1 319 ? 16.868 11.713 -1.660 1.00 97.69 319 GLU A N 1
ATOM 2341 C CA . GLU A 1 319 ? 16.975 10.279 -1.947 1.00 97.69 319 GLU A CA 1
ATOM 2342 C C . GLU A 1 319 ? 16.132 9.465 -0.959 1.00 97.69 319 GLU A C 1
ATOM 2344 O O . GLU A 1 319 ? 15.891 9.898 0.170 1.00 97.69 319 GLU A O 1
ATOM 2349 N N . LEU A 1 320 ? 15.697 8.270 -1.366 1.00 96.38 320 LEU A N 1
ATOM 2350 C CA . LEU A 1 320 ? 15.216 7.285 -0.397 1.00 96.38 320 LEU A CA 1
ATOM 2351 C C . LEU A 1 320 ? 16.405 6.810 0.455 1.00 96.38 320 LEU A C 1
ATOM 2353 O O . LEU A 1 320 ? 17.454 6.494 -0.115 1.00 96.38 320 LEU A O 1
ATOM 2357 N N . PRO A 1 321 ? 16.263 6.719 1.789 1.00 93.31 321 PRO A N 1
ATOM 2358 C CA . PRO A 1 321 ? 17.380 6.408 2.673 1.00 93.31 321 PRO A CA 1
ATOM 2359 C C . PRO A 1 321 ? 17.988 5.050 2.313 1.00 93.31 321 PRO A C 1
ATOM 2361 O O . PRO A 1 321 ? 17.284 4.044 2.236 1.00 93.31 321 PRO A O 1
ATOM 2364 N N . ALA A 1 322 ? 19.310 5.009 2.116 1.00 90.31 322 ALA A N 1
ATOM 2365 C CA . ALA A 1 322 ? 20.017 3.818 1.633 1.00 90.31 322 ALA A CA 1
ATOM 2366 C C . ALA A 1 322 ? 19.776 2.574 2.514 1.00 90.31 322 ALA A C 1
ATOM 2368 O O . ALA A 1 322 ? 19.697 1.455 2.011 1.00 90.31 322 ALA A O 1
ATOM 2369 N N . GLY A 1 323 ? 19.599 2.780 3.821 1.00 92.06 323 GLY A N 1
ATOM 2370 C CA . GLY A 1 323 ? 19.291 1.733 4.792 1.00 92.06 323 GLY A CA 1
ATOM 2371 C C . GLY A 1 323 ? 17.936 1.041 4.612 1.00 92.06 323 GLY A C 1
ATOM 2372 O O . GLY A 1 323 ? 17.772 -0.079 5.080 1.00 92.06 323 GLY A O 1
ATOM 2373 N N . LEU A 1 324 ? 16.974 1.664 3.919 1.00 95.62 324 LEU A N 1
ATOM 2374 C CA . LEU A 1 324 ? 15.656 1.074 3.650 1.00 95.62 324 LEU A CA 1
ATOM 2375 C C . LEU A 1 324 ? 15.779 -0.201 2.807 1.00 95.62 324 LEU A C 1
ATOM 2377 O O . LEU A 1 324 ? 15.113 -1.196 3.069 1.00 95.62 324 LEU A O 1
ATOM 2381 N N . TRP A 1 325 ? 16.657 -0.179 1.806 1.00 92.62 325 TRP A N 1
ATOM 2382 C CA . TRP A 1 325 ? 16.793 -1.241 0.807 1.00 92.62 325 TRP A CA 1
ATOM 2383 C C . TRP A 1 325 ? 17.426 -2.527 1.352 1.00 92.62 325 TRP A C 1
ATOM 2385 O O . TRP A 1 325 ? 17.331 -3.573 0.713 1.00 92.62 325 TRP A O 1
ATOM 2395 N N . SER A 1 326 ? 18.078 -2.451 2.515 1.00 91.00 326 SER A N 1
ATOM 2396 C CA . SER A 1 326 ? 18.756 -3.572 3.172 1.00 91.00 326 SER A CA 1
ATOM 2397 C C . SER A 1 326 ? 17.983 -4.157 4.356 1.00 91.00 326 SER A C 1
ATOM 2399 O O . SER A 1 326 ? 18.495 -5.057 5.024 1.00 91.00 326 SER A O 1
ATOM 2401 N N . LEU A 1 327 ? 16.767 -3.672 4.627 1.00 94.94 327 LEU A N 1
ATOM 2402 C CA . LEU A 1 327 ? 15.949 -4.182 5.723 1.00 94.94 327 LEU A CA 1
ATOM 2403 C C . LEU A 1 327 ? 15.553 -5.653 5.487 1.00 94.94 327 LEU A C 1
ATOM 2405 O O . LEU A 1 327 ? 15.084 -5.995 4.398 1.00 94.94 327 LEU A O 1
ATOM 2409 N N . PRO A 1 328 ? 15.726 -6.531 6.494 1.00 93.19 328 PRO A N 1
ATOM 2410 C CA . PRO A 1 328 ? 15.653 -7.982 6.304 1.00 93.19 328 PRO A CA 1
ATOM 2411 C C . PRO A 1 328 ? 14.231 -8.502 6.069 1.00 93.19 328 PRO A C 1
ATOM 2413 O O . PRO A 1 328 ? 14.055 -9.488 5.353 1.00 93.19 328 PRO A O 1
ATOM 2416 N N . ASP A 1 329 ? 13.229 -7.840 6.651 1.00 95.44 329 ASP A N 1
ATOM 2417 C CA . ASP A 1 329 ? 11.823 -8.250 6.587 1.00 95.44 329 ASP A CA 1
ATOM 2418 C C . ASP A 1 329 ? 10.975 -7.374 5.655 1.00 95.44 329 ASP A C 1
ATOM 2420 O O . ASP A 1 329 ? 9.765 -7.576 5.546 1.00 95.44 329 ASP A O 1
ATOM 2424 N N . LEU A 1 330 ? 11.597 -6.428 4.944 1.00 97.94 330 LEU A N 1
ATOM 2425 C CA . LEU A 1 330 ? 10.883 -5.491 4.085 1.00 97.94 330 LEU A CA 1
ATOM 2426 C C . LEU A 1 330 ? 10.332 -6.195 2.842 1.00 97.94 330 LEU A C 1
ATOM 2428 O O . LEU A 1 330 ? 11.076 -6.762 2.043 1.00 97.94 330 LEU A O 1
ATOM 2432 N N . GLN A 1 331 ? 9.013 -6.117 2.672 1.00 98.31 331 GLN A N 1
ATOM 2433 C CA . GLN A 1 331 ? 8.265 -6.755 1.588 1.00 98.31 331 GLN A CA 1
ATOM 2434 C C . GLN A 1 331 ? 7.759 -5.733 0.571 1.00 98.31 331 GLN A C 1
ATOM 2436 O O . GLN A 1 331 ? 7.797 -5.978 -0.635 1.00 98.31 331 GLN A O 1
ATOM 2441 N N . VAL A 1 332 ? 7.276 -4.581 1.041 1.00 98.75 332 VAL A N 1
ATOM 2442 C CA . VAL A 1 332 ? 6.576 -3.606 0.200 1.00 98.75 332 VAL A CA 1
ATOM 2443 C C . VAL A 1 332 ? 7.214 -2.231 0.323 1.00 98.75 332 VAL A C 1
ATOM 2445 O O . VAL A 1 332 ? 7.233 -1.648 1.406 1.00 98.75 332 VAL A O 1
ATOM 2448 N N . ILE A 1 333 ? 7.647 -1.685 -0.814 1.00 98.69 333 ILE A N 1
ATOM 2449 C CA . ILE A 1 333 ? 8.030 -0.281 -0.976 1.00 98.69 333 ILE A CA 1
ATOM 2450 C C . ILE A 1 333 ? 7.064 0.370 -1.967 1.00 98.69 333 ILE A C 1
ATOM 2452 O O . ILE A 1 333 ? 6.965 -0.052 -3.122 1.00 98.69 333 ILE A O 1
ATOM 2456 N N . ARG A 1 334 ? 6.361 1.409 -1.514 1.00 98.88 334 ARG A N 1
ATOM 2457 C CA . ARG A 1 334 ? 5.527 2.284 -2.348 1.00 98.88 334 ARG A CA 1
ATOM 2458 C C . ARG A 1 334 ? 5.907 3.735 -2.119 1.00 98.88 334 ARG A C 1
ATOM 2460 O O . ARG A 1 334 ? 5.590 4.303 -1.074 1.00 98.88 334 ARG A O 1
ATOM 2467 N N . ALA A 1 335 ? 6.595 4.314 -3.087 1.00 98.75 335 ALA A N 1
ATOM 2468 C CA . ALA A 1 335 ? 7.078 5.688 -3.071 1.00 98.75 335 ALA A CA 1
ATOM 2469 C C . ALA A 1 335 ? 6.726 6.430 -4.373 1.00 98.75 335 ALA A C 1
ATOM 2471 O O . ALA A 1 335 ? 7.327 7.460 -4.683 1.00 98.75 335 ALA A O 1
ATOM 2472 N N . GLU A 1 336 ? 5.767 5.913 -5.146 1.00 98.88 336 GLU A N 1
ATOM 2473 C CA . GLU A 1 336 ? 5.305 6.522 -6.388 1.00 98.88 336 GLU A CA 1
ATOM 2474 C C . GLU A 1 336 ? 4.697 7.921 -6.184 1.00 98.88 336 GLU A C 1
ATOM 2476 O O . GLU A 1 336 ? 4.272 8.270 -5.082 1.00 98.88 336 GLU A O 1
ATOM 2481 N N . ASN A 1 337 ? 4.656 8.728 -7.248 1.00 98.88 337 ASN A N 1
ATOM 2482 C CA . ASN A 1 337 ? 4.069 10.074 -7.259 1.00 98.88 337 ASN A CA 1
ATOM 2483 C C . ASN A 1 337 ? 4.659 10.987 -6.171 1.00 98.88 337 ASN A C 1
ATOM 2485 O O . ASN A 1 337 ? 3.957 11.473 -5.284 1.00 98.88 337 ASN A O 1
ATOM 2489 N N . ASN A 1 338 ? 5.971 11.195 -6.239 1.00 98.88 338 ASN A N 1
ATOM 2490 C CA . ASN A 1 338 ? 6.729 12.062 -5.340 1.00 98.88 338 ASN A CA 1
ATOM 2491 C C . ASN A 1 338 ? 7.779 12.856 -6.141 1.00 98.88 338 ASN A C 1
ATOM 2493 O O . ASN A 1 338 ? 7.737 12.939 -7.369 1.00 98.88 338 ASN A O 1
ATOM 2497 N N . ARG A 1 339 ? 8.726 13.494 -5.449 1.00 98.69 339 ARG A N 1
ATOM 2498 C CA . ARG A 1 339 ? 9.883 14.176 -6.047 1.00 98.69 339 ARG A CA 1
ATOM 2499 C C . ARG A 1 339 ? 11.198 13.542 -5.582 1.00 98.69 339 ARG A C 1
ATOM 2501 O O . ARG A 1 339 ? 12.216 14.238 -5.508 1.00 98.69 339 ARG A O 1
ATOM 2508 N N . PHE A 1 340 ? 11.184 12.247 -5.257 1.00 98.75 340 PHE A N 1
ATOM 2509 C CA . PHE A 1 340 ? 12.395 11.513 -4.899 1.00 98.75 340 PHE A CA 1
ATOM 2510 C C . PHE A 1 340 ? 13.376 11.492 -6.072 1.00 98.75 340 PHE A C 1
ATOM 2512 O O . PHE A 1 340 ? 13.002 11.555 -7.242 1.00 98.75 340 PHE A O 1
ATOM 2519 N N . SER A 1 341 ? 14.656 11.428 -5.746 1.00 98.44 341 SER A N 1
ATOM 2520 C CA . SER A 1 341 ? 15.785 11.505 -6.665 1.00 98.44 341 SER A CA 1
ATOM 2521 C C . SER A 1 341 ? 16.883 10.531 -6.228 1.00 98.44 341 SER A C 1
ATOM 2523 O O . SER A 1 341 ? 16.659 9.683 -5.365 1.00 98.44 341 SER A O 1
ATOM 2525 N N . GLY A 1 342 ? 18.063 10.628 -6.838 1.00 97.38 342 GLY A N 1
ATOM 2526 C CA . GLY A 1 342 ? 19.171 9.712 -6.577 1.00 97.38 342 GLY A CA 1
ATOM 2527 C C . GLY A 1 342 ? 19.134 8.485 -7.479 1.00 97.38 342 GLY A C 1
ATOM 2528 O O . GLY A 1 342 ? 18.490 8.488 -8.534 1.00 97.38 342 GLY A O 1
ATOM 2529 N N . ARG A 1 343 ? 19.878 7.450 -7.090 1.00 97.00 343 ARG A N 1
ATOM 2530 C CA . ARG A 1 343 ? 19.974 6.178 -7.819 1.00 97.00 343 ARG A CA 1
ATOM 2531 C C . ARG A 1 343 ? 19.267 5.070 -7.052 1.00 97.00 343 ARG A C 1
ATOM 2533 O O . ARG A 1 343 ? 19.244 5.091 -5.825 1.00 97.00 343 ARG A O 1
ATOM 2540 N N . LEU A 1 344 ? 18.740 4.084 -7.774 1.00 95.38 344 LEU A N 1
ATOM 2541 C CA . LEU A 1 344 ? 18.323 2.826 -7.156 1.00 95.38 344 LEU A CA 1
ATOM 2542 C C . LEU A 1 344 ? 19.588 2.042 -6.763 1.00 95.38 344 LEU A C 1
ATOM 2544 O O . LEU A 1 344 ? 20.445 1.835 -7.627 1.00 95.38 344 LEU A O 1
ATOM 2548 N N . PRO A 1 345 ? 19.762 1.656 -5.488 1.00 92.94 345 PRO A N 1
ATOM 2549 C CA . PRO A 1 345 ? 20.929 0.891 -5.073 1.00 92.94 345 PRO A CA 1
ATOM 2550 C C . PRO A 1 345 ? 20.807 -0.569 -5.505 1.00 92.94 345 PRO A C 1
ATOM 2552 O O . PRO A 1 345 ? 19.718 -1.058 -5.805 1.00 92.94 345 PRO A O 1
ATOM 2555 N N . GLU A 1 346 ? 21.930 -1.282 -5.474 1.00 91.25 346 GLU A N 1
ATOM 2556 C CA . GLU A 1 346 ? 21.895 -2.738 -5.559 1.00 91.25 346 GLU A CA 1
ATOM 2557 C C . GLU A 1 346 ? 21.166 -3.310 -4.344 1.00 91.25 346 GLU A C 1
ATOM 2559 O O . GLU A 1 346 ? 21.430 -2.945 -3.195 1.00 91.25 346 GLU A O 1
ATOM 2564 N N . PHE A 1 347 ? 20.233 -4.213 -4.614 1.00 88.38 347 PHE A N 1
ATOM 2565 C CA . PHE A 1 347 ? 19.493 -4.923 -3.593 1.00 88.38 347 PHE A CA 1
ATOM 2566 C C . PHE A 1 347 ? 20.363 -6.019 -2.973 1.00 88.38 347 PHE A C 1
ATOM 2568 O O . PHE A 1 347 ? 21.284 -6.529 -3.618 1.00 88.38 347 PHE A O 1
ATOM 2575 N N . PRO A 1 348 ? 20.051 -6.468 -1.747 1.00 87.69 348 PRO A N 1
ATOM 2576 C CA . PRO A 1 348 ? 20.774 -7.559 -1.103 1.00 87.69 348 PRO A CA 1
ATOM 2577 C C . PRO A 1 348 ? 20.389 -8.938 -1.689 1.00 87.69 348 PRO A C 1
ATOM 2579 O O . PRO A 1 348 ? 20.178 -9.899 -0.958 1.00 87.69 348 PRO A O 1
ATOM 2582 N N . GLY A 1 349 ? 20.289 -9.041 -3.019 1.00 85.50 349 GLY A N 1
ATOM 2583 C CA . GLY A 1 349 ? 20.095 -10.271 -3.788 1.00 85.50 349 GLY A CA 1
ATOM 2584 C C . GLY A 1 349 ? 19.084 -11.251 -3.185 1.00 85.50 349 GLY A C 1
ATOM 2585 O O . GLY A 1 349 ? 17.949 -10.886 -2.887 1.00 85.50 349 GLY A O 1
ATOM 2586 N N . GLU A 1 350 ? 19.512 -12.502 -2.990 1.00 83.88 350 GLU A N 1
ATOM 2587 C CA . GLU A 1 350 ? 18.649 -13.593 -2.511 1.00 83.88 350 GLU A CA 1
ATOM 2588 C C . GLU A 1 350 ? 18.187 -13.459 -1.051 1.00 83.88 350 GLU A C 1
ATOM 2590 O O . GLU A 1 350 ? 17.217 -14.116 -0.677 1.00 83.88 350 GLU A O 1
ATOM 2595 N N . VAL A 1 351 ? 18.854 -12.648 -0.217 1.00 87.06 351 VAL A N 1
ATOM 2596 C CA . VAL A 1 351 ? 18.435 -12.468 1.188 1.00 87.06 351 VAL A CA 1
ATOM 2597 C C . VAL A 1 351 ? 17.323 -11.430 1.337 1.00 87.06 351 VAL A C 1
ATOM 2599 O O . VAL A 1 351 ? 16.715 -11.335 2.401 1.00 87.06 351 VAL A O 1
ATOM 2602 N N . SER A 1 352 ? 17.049 -10.659 0.281 1.00 91.81 352 SER A N 1
ATOM 2603 C CA . SER A 1 352 ? 15.934 -9.719 0.251 1.00 91.81 352 SER A CA 1
ATOM 2604 C C . SER A 1 352 ? 14.593 -10.455 0.252 1.00 91.81 352 SER A C 1
ATOM 2606 O O . SER A 1 352 ? 14.403 -11.416 -0.495 1.00 91.81 352 SER A O 1
ATOM 2608 N N . ARG A 1 353 ? 13.638 -9.953 1.042 1.00 95.88 353 ARG A N 1
ATOM 2609 C CA . ARG A 1 353 ? 12.241 -10.415 1.062 1.00 95.88 353 ARG A CA 1
ATOM 2610 C C . ARG A 1 353 ? 11.295 -9.504 0.281 1.00 95.88 353 ARG A C 1
ATOM 2612 O O . ARG A 1 353 ? 10.082 -9.631 0.419 1.00 95.88 353 ARG A O 1
ATOM 2619 N N . LEU A 1 354 ? 11.833 -8.593 -0.535 1.00 97.31 354 LEU A N 1
ATOM 2620 C CA . LEU A 1 354 ? 11.021 -7.654 -1.300 1.00 97.31 354 LEU A CA 1
ATOM 2621 C C . LEU A 1 354 ? 10.083 -8.404 -2.249 1.00 97.31 354 LEU A C 1
ATOM 2623 O O . LEU A 1 354 ? 10.499 -9.231 -3.060 1.00 97.31 354 LEU A O 1
ATOM 2627 N N . GLU A 1 355 ? 8.804 -8.083 -2.152 1.00 97.69 355 GLU A N 1
ATOM 2628 C CA . GLU A 1 355 ? 7.735 -8.612 -2.991 1.00 97.69 355 GLU A CA 1
ATOM 2629 C C . GLU A 1 355 ? 7.321 -7.576 -4.037 1.00 97.69 355 GLU A C 1
ATOM 2631 O O . GLU A 1 355 ? 7.088 -7.902 -5.205 1.00 97.69 355 GLU A O 1
ATOM 2636 N N . GLN A 1 356 ? 7.279 -6.308 -3.622 1.00 98.19 356 GLN A N 1
ATOM 2637 C CA . GLN A 1 356 ? 6.803 -5.199 -4.429 1.00 98.19 356 GLN A CA 1
ATOM 2638 C C . GLN A 1 356 ? 7.667 -3.952 -4.235 1.00 98.19 356 GLN A C 1
ATOM 2640 O O . GLN A 1 356 ? 7.808 -3.450 -3.120 1.00 98.19 356 GLN A O 1
ATOM 2645 N N . VAL A 1 357 ? 8.140 -3.388 -5.347 1.00 98.31 357 VAL A N 1
ATOM 2646 C CA . VAL A 1 357 ? 8.786 -2.070 -5.392 1.00 98.31 357 VAL A CA 1
ATOM 2647 C C . VAL A 1 357 ? 8.070 -1.204 -6.424 1.00 98.31 357 VAL A C 1
ATOM 2649 O O . VAL A 1 357 ? 8.037 -1.545 -7.606 1.00 98.31 357 VAL A O 1
ATOM 2652 N N . GLN A 1 358 ? 7.477 -0.099 -5.968 1.00 98.75 358 GLN A N 1
ATOM 2653 C CA . GLN A 1 358 ? 6.824 0.908 -6.806 1.00 98.75 358 GLN A CA 1
ATOM 2654 C C . GLN A 1 358 ? 7.410 2.287 -6.507 1.00 98.75 358 GLN A C 1
ATOM 2656 O O . GLN A 1 358 ? 7.306 2.791 -5.390 1.00 98.75 358 GLN A O 1
ATOM 2661 N N . VAL A 1 359 ? 8.067 2.873 -7.503 1.00 98.75 359 VAL A N 1
ATOM 2662 C CA . VAL A 1 359 ? 8.765 4.167 -7.418 1.00 98.75 359 VAL A CA 1
ATOM 2663 C C . VAL A 1 359 ? 8.426 5.067 -8.611 1.00 98.75 359 VAL A C 1
ATOM 2665 O O . VAL A 1 359 ? 9.188 5.963 -8.977 1.00 98.75 359 VAL A O 1
ATOM 2668 N N . ASP A 1 360 ? 7.283 4.809 -9.246 1.00 98.88 360 ASP A N 1
ATOM 2669 C CA . ASP A 1 360 ? 6.828 5.499 -10.449 1.00 98.88 360 ASP A CA 1
ATOM 2670 C C . ASP A 1 360 ? 6.698 7.013 -10.251 1.00 98.88 360 ASP A C 1
ATOM 2672 O O . ASP A 1 360 ? 6.442 7.479 -9.143 1.00 98.88 360 ASP A O 1
ATOM 2676 N N . ASN A 1 361 ? 6.824 7.785 -11.330 1.00 98.88 361 ASN A N 1
ATOM 2677 C CA . ASN A 1 361 ? 6.586 9.230 -11.340 1.00 98.88 361 ASN A CA 1
ATOM 2678 C C . ASN A 1 361 ? 7.407 9.973 -10.268 1.00 98.88 361 ASN A C 1
ATOM 2680 O O . ASN A 1 361 ? 6.874 10.548 -9.316 1.00 98.88 361 ASN A O 1
ATOM 2684 N N . ASN A 1 362 ? 8.728 9.899 -10.422 1.00 98.88 362 ASN A N 1
ATOM 2685 C CA . ASN A 1 362 ? 9.735 10.517 -9.561 1.00 98.88 362 ASN A CA 1
ATOM 2686 C C . ASN A 1 362 ? 10.898 11.054 -10.430 1.00 98.88 362 ASN A C 1
ATOM 2688 O O . ASN A 1 362 ? 10.774 11.268 -11.635 1.00 98.88 362 ASN A O 1
ATOM 2692 N N . SER A 1 363 ? 12.049 11.341 -9.822 1.00 98.56 363 SER A N 1
ATOM 2693 C CA . SER A 1 363 ? 13.286 11.765 -10.490 1.00 98.56 363 SER A CA 1
ATOM 2694 C C . SER A 1 363 ? 14.455 10.796 -10.257 1.00 98.56 363 SER A C 1
ATOM 2696 O O . SER A 1 363 ? 15.610 11.233 -10.272 1.00 98.56 363 SER A O 1
ATOM 2698 N N . PHE A 1 364 ? 14.192 9.498 -10.059 1.00 98.62 364 PHE A N 1
ATOM 2699 C CA . PHE A 1 364 ? 15.248 8.482 -9.958 1.00 98.62 364 PHE A CA 1
ATOM 2700 C C . PHE A 1 364 ? 16.063 8.412 -11.252 1.00 98.62 364 PHE A C 1
ATOM 2702 O O . PHE A 1 364 ? 15.523 8.530 -12.350 1.00 98.62 364 PHE A O 1
ATOM 2709 N N . SER A 1 365 ? 17.374 8.233 -11.117 1.00 98.31 365 SER A N 1
ATOM 2710 C CA . SER A 1 365 ? 18.353 8.284 -12.204 1.00 98.31 365 SER A CA 1
ATOM 2711 C C . SER A 1 365 ? 19.354 7.130 -12.124 1.00 98.31 365 SER A C 1
ATOM 2713 O O . SER A 1 365 ? 19.388 6.389 -11.144 1.00 98.31 365 SER A O 1
ATOM 2715 N N . GLY A 1 366 ? 20.203 6.988 -13.144 1.00 97.69 366 GLY A N 1
ATOM 2716 C CA . GLY A 1 366 ? 21.166 5.886 -13.223 1.00 97.69 366 GLY A CA 1
ATOM 2717 C C . GLY A 1 366 ? 20.536 4.581 -13.716 1.00 97.69 366 GLY A C 1
ATOM 2718 O O . GLY A 1 366 ? 19.422 4.582 -14.233 1.00 97.69 366 GLY A O 1
ATOM 2719 N N . GLY A 1 367 ? 21.292 3.487 -13.602 1.00 96.75 367 GLY A N 1
ATOM 2720 C CA . GLY A 1 367 ? 20.893 2.158 -14.071 1.00 96.75 367 GLY A CA 1
ATOM 2721 C C . GLY A 1 367 ? 19.855 1.468 -13.192 1.00 96.75 367 GLY A C 1
ATOM 2722 O O . GLY A 1 367 ? 19.699 1.800 -12.018 1.00 96.75 367 GLY A O 1
ATOM 2723 N N . LEU A 1 368 ? 19.186 0.464 -13.762 1.00 96.56 368 LEU A N 1
ATOM 2724 C CA . LEU A 1 368 ? 18.472 -0.538 -12.974 1.00 96.56 368 LEU A CA 1
ATOM 2725 C C . LEU A 1 368 ? 19.479 -1.411 -12.206 1.00 96.56 368 LEU A C 1
ATOM 2727 O O . LEU A 1 368 ? 20.528 -1.737 -12.770 1.00 96.56 368 LEU A O 1
ATOM 2731 N N . PRO A 1 369 ? 19.168 -1.818 -10.965 1.00 93.12 369 PRO A N 1
ATOM 2732 C CA . PRO A 1 369 ? 20.060 -2.662 -10.182 1.00 93.12 369 PRO A CA 1
ATOM 2733 C C . PRO A 1 369 ? 20.211 -4.045 -10.818 1.00 93.12 369 PRO A C 1
ATOM 2735 O O . PRO A 1 369 ? 19.222 -4.696 -11.165 1.00 93.12 369 PRO A O 1
ATOM 2738 N N . LEU A 1 370 ? 21.453 -4.514 -10.939 1.00 91.62 370 LEU A N 1
ATOM 2739 C CA . LEU A 1 370 ? 21.780 -5.823 -11.515 1.00 91.62 370 LEU A CA 1
ATOM 2740 C C . LEU A 1 370 ? 21.302 -6.976 -10.630 1.00 91.62 370 LEU A C 1
ATOM 2742 O O . LEU A 1 370 ? 21.150 -8.098 -11.089 1.00 91.62 370 LEU A O 1
ATOM 2746 N N . THR A 1 371 ? 21.065 -6.728 -9.351 1.00 91.31 371 THR A N 1
ATOM 2747 C CA . THR A 1 371 ? 20.598 -7.726 -8.377 1.00 91.31 371 THR A CA 1
ATOM 2748 C C . THR A 1 371 ? 19.085 -7.953 -8.394 1.00 91.31 371 THR A C 1
ATOM 2750 O O . THR A 1 371 ? 18.612 -8.868 -7.722 1.00 91.31 371 THR A O 1
ATOM 2753 N N . ILE A 1 372 ? 18.313 -7.191 -9.181 1.00 91.38 372 ILE A N 1
ATOM 2754 C CA . ILE A 1 372 ? 16.842 -7.292 -9.228 1.00 91.38 372 ILE A CA 1
ATOM 2755 C C . ILE A 1 372 ? 16.341 -8.710 -9.525 1.00 91.38 372 ILE A C 1
ATOM 2757 O O . ILE A 1 372 ? 15.402 -9.188 -8.891 1.00 91.38 372 ILE A O 1
ATOM 2761 N N . GLY A 1 373 ? 17.023 -9.414 -10.430 1.00 88.62 373 GLY A N 1
ATOM 2762 C CA . GLY A 1 373 ? 16.709 -10.788 -10.808 1.00 88.62 373 GLY A CA 1
ATOM 2763 C C . GLY A 1 373 ? 16.914 -11.827 -9.717 1.00 88.62 373 GLY A C 1
ATOM 2764 O O . GLY A 1 373 ? 16.340 -12.909 -9.780 1.00 88.62 373 GLY A O 1
ATOM 2765 N N . MET A 1 374 ? 17.745 -11.512 -8.723 1.00 92.00 374 MET A N 1
ATOM 2766 C CA . MET A 1 374 ? 18.124 -12.441 -7.658 1.00 92.00 374 MET A CA 1
ATOM 2767 C C . MET A 1 374 ? 17.079 -12.495 -6.536 1.00 92.00 374 MET A C 1
ATOM 2769 O O . MET A 1 374 ? 17.095 -13.417 -5.722 1.00 92.00 374 MET A O 1
ATOM 2773 N N . ILE A 1 375 ? 16.158 -11.528 -6.482 1.00 93.62 375 ILE A N 1
ATOM 2774 C CA . ILE A 1 375 ? 15.129 -11.458 -5.444 1.00 93.62 375 ILE A CA 1
ATOM 2775 C C . ILE A 1 375 ? 14.012 -12.438 -5.783 1.00 93.62 375 ILE A C 1
ATOM 2777 O O . ILE A 1 375 ? 13.138 -12.162 -6.603 1.00 93.62 375 ILE A O 1
ATOM 2781 N N . ARG A 1 376 ? 14.012 -13.593 -5.118 1.00 93.12 376 ARG A N 1
ATOM 2782 C CA . ARG A 1 376 ? 13.105 -14.702 -5.450 1.00 93.12 376 ARG A CA 1
ATOM 2783 C C . ARG A 1 376 ? 11.634 -14.449 -5.102 1.00 93.12 376 ARG A C 1
ATOM 2785 O O . ARG A 1 376 ? 10.776 -15.193 -5.571 1.00 93.12 376 ARG A O 1
ATOM 2792 N N . THR A 1 377 ? 11.354 -13.440 -4.280 1.00 95.75 377 THR A N 1
ATOM 2793 C CA . THR A 1 377 ? 10.010 -13.053 -3.818 1.00 95.75 377 THR A CA 1
ATOM 2794 C C . THR A 1 377 ? 9.386 -11.926 -4.639 1.00 95.75 377 THR A C 1
ATOM 2796 O O . THR A 1 377 ? 8.189 -11.677 -4.510 1.00 95.75 377 THR A O 1
ATOM 2799 N N . MET A 1 378 ? 10.157 -11.250 -5.500 1.00 96.12 378 MET A N 1
ATOM 2800 C CA . MET A 1 378 ? 9.691 -10.051 -6.194 1.00 96.12 378 MET A CA 1
ATOM 2801 C C . MET A 1 378 ? 8.698 -10.408 -7.295 1.00 96.12 378 MET A C 1
ATOM 2803 O O . MET A 1 378 ? 9.077 -11.004 -8.307 1.00 96.12 378 MET A O 1
ATOM 2807 N N . TYR A 1 379 ? 7.437 -10.016 -7.112 1.00 96.88 379 TYR A N 1
ATOM 2808 C CA . TYR A 1 379 ? 6.376 -10.217 -8.096 1.00 96.88 379 TYR A CA 1
ATOM 2809 C C . TYR A 1 379 ? 6.039 -8.938 -8.874 1.00 96.88 379 TYR A C 1
ATOM 2811 O O . TYR A 1 379 ? 5.485 -9.023 -9.974 1.00 96.88 379 TYR A O 1
ATOM 2819 N N . ARG A 1 380 ? 6.363 -7.755 -8.333 1.00 98.19 380 ARG A N 1
ATOM 2820 C CA . ARG A 1 380 ? 6.080 -6.465 -8.975 1.00 98.19 380 ARG A CA 1
ATOM 2821 C C . ARG A 1 380 ? 7.248 -5.495 -8.844 1.00 98.19 380 ARG A C 1
ATOM 2823 O O . ARG A 1 380 ? 7.607 -5.095 -7.738 1.00 98.19 380 ARG A O 1
ATOM 2830 N N . PHE A 1 381 ? 7.751 -5.045 -9.989 1.00 97.94 381 PHE A N 1
ATOM 2831 C CA . PHE A 1 381 ? 8.697 -3.941 -10.085 1.00 97.94 381 PHE A CA 1
ATOM 2832 C C . PHE A 1 381 ? 8.150 -2.854 -11.013 1.00 97.94 381 PHE A C 1
ATOM 2834 O O . PHE A 1 381 ? 7.912 -3.092 -12.200 1.00 97.94 381 PHE A O 1
ATOM 2841 N N . SER A 1 382 ? 7.937 -1.662 -10.463 1.00 98.56 382 SER A N 1
ATOM 2842 C CA . SER A 1 382 ? 7.397 -0.510 -11.180 1.00 98.56 382 SER A CA 1
ATOM 2843 C C . SER A 1 382 ? 8.248 0.724 -10.892 1.00 98.56 382 SER A C 1
ATOM 2845 O O . SER A 1 382 ? 8.415 1.126 -9.743 1.00 98.56 382 SER A O 1
ATOM 2847 N N . ALA A 1 383 ? 8.832 1.298 -11.936 1.00 98.56 383 ALA A N 1
ATOM 2848 C CA . ALA A 1 383 ? 9.692 2.475 -11.873 1.00 98.56 383 ALA A CA 1
ATOM 2849 C C . ALA A 1 383 ? 9.472 3.384 -13.093 1.00 98.56 383 ALA A C 1
ATOM 2851 O O . ALA A 1 383 ? 10.402 4.016 -13.602 1.00 98.56 383 ALA A O 1
ATOM 2852 N N . SER A 1 384 ? 8.238 3.421 -13.600 1.00 98.88 384 SER A N 1
ATOM 2853 C CA . SER A 1 384 ? 7.882 4.230 -14.762 1.00 98.88 384 SER A CA 1
ATOM 2854 C C . SER A 1 384 ? 7.979 5.727 -14.480 1.00 98.88 384 SER A C 1
ATOM 2856 O O . SER A 1 384 ? 8.018 6.135 -13.321 1.00 98.88 384 SER A O 1
ATOM 2858 N N . LEU A 1 385 ? 8.020 6.559 -15.523 1.00 98.81 385 LEU A N 1
ATOM 2859 C CA . LEU A 1 385 ? 8.030 8.025 -15.392 1.00 98.81 385 LEU A CA 1
ATOM 2860 C C . LEU A 1 385 ? 9.178 8.512 -14.483 1.00 98.81 385 LEU A C 1
ATOM 2862 O O . LEU A 1 385 ? 8.967 9.193 -13.481 1.00 98.81 385 LEU A O 1
ATOM 2866 N N . ASN A 1 386 ? 10.404 8.117 -14.817 1.00 98.88 386 ASN A N 1
ATOM 2867 C CA . ASN A 1 386 ? 11.623 8.494 -14.102 1.00 98.88 386 ASN A CA 1
ATOM 2868 C C . ASN A 1 386 ? 12.714 8.932 -15.100 1.00 98.88 386 ASN A C 1
ATOM 2870 O O . ASN A 1 386 ? 12.459 9.165 -16.282 1.00 98.88 386 ASN A O 1
ATOM 2874 N N . LYS A 1 387 ? 13.948 9.099 -14.618 1.00 98.62 387 LYS A N 1
ATOM 2875 C CA . LYS A 1 387 ? 15.136 9.454 -15.413 1.00 98.62 387 LYS A CA 1
ATOM 2876 C C . LYS A 1 387 ? 16.141 8.296 -15.458 1.00 98.62 387 LYS A C 1
ATOM 2878 O O . LYS A 1 387 ? 17.348 8.535 -15.560 1.00 98.62 387 LYS A O 1
ATOM 2883 N N . LEU A 1 388 ? 15.669 7.052 -15.331 1.00 98.69 388 LEU A N 1
ATOM 2884 C CA . LEU A 1 388 ? 16.524 5.864 -15.366 1.00 98.69 388 LEU A CA 1
ATOM 2885 C C . LEU A 1 388 ? 17.169 5.729 -16.746 1.00 98.69 388 LEU A C 1
ATOM 2887 O O . LEU A 1 388 ? 16.543 6.015 -17.763 1.00 98.69 388 LEU A O 1
ATOM 2891 N N . SER A 1 389 ? 18.423 5.304 -16.781 1.00 98.38 389 SER A N 1
ATOM 2892 C CA . SER A 1 389 ? 19.238 5.192 -17.989 1.00 98.38 389 SER A CA 1
ATOM 2893 C C . SER A 1 389 ? 20.058 3.901 -17.980 1.00 98.38 389 SER A C 1
ATOM 2895 O O . SER A 1 389 ? 19.891 3.056 -17.107 1.00 98.38 389 SER A O 1
ATOM 2897 N N . GLY A 1 390 ? 20.930 3.699 -18.968 1.00 97.62 390 GLY A N 1
ATOM 2898 C CA . GLY A 1 390 ? 21.687 2.450 -19.097 1.00 97.62 390 GLY A CA 1
ATOM 2899 C C . GLY A 1 390 ? 20.884 1.361 -19.806 1.00 97.62 390 GLY A C 1
ATOM 2900 O O . GLY A 1 390 ? 20.049 1.673 -20.654 1.00 97.62 390 GLY A O 1
ATOM 2901 N N . VAL A 1 391 ? 21.182 0.096 -19.514 1.00 97.56 391 VAL A N 1
ATOM 2902 C CA . VAL A 1 391 ? 20.597 -1.073 -20.192 1.00 97.56 391 VAL A CA 1
ATOM 2903 C C . VAL A 1 391 ? 19.687 -1.865 -19.258 1.00 97.56 391 VAL A C 1
ATOM 2905 O O . VAL A 1 391 ? 19.844 -1.813 -18.038 1.00 97.56 391 VAL A O 1
ATOM 2908 N N . LEU A 1 392 ? 18.742 -2.611 -19.832 1.00 97.50 392 LEU A N 1
ATOM 2909 C CA . LEU A 1 392 ? 17.971 -3.607 -19.088 1.00 97.50 392 LEU A CA 1
ATOM 2910 C C . LEU A 1 392 ? 18.903 -4.768 -18.692 1.00 97.50 392 LEU A C 1
ATOM 2912 O O . LEU A 1 392 ? 19.593 -5.290 -19.568 1.00 97.50 392 LEU A O 1
ATOM 2916 N N . PRO A 1 393 ? 18.947 -5.182 -17.415 1.00 94.81 393 PRO A N 1
ATOM 2917 C CA . PRO A 1 393 ? 19.799 -6.289 -17.001 1.00 94.81 393 PRO A CA 1
ATOM 2918 C C . PRO A 1 393 ? 19.245 -7.627 -17.510 1.00 94.81 393 PRO A C 1
ATOM 2920 O O . PRO A 1 393 ? 18.034 -7.850 -17.493 1.00 94.81 393 PRO A O 1
ATOM 2923 N N . ASP A 1 394 ? 20.124 -8.538 -17.933 1.00 93.25 394 ASP A N 1
ATOM 2924 C CA . ASP A 1 394 ? 19.721 -9.836 -18.505 1.00 93.25 394 ASP A CA 1
ATOM 2925 C C . ASP A 1 394 ? 18.910 -10.693 -17.526 1.00 93.25 394 ASP A C 1
ATOM 2927 O O . ASP A 1 394 ? 18.024 -11.444 -17.928 1.00 93.25 394 ASP A O 1
ATOM 2931 N N . ASN A 1 395 ? 19.177 -10.536 -16.229 1.00 90.69 395 ASN A N 1
ATOM 2932 C CA . ASN A 1 395 ? 18.481 -11.238 -15.161 1.00 90.69 395 ASN A CA 1
ATOM 2933 C C . ASN A 1 395 ? 17.219 -10.513 -14.673 1.00 90.69 395 ASN A C 1
ATOM 2935 O O . ASN A 1 395 ? 16.627 -10.958 -13.697 1.00 90.69 395 ASN A O 1
ATOM 2939 N N . LEU A 1 396 ? 16.755 -9.437 -15.328 1.00 90.94 396 LEU A N 1
ATOM 2940 C CA . LEU A 1 396 ? 15.559 -8.679 -14.917 1.00 90.94 396 LEU A CA 1
ATOM 2941 C C . LEU A 1 396 ? 14.348 -9.576 -14.607 1.00 90.94 396 LEU A C 1
ATOM 2943 O O . LEU A 1 396 ? 13.502 -9.233 -13.784 1.00 90.94 396 LEU A O 1
ATOM 2947 N N . CYS A 1 397 ? 14.285 -10.730 -15.270 1.00 86.88 397 CYS A N 1
ATOM 2948 C CA . CYS A 1 397 ? 13.202 -11.690 -15.174 1.00 86.88 397 CYS A CA 1
ATOM 2949 C C . CYS A 1 397 ? 13.614 -13.079 -14.652 1.00 86.88 397 CYS A C 1
ATOM 2951 O O . CYS A 1 397 ? 13.019 -14.090 -15.032 1.00 86.88 397 CYS A O 1
ATOM 2953 N N . ASP A 1 398 ? 14.626 -13.132 -13.784 1.00 90.44 398 ASP A N 1
ATOM 2954 C CA . ASP A 1 398 ? 15.059 -14.372 -13.126 1.00 90.44 398 ASP A CA 1
ATOM 2955 C C . ASP A 1 398 ? 14.283 -14.690 -11.838 1.00 90.44 398 ASP A C 1
ATOM 2957 O O . ASP A 1 398 ? 14.262 -15.846 -11.408 1.00 90.44 398 ASP A O 1
ATOM 2961 N N . SER A 1 399 ? 13.559 -13.716 -11.270 1.00 91.06 399 SER A N 1
ATOM 2962 C CA . SER A 1 399 ? 12.630 -13.981 -10.167 1.00 91.06 399 SER A CA 1
ATOM 2963 C C . SER A 1 399 ? 11.498 -14.917 -10.633 1.00 91.06 399 SER A C 1
ATOM 2965 O O . SER A 1 399 ? 10.773 -14.593 -11.582 1.00 91.06 399 SER A O 1
ATOM 2967 N N . PRO A 1 400 ? 11.275 -16.061 -9.956 1.00 90.94 400 PRO A N 1
ATOM 2968 C CA . PRO A 1 400 ? 10.302 -17.069 -10.381 1.00 90.94 400 PRO A CA 1
ATOM 2969 C C . PRO A 1 400 ? 8.843 -16.616 -10.224 1.00 90.94 400 PRO A C 1
ATOM 2971 O O . PRO A 1 400 ? 7.944 -17.206 -10.831 1.00 90.94 400 PRO A O 1
ATOM 2974 N N . VAL A 1 401 ? 8.597 -15.591 -9.403 1.00 95.00 401 VAL A N 1
ATOM 2975 C CA . VAL A 1 401 ? 7.257 -15.058 -9.110 1.00 95.00 401 VAL A CA 1
ATOM 2976 C C . VAL A 1 401 ? 6.976 -13.725 -9.802 1.00 95.00 401 VAL A C 1
ATOM 2978 O O . VAL A 1 401 ? 5.871 -13.202 -9.669 1.00 95.00 401 VAL A O 1
ATOM 2981 N N . MET A 1 402 ? 7.935 -13.194 -10.568 1.00 96.44 402 MET A N 1
ATOM 2982 C CA . MET A 1 402 ? 7.790 -11.933 -11.291 1.00 96.44 402 MET A CA 1
ATOM 2983 C C . MET A 1 402 ? 6.557 -11.955 -12.200 1.00 96.44 402 MET A C 1
ATOM 2985 O O . MET A 1 402 ? 6.429 -12.799 -13.089 1.00 96.44 402 MET A O 1
ATOM 2989 N N . SER A 1 403 ? 5.650 -11.013 -11.954 1.00 97.50 403 SER A N 1
ATOM 2990 C CA . SER A 1 403 ? 4.340 -10.906 -12.598 1.00 97.50 403 SER A CA 1
ATOM 2991 C C . SER A 1 403 ? 4.182 -9.593 -13.358 1.00 97.50 403 SER A C 1
ATOM 2993 O O . SER A 1 403 ? 3.607 -9.575 -14.450 1.00 97.50 403 SER A O 1
ATOM 2995 N N . ILE A 1 404 ? 4.714 -8.494 -12.814 1.00 98.44 404 ILE A N 1
ATOM 2996 C CA . ILE A 1 404 ? 4.537 -7.161 -13.387 1.00 98.44 404 ILE A CA 1
ATOM 2997 C C . ILE A 1 404 ? 5.865 -6.416 -13.426 1.00 98.44 404 ILE A C 1
ATOM 2999 O O . ILE A 1 404 ? 6.477 -6.173 -12.386 1.00 98.44 404 ILE A O 1
ATOM 3003 N N . ILE A 1 405 ? 6.256 -6.006 -14.632 1.00 98.50 405 ILE A N 1
ATOM 3004 C CA . ILE A 1 405 ? 7.394 -5.123 -14.879 1.00 98.50 405 ILE A CA 1
ATOM 3005 C C . ILE A 1 405 ? 6.882 -3.887 -15.610 1.00 98.50 405 ILE A C 1
ATOM 3007 O O . ILE A 1 405 ? 6.397 -3.983 -16.739 1.00 98.50 405 ILE A O 1
ATOM 3011 N N . ASN A 1 406 ? 7.023 -2.718 -14.990 1.00 98.75 406 ASN A N 1
ATOM 3012 C CA . ASN A 1 406 ? 6.733 -1.444 -15.636 1.00 98.75 406 ASN A CA 1
ATOM 3013 C C . ASN A 1 406 ? 7.888 -0.461 -15.446 1.00 98.75 406 ASN A C 1
ATOM 3015 O O . ASN A 1 406 ? 8.106 0.070 -14.364 1.00 98.75 406 ASN A O 1
ATOM 3019 N N . ILE A 1 407 ? 8.626 -0.213 -16.523 1.00 98.44 407 ILE A N 1
ATOM 3020 C CA . ILE A 1 407 ? 9.770 0.710 -16.550 1.00 98.44 407 ILE A CA 1
ATOM 3021 C C . ILE A 1 407 ? 9.627 1.669 -17.745 1.00 98.44 407 ILE A C 1
ATOM 3023 O O . ILE A 1 407 ? 10.598 2.174 -18.312 1.00 98.44 407 ILE A O 1
ATOM 3027 N N . SER A 1 408 ? 8.379 1.904 -18.154 1.00 98.88 408 SER A N 1
ATOM 3028 C CA . SER A 1 408 ? 8.027 2.825 -19.232 1.00 98.88 408 SER A CA 1
ATOM 3029 C C . SER A 1 408 ? 8.402 4.274 -18.896 1.00 98.88 408 SER A C 1
ATOM 3031 O O . SER A 1 408 ? 8.597 4.622 -17.733 1.00 98.88 408 SER A O 1
ATOM 3033 N N . HIS A 1 409 ? 8.504 5.135 -19.907 1.00 98.81 409 HIS A N 1
ATOM 3034 C CA . HIS A 1 409 ? 8.805 6.561 -19.744 1.00 98.81 409 HIS A CA 1
ATOM 3035 C C . HIS A 1 409 ? 10.096 6.815 -18.948 1.00 98.81 409 HIS A C 1
ATOM 3037 O O . HIS A 1 409 ? 10.086 7.450 -17.893 1.00 98.81 409 HIS A O 1
ATOM 3043 N N . ASN A 1 410 ? 11.209 6.295 -19.464 1.00 98.88 410 ASN A N 1
ATOM 3044 C CA . ASN A 1 410 ? 12.558 6.484 -18.932 1.00 98.88 410 ASN A CA 1
ATOM 3045 C C . ASN A 1 410 ? 13.540 6.774 -20.091 1.00 98.88 410 ASN A C 1
ATOM 3047 O O . ASN A 1 410 ? 13.139 6.994 -21.233 1.00 98.88 410 ASN A O 1
ATOM 3051 N N . ALA A 1 411 ? 14.842 6.804 -19.807 1.00 98.56 411 ALA A N 1
ATOM 3052 C CA . ALA A 1 411 ? 15.921 6.981 -20.781 1.00 98.56 411 ALA A CA 1
ATOM 3053 C C . ALA A 1 411 ? 16.760 5.696 -20.962 1.00 98.56 411 ALA A C 1
ATOM 3055 O O . ALA A 1 411 ? 17.975 5.762 -21.171 1.00 98.56 411 ALA A O 1
ATOM 3056 N N . LEU A 1 412 ? 16.131 4.518 -20.851 1.00 98.62 412 LEU A N 1
ATOM 3057 C CA . LEU A 1 412 ? 16.802 3.225 -21.024 1.00 98.62 412 LEU A CA 1
ATOM 3058 C C . LEU A 1 412 ? 17.207 3.000 -22.485 1.00 98.62 412 LEU A C 1
ATOM 3060 O O . LEU A 1 412 ? 16.568 3.497 -23.407 1.00 98.62 412 LEU A O 1
ATOM 3064 N N . SER A 1 413 ? 18.265 2.227 -22.696 1.00 98.31 413 SER A N 1
ATOM 3065 C CA . SER A 1 413 ? 18.902 1.983 -23.992 1.00 98.31 413 SER A CA 1
ATOM 3066 C C . SER A 1 413 ? 19.334 0.519 -24.135 1.00 98.31 413 SER A C 1
ATOM 3068 O O . SER A 1 413 ? 19.129 -0.292 -23.233 1.00 98.31 413 SER A O 1
ATOM 3070 N N . GLY A 1 414 ? 19.939 0.163 -25.271 1.00 98.00 414 GLY A N 1
ATOM 3071 C CA . GLY A 1 414 ? 20.355 -1.216 -25.547 1.00 98.00 414 GLY A CA 1
ATOM 3072 C C . GLY A 1 414 ? 19.193 -2.101 -25.997 1.00 98.00 414 GLY A C 1
ATOM 3073 O O . GLY A 1 414 ? 18.161 -1.592 -26.433 1.00 98.00 414 GLY A O 1
ATOM 3074 N N . SER A 1 415 ? 19.384 -3.418 -25.962 1.00 97.94 415 SER A N 1
ATOM 3075 C CA . SER A 1 415 ? 18.381 -4.399 -26.388 1.00 97.94 415 SER A CA 1
ATOM 3076 C C . SER A 1 415 ? 17.511 -4.895 -25.241 1.00 97.94 415 SER A C 1
ATOM 3078 O O . SER A 1 415 ? 17.930 -4.905 -24.087 1.00 97.94 415 SER A O 1
ATOM 3080 N N . ILE A 1 416 ? 16.308 -5.359 -25.574 1.00 98.00 416 ILE A N 1
ATOM 3081 C CA . ILE A 1 416 ? 15.456 -6.090 -24.635 1.00 98.00 416 ILE A CA 1
ATOM 3082 C C . ILE A 1 416 ? 16.064 -7.500 -24.424 1.00 98.00 416 ILE A C 1
ATOM 3084 O O . ILE A 1 416 ? 16.328 -8.174 -25.422 1.00 98.00 416 ILE A O 1
ATOM 3088 N N . PRO A 1 417 ? 16.303 -7.956 -23.177 1.00 95.81 417 PRO A N 1
ATOM 3089 C CA . PRO A 1 417 ? 16.891 -9.270 -22.898 1.00 95.81 417 PRO A CA 1
ATOM 3090 C C . PRO A 1 417 ? 15.894 -10.416 -23.127 1.00 95.81 417 PRO A C 1
ATOM 3092 O O . PRO A 1 417 ? 14.704 -10.201 -23.346 1.00 95.81 417 PRO A O 1
ATOM 3095 N N . GLU A 1 418 ? 16.361 -11.664 -23.068 1.00 94.06 418 GLU A N 1
ATOM 3096 C CA . GLU A 1 418 ? 15.493 -12.840 -23.199 1.00 94.06 418 GLU A CA 1
ATOM 3097 C C . GLU A 1 418 ? 14.785 -13.182 -21.872 1.00 94.06 418 GLU A C 1
ATOM 3099 O O . GLU A 1 418 ? 15.417 -13.421 -20.850 1.00 94.06 418 GLU A O 1
ATOM 3104 N N . PHE A 1 419 ? 13.460 -13.324 -21.898 1.00 92.44 419 PHE A N 1
ATOM 3105 C CA . PHE A 1 419 ? 12.610 -13.569 -20.729 1.00 92.44 419 PHE A CA 1
ATOM 3106 C C . PHE A 1 419 ? 12.339 -15.067 -20.521 1.00 92.44 419 PHE A C 1
ATOM 3108 O O . PHE A 1 419 ? 11.200 -15.530 -20.558 1.00 92.44 419 PHE A O 1
ATOM 3115 N N . ARG A 1 420 ? 13.383 -15.882 -20.344 1.00 88.00 420 ARG A N 1
ATOM 3116 C CA . ARG A 1 420 ? 13.230 -17.356 -20.320 1.00 88.00 420 ARG A CA 1
ATOM 3117 C C . ARG A 1 420 ? 12.578 -17.887 -19.036 1.00 88.00 420 ARG A C 1
ATOM 3119 O O . ARG A 1 420 ? 11.810 -18.857 -19.104 1.00 88.00 420 ARG A O 1
ATOM 3126 N N . ASN A 1 421 ? 12.856 -17.243 -17.903 1.00 86.75 421 ASN A N 1
ATOM 3127 C CA . ASN A 1 421 ? 12.547 -17.743 -16.557 1.00 86.75 421 ASN A CA 1
ATOM 3128 C C . ASN A 1 421 ? 11.225 -17.210 -15.971 1.00 86.75 421 ASN A C 1
ATOM 3130 O O . ASN A 1 421 ? 10.642 -17.833 -15.087 1.00 86.75 421 ASN A O 1
ATOM 3134 N N . CYS A 1 422 ? 10.679 -16.137 -16.539 1.00 88.62 422 CYS A N 1
ATOM 3135 C CA . CYS A 1 422 ? 9.518 -15.408 -16.030 1.00 88.62 422 CYS A CA 1
ATOM 3136 C C . CYS A 1 422 ? 8.156 -16.051 -16.323 1.00 88.62 422 CYS A C 1
ATOM 3138 O O . CYS A 1 422 ? 7.270 -15.463 -16.942 1.00 88.62 422 CYS A O 1
ATOM 3140 N N . LYS A 1 423 ? 7.952 -17.292 -15.873 1.00 92.75 423 LYS A N 1
ATOM 3141 C CA . LYS A 1 423 ? 6.736 -18.068 -16.182 1.00 92.75 423 LYS A CA 1
ATOM 3142 C C . LYS A 1 423 ? 5.441 -17.467 -15.627 1.00 92.75 423 LYS A C 1
ATOM 3144 O O . LYS A 1 423 ? 4.368 -17.888 -16.053 1.00 92.75 423 LYS A O 1
ATOM 3149 N N . ARG A 1 424 ? 5.533 -16.518 -14.692 1.00 96.50 424 ARG A N 1
ATOM 3150 C CA . ARG A 1 424 ? 4.401 -15.822 -14.066 1.00 96.50 424 ARG A CA 1
ATOM 3151 C C . ARG A 1 424 ? 4.171 -14.408 -14.608 1.00 96.50 424 ARG A C 1
ATOM 3153 O O . ARG A 1 424 ? 3.232 -13.770 -14.151 1.00 96.50 424 ARG A O 1
ATOM 3160 N N . LEU A 1 425 ? 4.968 -13.941 -15.573 1.00 97.44 425 LEU A N 1
ATOM 3161 C CA . LEU A 1 425 ? 4.871 -12.577 -16.091 1.00 97.44 425 LEU A CA 1
ATOM 3162 C C . LEU A 1 425 ? 3.551 -12.372 -16.843 1.00 97.44 425 LEU A C 1
ATOM 3164 O O . LEU A 1 425 ? 3.303 -13.018 -17.859 1.00 97.44 425 LEU A O 1
ATOM 3168 N N . VAL A 1 426 ? 2.725 -11.458 -16.339 1.00 98.12 426 VAL A N 1
ATOM 3169 C CA . VAL A 1 426 ? 1.416 -11.088 -16.896 1.00 98.12 426 VAL A CA 1
ATOM 3170 C C . VAL A 1 426 ? 1.501 -9.785 -17.688 1.00 98.12 426 VAL A C 1
ATOM 3172 O O . VAL A 1 426 ? 0.822 -9.639 -18.708 1.00 98.12 426 VAL A O 1
ATOM 3175 N N . SER A 1 427 ? 2.323 -8.839 -17.228 1.00 98.44 427 SER A N 1
ATOM 3176 C CA . SER A 1 427 ? 2.351 -7.463 -17.726 1.00 98.44 427 SER A CA 1
ATOM 3177 C C . SER A 1 427 ? 3.788 -6.950 -17.862 1.00 98.44 427 SER A C 1
ATOM 3179 O O . SER A 1 427 ? 4.564 -6.974 -16.904 1.00 98.44 427 SER A O 1
ATOM 3181 N N . LEU A 1 428 ? 4.130 -6.497 -19.072 1.00 98.56 428 LEU A N 1
ATOM 3182 C CA . LEU A 1 428 ? 5.426 -5.925 -19.429 1.00 98.56 428 LEU A CA 1
ATOM 3183 C C . LEU A 1 428 ? 5.230 -4.577 -20.132 1.00 98.56 428 LEU A C 1
ATOM 3185 O O . LEU A 1 428 ? 4.744 -4.523 -21.262 1.00 98.56 428 LEU A O 1
ATOM 3189 N N . HIS A 1 429 ? 5.654 -3.499 -19.478 1.00 98.81 429 HIS A N 1
ATOM 3190 C CA . HIS A 1 429 ? 5.577 -2.136 -20.001 1.00 98.81 429 HIS A CA 1
ATOM 3191 C C . HIS A 1 429 ? 6.975 -1.517 -20.069 1.00 98.81 429 HIS A C 1
ATOM 3193 O O . HIS A 1 429 ? 7.587 -1.210 -19.046 1.00 98.81 429 HIS A O 1
ATOM 3199 N N . LEU A 1 430 ? 7.474 -1.333 -21.291 1.00 98.75 430 LEU A N 1
ATOM 3200 C CA . LEU A 1 430 ? 8.784 -0.750 -21.606 1.00 98.75 430 LEU A CA 1
ATOM 3201 C C . LEU A 1 430 ? 8.664 0.458 -22.552 1.00 98.75 430 LEU A C 1
ATOM 3203 O O . LEU A 1 430 ? 9.663 0.914 -23.116 1.00 98.75 430 LEU A O 1
ATOM 3207 N N . SER A 1 431 ? 7.447 0.965 -22.759 1.00 98.81 431 SER A N 1
ATOM 3208 C CA . SER A 1 431 ? 7.173 2.031 -23.717 1.00 98.81 431 SER A CA 1
ATOM 3209 C C . SER A 1 431 ? 7.881 3.342 -23.388 1.00 98.81 431 SER A C 1
ATOM 3211 O O . SER A 1 431 ? 8.249 3.592 -22.242 1.00 98.81 431 SER A O 1
ATOM 3213 N N . SER A 1 432 ? 8.074 4.192 -24.396 1.00 98.75 432 SER A N 1
ATOM 3214 C CA . SER A 1 432 ? 8.706 5.511 -24.251 1.00 98.75 432 SER A CA 1
ATOM 3215 C C . SER A 1 432 ? 10.100 5.436 -23.610 1.00 98.75 432 SER A C 1
ATOM 3217 O O . SER A 1 432 ? 10.348 6.020 -22.557 1.00 98.75 432 SER A O 1
ATOM 3219 N N . ASN A 1 433 ? 11.000 4.687 -24.248 1.00 98.88 433 ASN A N 1
ATOM 3220 C CA . ASN A 1 433 ? 12.419 4.573 -23.903 1.00 98.88 433 ASN A CA 1
ATOM 3221 C C . ASN A 1 433 ? 13.275 4.687 -25.186 1.00 98.88 433 ASN A C 1
ATOM 3223 O O . ASN A 1 433 ? 12.775 4.955 -26.279 1.00 98.88 433 ASN A O 1
ATOM 3227 N N . GLY A 1 434 ? 14.589 4.495 -25.069 1.00 98.50 434 GLY A N 1
ATOM 3228 C CA . GLY A 1 434 ? 15.539 4.400 -26.182 1.00 98.50 434 GLY A CA 1
ATOM 3229 C C . GLY A 1 434 ? 15.957 2.963 -26.518 1.00 98.50 434 GLY A C 1
ATOM 3230 O O . GLY A 1 434 ? 17.092 2.756 -26.953 1.00 98.50 434 GLY A O 1
ATOM 3231 N N . LEU A 1 435 ? 15.096 1.963 -26.289 1.00 98.75 435 LEU A N 1
ATOM 3232 C CA . LEU A 1 435 ? 15.424 0.551 -26.528 1.00 98.75 435 LEU A CA 1
ATOM 3233 C C . LEU A 1 435 ? 15.550 0.261 -28.030 1.00 98.75 435 LEU A C 1
ATOM 3235 O O . LEU A 1 435 ? 14.831 0.821 -28.853 1.00 98.75 435 LEU A O 1
ATOM 3239 N N . THR A 1 436 ? 16.468 -0.627 -28.395 1.00 98.56 436 THR A N 1
ATOM 3240 C CA . THR A 1 436 ? 16.844 -0.961 -29.778 1.00 98.56 436 THR A CA 1
ATOM 3241 C C . THR A 1 436 ? 16.930 -2.475 -29.976 1.00 98.56 436 THR A C 1
ATOM 3243 O O . THR A 1 436 ? 16.734 -3.248 -29.043 1.00 98.56 436 THR A O 1
ATOM 3246 N N . GLY A 1 437 ? 17.225 -2.924 -31.198 1.00 98.19 437 GLY A N 1
ATOM 3247 C CA . GLY A 1 437 ? 17.318 -4.352 -31.507 1.00 98.19 437 GLY A CA 1
ATOM 3248 C C . GLY A 1 437 ? 15.948 -5.034 -31.633 1.00 98.19 437 GLY A C 1
ATOM 3249 O O . GLY A 1 437 ? 14.920 -4.352 -31.659 1.00 98.19 437 GLY A O 1
ATOM 3250 N N . PRO A 1 438 ? 15.926 -6.369 -31.783 1.00 98.25 438 PRO A N 1
ATOM 3251 C CA . PRO A 1 438 ? 14.700 -7.123 -32.017 1.00 98.25 438 PRO A CA 1
ATOM 3252 C C . PRO A 1 438 ? 13.856 -7.315 -30.755 1.00 98.25 438 PRO A C 1
ATOM 3254 O O . PRO A 1 438 ? 14.371 -7.333 -29.639 1.00 98.25 438 PRO A O 1
ATOM 3257 N N . ILE A 1 439 ? 12.553 -7.540 -30.947 1.00 98.38 439 ILE A N 1
ATOM 3258 C CA . ILE A 1 439 ? 11.675 -8.052 -29.888 1.00 98.38 439 ILE A CA 1
ATOM 3259 C C . ILE A 1 439 ? 12.082 -9.514 -29.592 1.00 98.38 439 ILE A C 1
ATOM 3261 O O . ILE A 1 439 ? 12.114 -10.322 -30.526 1.00 98.38 439 ILE A O 1
ATOM 3265 N N . PRO A 1 440 ? 12.375 -9.887 -28.331 1.00 96.62 440 PRO A N 1
ATOM 3266 C CA . PRO A 1 440 ? 12.819 -11.233 -27.978 1.00 96.62 440 PRO A CA 1
ATOM 3267 C C . PRO A 1 440 ? 11.774 -12.296 -28.291 1.00 96.62 440 PRO A C 1
ATOM 3269 O O . PRO A 1 440 ? 10.594 -12.164 -27.955 1.00 96.62 440 PRO A O 1
ATOM 3272 N N . THR A 1 441 ? 12.222 -13.408 -28.867 1.00 95.19 441 THR A N 1
ATOM 3273 C CA . THR A 1 441 ? 11.322 -14.528 -29.174 1.00 95.19 441 THR A CA 1
ATOM 3274 C C . THR A 1 441 ? 10.841 -15.238 -27.908 1.00 95.19 441 THR A C 1
ATOM 3276 O O . THR A 1 441 ? 9.737 -15.771 -27.902 1.00 95.19 441 THR A O 1
ATOM 3279 N N . SER A 1 442 ? 11.593 -15.212 -26.804 1.00 95.06 442 SER A N 1
ATOM 3280 C CA . SER A 1 442 ? 11.160 -15.812 -25.529 1.00 95.06 442 SER A CA 1
ATOM 3281 C C . SER A 1 442 ? 9.826 -15.285 -24.997 1.00 95.06 442 SER A C 1
ATOM 3283 O O . SER A 1 442 ? 9.128 -16.042 -24.325 1.00 95.06 442 SER A O 1
ATOM 3285 N N . LEU A 1 443 ? 9.428 -14.050 -25.329 1.00 96.06 443 LEU A N 1
ATOM 3286 C CA . LEU A 1 443 ? 8.149 -13.483 -24.890 1.00 96.06 443 LEU A CA 1
ATOM 3287 C C . LEU A 1 443 ? 6.959 -14.348 -25.327 1.00 96.06 443 LEU A C 1
ATOM 3289 O O . LEU A 1 443 ? 6.075 -14.621 -24.523 1.00 96.06 443 LEU A O 1
ATOM 3293 N N . GLY A 1 444 ? 6.981 -14.875 -26.557 1.00 94.38 444 GLY A N 1
ATOM 3294 C CA . GLY A 1 444 ? 5.931 -15.762 -27.077 1.00 94.38 444 GLY A CA 1
ATOM 3295 C C . GLY A 1 444 ? 5.878 -17.150 -26.424 1.00 94.38 444 GLY A C 1
ATOM 3296 O O . GLY A 1 444 ? 5.009 -17.948 -26.762 1.00 94.38 444 GLY A O 1
ATOM 3297 N N . ALA A 1 445 ? 6.804 -17.466 -25.512 1.00 94.12 445 ALA A N 1
ATOM 3298 C CA . ALA A 1 445 ? 6.825 -18.709 -24.739 1.00 94.12 445 ALA A CA 1
ATOM 3299 C C . ALA A 1 445 ? 6.335 -18.532 -23.286 1.00 94.12 445 ALA A C 1
ATOM 3301 O O . ALA A 1 445 ? 6.379 -19.488 -22.505 1.00 94.12 445 ALA A O 1
ATOM 3302 N N . LEU A 1 446 ? 5.906 -17.325 -22.897 1.00 95.19 446 LEU A N 1
ATOM 3303 C CA . LEU A 1 446 ? 5.429 -17.035 -21.546 1.00 95.19 446 LEU A CA 1
ATOM 3304 C C . LEU A 1 446 ? 3.929 -17.339 -21.422 1.00 95.19 446 LEU A C 1
ATOM 3306 O O . LEU A 1 446 ? 3.121 -16.677 -22.062 1.00 95.19 446 LEU A O 1
ATOM 3310 N N . PRO A 1 447 ? 3.521 -18.315 -20.593 1.00 94.12 447 PRO A N 1
ATOM 3311 C CA . PRO A 1 447 ? 2.189 -18.918 -20.684 1.00 94.12 447 PRO A CA 1
ATOM 3312 C C . PRO A 1 447 ? 1.034 -17.998 -20.266 1.00 94.12 447 PRO A C 1
ATOM 3314 O O . PRO A 1 447 ? -0.106 -18.254 -20.644 1.00 94.12 447 PRO A O 1
ATOM 3317 N N . VAL A 1 448 ? 1.308 -16.962 -19.468 1.00 96.31 448 VAL A N 1
ATOM 3318 C CA . VAL A 1 448 ? 0.293 -16.063 -18.884 1.00 96.31 448 VAL A CA 1
ATOM 3319 C C . VAL A 1 448 ? 0.481 -14.594 -19.281 1.00 96.31 448 VAL A C 1
ATOM 3321 O O . VAL A 1 448 ? -0.224 -13.720 -18.773 1.00 96.31 448 VAL A O 1
ATOM 3324 N N . LEU A 1 449 ? 1.411 -14.307 -20.198 1.00 97.44 449 LEU A N 1
ATOM 3325 C CA . LEU A 1 449 ? 1.684 -12.944 -20.646 1.00 97.44 449 LEU A CA 1
ATOM 3326 C C . LEU A 1 449 ? 0.483 -12.399 -21.426 1.00 97.44 449 LEU A C 1
ATOM 3328 O O . LEU A 1 449 ? 0.075 -12.973 -22.435 1.00 97.44 449 LEU A O 1
ATOM 3332 N N . THR A 1 450 ? -0.084 -11.299 -20.930 1.00 96.94 450 THR A N 1
ATOM 3333 C CA . THR A 1 450 ? -1.378 -10.763 -21.386 1.00 96.94 450 THR A CA 1
ATOM 3334 C C . THR A 1 450 ? -1.274 -9.313 -21.868 1.00 96.94 450 THR A C 1
ATOM 3336 O O . THR A 1 450 ? -1.968 -8.936 -22.814 1.00 96.94 450 THR A O 1
ATOM 3339 N N . TYR A 1 451 ? -0.404 -8.509 -21.247 1.00 98.06 451 TYR A N 1
ATOM 3340 C CA . TYR A 1 451 ? -0.229 -7.088 -21.558 1.00 98.06 451 TYR A CA 1
ATOM 3341 C C . TYR A 1 451 ? 1.226 -6.800 -21.934 1.00 98.06 451 TYR A C 1
ATOM 3343 O O . TYR A 1 451 ? 2.128 -7.008 -21.122 1.00 98.06 451 TYR A O 1
ATOM 3351 N N . ILE A 1 452 ? 1.450 -6.318 -23.156 1.00 98.06 452 ILE A N 1
ATOM 3352 C CA . ILE A 1 452 ? 2.774 -5.968 -23.679 1.00 98.06 452 ILE A CA 1
ATOM 3353 C C . ILE A 1 452 ? 2.719 -4.567 -24.285 1.00 98.06 452 ILE A C 1
ATOM 3355 O O . ILE A 1 452 ? 2.104 -4.369 -25.329 1.00 98.06 452 ILE A O 1
ATOM 3359 N N . ASP A 1 453 ? 3.408 -3.604 -23.682 1.00 98.69 453 ASP A N 1
ATOM 3360 C CA . ASP A 1 453 ? 3.587 -2.273 -24.266 1.00 98.69 453 ASP A CA 1
ATOM 3361 C C . ASP A 1 453 ? 5.071 -1.970 -24.489 1.00 98.69 453 ASP A C 1
ATOM 3363 O O . ASP A 1 453 ? 5.832 -1.744 -23.548 1.00 98.69 453 ASP A O 1
ATOM 3367 N N . LEU A 1 454 ? 5.472 -1.977 -25.758 1.00 98.69 454 LEU A N 1
ATOM 3368 C CA . LEU A 1 454 ? 6.818 -1.684 -26.251 1.00 98.69 454 LEU A CA 1
ATOM 3369 C C . LEU A 1 454 ? 6.828 -0.428 -27.139 1.00 98.69 454 LEU A C 1
ATOM 3371 O O . LEU A 1 454 ? 7.794 -0.188 -27.869 1.00 98.69 454 LEU A O 1
ATOM 3375 N N . SER A 1 455 ? 5.742 0.349 -27.132 1.00 98.69 455 SER A N 1
ATOM 3376 C CA . SER A 1 455 ? 5.579 1.494 -28.024 1.00 98.69 455 SER A CA 1
ATOM 3377 C C . SER A 1 455 ? 6.615 2.596 -27.788 1.00 98.69 455 SER A C 1
ATOM 3379 O O . SER A 1 455 ? 7.225 2.676 -26.724 1.00 98.69 455 SER A O 1
ATOM 3381 N N . SER A 1 456 ? 6.825 3.459 -28.781 1.00 98.62 456 SER A N 1
ATOM 3382 C CA . SER A 1 456 ? 7.710 4.628 -28.677 1.00 98.62 456 SER A CA 1
ATOM 3383 C C . SER A 1 456 ? 9.137 4.254 -28.256 1.00 98.62 456 SER A C 1
ATOM 3385 O O . SER A 1 456 ? 9.643 4.710 -27.233 1.00 98.62 456 SER A O 1
ATOM 3387 N N . ASN A 1 457 ? 9.773 3.389 -29.046 1.00 98.88 457 ASN A N 1
ATOM 3388 C CA . ASN A 1 457 ? 11.160 2.951 -28.880 1.00 98.88 457 ASN A CA 1
ATOM 3389 C C . ASN A 1 457 ? 11.880 2.940 -30.249 1.00 98.88 457 ASN A C 1
ATOM 3391 O O . ASN A 1 457 ? 11.360 3.387 -31.272 1.00 98.88 457 ASN A O 1
ATOM 3395 N N . GLY A 1 458 ? 13.118 2.450 -30.287 1.00 98.44 458 GLY A N 1
ATOM 3396 C CA . GLY A 1 458 ? 13.914 2.241 -31.498 1.00 98.44 458 GLY A CA 1
ATOM 3397 C C . GLY A 1 458 ? 14.008 0.776 -31.940 1.00 98.44 458 GLY A C 1
ATOM 3398 O O . GLY A 1 458 ? 15.007 0.415 -32.568 1.00 98.44 458 GLY A O 1
ATOM 3399 N N . LEU A 1 459 ? 13.030 -0.073 -31.601 1.00 98.69 459 LEU A N 1
ATOM 3400 C CA . LEU A 1 459 ? 13.076 -1.516 -31.874 1.00 98.69 459 LEU A CA 1
ATOM 3401 C C . LEU A 1 459 ? 13.059 -1.806 -33.379 1.00 98.69 459 LEU A C 1
ATOM 3403 O O . LEU A 1 459 ? 12.375 -1.129 -34.145 1.00 98.69 459 LEU A O 1
ATOM 3407 N N . THR A 1 460 ? 13.809 -2.820 -33.804 1.00 98.19 460 THR A N 1
ATOM 3408 C CA . THR A 1 460 ? 14.004 -3.212 -35.208 1.00 98.19 460 THR A CA 1
ATOM 3409 C C . THR A 1 460 ? 13.626 -4.676 -35.442 1.00 98.19 460 THR A C 1
ATOM 3411 O O . THR A 1 460 ? 13.315 -5.412 -34.513 1.00 98.19 460 THR A O 1
ATOM 3414 N N . GLY A 1 461 ? 13.647 -5.128 -36.698 1.00 97.00 461 GLY A N 1
ATOM 3415 C CA . GLY A 1 461 ? 13.320 -6.515 -37.043 1.00 97.00 461 GLY A CA 1
ATOM 3416 C C . GLY A 1 461 ? 11.816 -6.805 -37.036 1.00 97.00 461 GLY A C 1
ATOM 3417 O O . GLY A 1 461 ? 10.995 -5.890 -37.008 1.00 97.00 461 GLY A O 1
ATOM 3418 N N . ALA A 1 462 ? 11.466 -8.089 -37.117 1.00 96.31 462 ALA A N 1
ATOM 3419 C CA . ALA A 1 462 ? 10.080 -8.539 -37.223 1.00 96.31 462 ALA A CA 1
ATOM 3420 C C . ALA A 1 462 ? 9.411 -8.744 -35.863 1.00 96.31 462 ALA A C 1
ATOM 3422 O O . ALA A 1 462 ? 10.072 -9.067 -34.877 1.00 96.31 462 ALA A O 1
ATOM 3423 N N . ILE A 1 463 ? 8.081 -8.619 -35.838 1.00 96.38 463 ILE A N 1
ATOM 3424 C CA . ILE A 1 463 ? 7.259 -9.050 -34.702 1.00 96.38 463 ILE A CA 1
ATOM 3425 C C . ILE A 1 463 ? 7.343 -10.588 -34.620 1.00 96.38 463 ILE A C 1
ATOM 3427 O O . ILE A 1 463 ? 6.987 -11.255 -35.596 1.00 96.38 463 ILE A O 1
ATOM 3431 N N . PRO A 1 464 ? 7.813 -11.178 -33.503 1.00 95.94 464 PRO A N 1
ATOM 3432 C CA . PRO A 1 464 ? 7.965 -12.624 -33.385 1.00 95.94 464 PRO A CA 1
ATOM 3433 C C . PRO A 1 464 ? 6.641 -13.364 -33.587 1.00 95.94 464 PRO A C 1
ATOM 3435 O O . PRO A 1 464 ? 5.659 -13.107 -32.892 1.00 95.94 464 PRO A O 1
ATOM 3438 N N . ALA A 1 465 ? 6.623 -14.324 -34.516 1.00 93.44 465 ALA A N 1
ATOM 3439 C CA . ALA A 1 465 ? 5.407 -15.058 -34.869 1.00 93.44 465 ALA A CA 1
ATOM 3440 C C . ALA A 1 465 ? 4.804 -15.822 -33.684 1.00 93.44 465 ALA A C 1
ATOM 3442 O O . ALA A 1 465 ? 3.595 -15.958 -33.589 1.00 93.44 465 ALA A O 1
ATOM 3443 N N . ASN A 1 466 ? 5.622 -16.282 -32.739 1.00 93.19 466 ASN A N 1
ATOM 3444 C CA . ASN A 1 466 ? 5.144 -17.011 -31.568 1.00 93.19 466 ASN A CA 1
ATOM 3445 C C . ASN A 1 466 ? 4.370 -16.148 -30.556 1.00 93.19 466 ASN A C 1
ATOM 3447 O O . ASN A 1 466 ? 3.686 -16.719 -29.712 1.00 93.19 466 ASN A O 1
ATOM 3451 N N . LEU A 1 467 ? 4.403 -14.812 -30.653 1.00 94.31 467 LEU A N 1
ATOM 3452 C CA . LEU A 1 467 ? 3.503 -13.949 -29.873 1.00 94.31 467 LEU A CA 1
ATOM 3453 C C . LEU A 1 467 ? 2.028 -14.215 -30.198 1.00 94.31 467 LEU A C 1
ATOM 3455 O O . LEU A 1 467 ? 1.173 -14.020 -29.342 1.00 94.31 467 LEU A O 1
ATOM 3459 N N . GLN A 1 468 ? 1.734 -14.722 -31.397 1.00 90.25 468 GLN A N 1
ATOM 3460 C CA . GLN A 1 468 ? 0.383 -15.099 -31.814 1.00 90.25 468 GLN A CA 1
ATOM 3461 C C . GLN A 1 468 ? -0.211 -16.252 -30.983 1.00 90.25 468 GLN A C 1
ATOM 3463 O O . GLN A 1 468 ? -1.419 -16.456 -30.985 1.00 90.25 468 GLN A O 1
ATOM 3468 N N . ASN A 1 469 ? 0.632 -17.020 -30.281 1.00 89.44 469 ASN A N 1
ATOM 3469 C CA . ASN A 1 469 ? 0.196 -18.138 -29.442 1.00 89.44 469 ASN A CA 1
ATOM 3470 C C . ASN A 1 469 ? -0.313 -17.674 -28.066 1.00 89.44 469 ASN A C 1
ATOM 3472 O O . ASN A 1 469 ? -0.820 -18.486 -27.292 1.00 89.44 469 ASN A O 1
ATOM 3476 N N . LEU A 1 470 ? -0.138 -16.392 -27.737 1.00 92.38 470 LEU A N 1
ATOM 3477 C CA . LEU A 1 470 ? -0.542 -15.804 -26.468 1.00 92.38 470 LEU A CA 1
ATOM 3478 C C . LEU A 1 470 ? -1.959 -15.231 -26.554 1.00 92.38 470 LEU A C 1
ATOM 3480 O O . LEU A 1 470 ? -2.378 -14.705 -27.583 1.00 92.38 470 LEU A O 1
ATOM 3484 N N . LYS A 1 471 ? -2.685 -15.260 -25.434 1.00 91.25 471 LYS A N 1
ATOM 3485 C CA . LYS A 1 471 ? -3.992 -14.599 -25.296 1.00 91.25 471 LYS A CA 1
ATOM 3486 C C . LYS A 1 471 ? -3.805 -13.138 -24.881 1.00 91.25 471 LYS A C 1
ATOM 3488 O O . LYS A 1 471 ? -4.099 -12.767 -23.748 1.00 91.25 471 LYS A O 1
ATOM 3493 N N . LEU A 1 472 ? -3.261 -12.328 -25.784 1.00 92.19 472 LEU A N 1
ATOM 3494 C CA . LEU A 1 472 ? -2.945 -10.926 -25.505 1.00 92.19 472 LEU A CA 1
ATOM 3495 C C . LEU A 1 472 ? -4.223 -10.085 -25.445 1.00 92.19 472 LEU A C 1
ATOM 3497 O O . LEU A 1 472 ? -4.995 -10.054 -26.399 1.00 92.19 472 LEU A O 1
ATOM 3501 N N . ALA A 1 473 ? -4.417 -9.373 -24.335 1.00 92.69 473 ALA A N 1
ATOM 3502 C CA . ALA A 1 473 ? -5.419 -8.311 -24.239 1.00 92.69 473 ALA A CA 1
ATOM 3503 C C . ALA A 1 473 ? -4.876 -6.987 -24.799 1.00 92.69 473 ALA A C 1
ATOM 3505 O O . ALA A 1 473 ? -5.636 -6.148 -25.277 1.00 92.69 473 ALA A O 1
ATOM 3506 N N . LEU A 1 474 ? -3.552 -6.801 -24.746 1.00 93.88 474 LEU A N 1
ATOM 3507 C CA . LEU A 1 474 ? -2.870 -5.627 -25.271 1.00 93.88 474 LEU A CA 1
ATOM 3508 C C . LEU A 1 474 ? -1.488 -6.014 -25.801 1.00 93.88 474 LEU A C 1
ATOM 3510 O O . LEU A 1 474 ? -0.677 -6.594 -25.080 1.00 93.88 474 LEU A O 1
ATOM 3514 N N . LEU A 1 475 ? -1.209 -5.628 -27.045 1.00 95.81 475 LEU A N 1
ATOM 3515 C CA . LEU A 1 475 ? 0.129 -5.618 -27.631 1.00 95.81 475 LEU A CA 1
ATOM 3516 C C . LEU A 1 475 ? 0.301 -4.306 -28.382 1.00 95.81 475 LEU A C 1
ATOM 3518 O O . LEU A 1 475 ? -0.204 -4.162 -29.492 1.00 95.81 475 LEU A O 1
ATOM 3522 N N . ASN A 1 476 ? 0.999 -3.359 -27.767 1.00 97.44 476 ASN A N 1
ATOM 3523 C CA . ASN A 1 476 ? 1.298 -2.071 -28.368 1.00 97.44 476 ASN A CA 1
ATOM 3524 C C . ASN A 1 476 ? 2.775 -2.001 -28.753 1.00 97.44 476 ASN A C 1
ATOM 3526 O O . ASN A 1 476 ? 3.654 -1.995 -27.897 1.00 97.44 476 ASN A O 1
ATOM 3530 N N . VAL A 1 477 ? 3.045 -1.951 -30.055 1.00 97.50 477 VAL A N 1
ATOM 3531 C CA . VAL A 1 477 ? 4.398 -1.846 -30.624 1.00 97.50 477 VAL A CA 1
ATOM 3532 C C . VAL A 1 477 ? 4.540 -0.613 -31.518 1.00 97.50 477 VAL A C 1
ATOM 3534 O O . VAL A 1 477 ? 5.468 -0.519 -32.327 1.00 97.50 477 VAL A O 1
ATOM 3537 N N . SER A 1 478 ? 3.615 0.340 -31.394 1.00 97.44 478 SER A N 1
ATOM 3538 C CA . SER A 1 478 ? 3.579 1.539 -32.227 1.00 97.44 478 SER A CA 1
ATOM 3539 C C . SER A 1 478 ? 4.825 2.407 -32.044 1.00 97.44 478 SER A C 1
ATOM 3541 O O . SER A 1 478 ? 5.520 2.315 -31.037 1.00 97.44 478 SER A O 1
ATOM 3543 N N . TYR A 1 479 ? 5.124 3.245 -33.032 1.00 97.81 479 TYR A N 1
ATOM 3544 C CA . TYR A 1 479 ? 6.247 4.182 -33.025 1.00 97.81 479 TYR A CA 1
ATOM 3545 C C . TYR A 1 479 ? 7.591 3.495 -32.737 1.00 97.81 479 TYR A C 1
ATOM 3547 O O . TYR A 1 479 ? 8.301 3.840 -31.796 1.00 97.81 479 TYR A O 1
ATOM 3555 N N . ASN A 1 480 ? 7.923 2.503 -33.564 1.00 98.62 480 ASN A N 1
ATOM 3556 C CA . ASN A 1 480 ? 9.206 1.802 -33.577 1.00 98.62 480 ASN A CA 1
ATOM 3557 C C . ASN A 1 480 ? 9.781 1.769 -35.011 1.00 98.62 480 ASN A C 1
ATOM 3559 O O . ASN A 1 480 ? 9.328 2.478 -35.909 1.00 98.62 480 ASN A O 1
ATOM 3563 N N . ARG A 1 481 ? 10.813 0.956 -35.251 1.00 97.69 481 ARG A N 1
ATOM 3564 C CA . ARG A 1 481 ? 11.427 0.728 -36.572 1.00 97.69 481 ARG A CA 1
ATOM 3565 C C . ARG A 1 481 ? 11.251 -0.728 -37.023 1.00 97.69 481 ARG A C 1
ATOM 3567 O O . ARG A 1 481 ? 12.135 -1.289 -37.675 1.00 97.69 481 ARG A O 1
ATOM 3574 N N . LEU A 1 482 ? 10.129 -1.347 -36.651 1.00 97.19 482 LEU A N 1
ATOM 3575 C CA . LEU A 1 482 ? 9.834 -2.744 -36.966 1.00 97.19 482 LEU A CA 1
ATOM 3576 C C . LEU A 1 482 ? 9.575 -2.933 -38.464 1.00 97.19 482 LEU A C 1
ATOM 3578 O O . LEU A 1 482 ? 9.108 -2.025 -39.162 1.00 97.19 482 LEU A O 1
ATOM 3582 N N . SER A 1 483 ? 9.888 -4.129 -38.961 1.00 95.44 483 SER A N 1
ATOM 3583 C CA . SER A 1 483 ? 9.760 -4.483 -40.370 1.00 95.44 483 SER A CA 1
ATOM 3584 C C . SER A 1 483 ? 9.292 -5.916 -40.610 1.00 95.44 483 SER A C 1
ATOM 3586 O O . SER A 1 483 ? 9.394 -6.775 -39.744 1.00 95.44 483 SER A O 1
ATOM 3588 N N . GLY A 1 484 ? 8.777 -6.188 -41.808 1.00 93.12 484 GLY A N 1
ATOM 3589 C CA . GLY A 1 484 ? 8.310 -7.520 -42.193 1.00 93.12 484 GLY A CA 1
ATOM 3590 C C . GLY A 1 484 ? 6.825 -7.770 -41.902 1.00 93.12 484 GLY A C 1
ATOM 3591 O O . GLY A 1 484 ? 6.097 -6.845 -41.530 1.00 93.12 484 GLY A O 1
ATOM 3592 N N . PRO A 1 485 ? 6.349 -9.005 -42.144 1.00 92.12 485 PRO A N 1
ATOM 3593 C CA . PRO A 1 485 ? 4.936 -9.339 -42.033 1.00 92.12 485 PRO A CA 1
ATOM 3594 C C . PRO A 1 485 ? 4.463 -9.332 -40.579 1.00 92.12 485 PRO A C 1
ATOM 3596 O O . PRO A 1 485 ? 5.115 -9.914 -39.711 1.00 92.12 485 PRO A O 1
ATOM 3599 N N . VAL A 1 486 ? 3.300 -8.731 -40.323 1.00 92.25 486 VAL A N 1
ATOM 3600 C CA . VAL A 1 486 ? 2.615 -8.878 -39.032 1.00 92.25 486 VAL A CA 1
ATOM 3601 C C . VAL A 1 486 ? 1.895 -10.238 -38.996 1.00 92.25 486 VAL A C 1
ATOM 3603 O O . VAL A 1 486 ? 1.187 -10.567 -39.951 1.00 92.25 486 VAL A O 1
ATOM 3606 N N . PRO A 1 487 ? 2.071 -11.056 -37.938 1.00 89.81 487 PRO A N 1
ATOM 3607 C CA . PRO A 1 487 ? 1.397 -12.348 -37.811 1.00 89.81 487 PRO A CA 1
ATOM 3608 C C . PRO A 1 487 ? -0.133 -12.225 -37.878 1.00 89.81 487 PRO A C 1
ATOM 3610 O O . PRO A 1 487 ? -0.717 -11.341 -37.254 1.00 89.81 487 PRO A O 1
ATOM 3613 N N . GLN A 1 488 ? -0.784 -13.124 -38.623 1.00 84.00 488 GLN A N 1
ATOM 3614 C CA . GLN A 1 488 ? -2.198 -12.996 -39.000 1.00 84.00 488 GLN A CA 1
ATOM 3615 C C . GLN A 1 488 ? -3.149 -12.900 -37.798 1.00 84.00 488 GLN A C 1
ATOM 3617 O O . GLN A 1 488 ? -3.999 -12.014 -37.777 1.00 84.00 488 GLN A O 1
ATOM 3622 N N . GLU A 1 489 ? -2.967 -13.747 -36.782 1.00 83.69 489 GLU A N 1
ATOM 3623 C CA . GLU A 1 489 ? -3.823 -13.754 -35.582 1.00 83.69 489 GLU A CA 1
ATOM 3624 C C . GLU A 1 489 ? -3.701 -12.456 -34.762 1.00 83.69 489 GLU A C 1
ATOM 3626 O O . GLU A 1 489 ? -4.655 -12.032 -34.110 1.00 83.69 489 GLU A O 1
ATOM 3631 N N . LEU A 1 490 ? -2.542 -11.785 -34.821 1.00 83.75 490 LEU A N 1
ATOM 3632 C CA . LEU A 1 490 ? -2.329 -10.503 -34.143 1.00 83.75 490 LEU A CA 1
ATOM 3633 C C . LEU A 1 490 ? -3.032 -9.357 -34.879 1.00 83.75 490 LEU A C 1
ATOM 3635 O O . LEU A 1 490 ? -3.536 -8.442 -34.237 1.00 83.75 490 LEU A O 1
ATOM 3639 N N . ILE A 1 491 ? -3.110 -9.416 -36.212 1.00 78.12 491 ILE A N 1
ATOM 3640 C CA . ILE A 1 491 ? -3.807 -8.408 -37.026 1.00 78.12 491 ILE A CA 1
ATOM 3641 C C . ILE A 1 491 ? -5.318 -8.445 -36.770 1.00 78.12 491 ILE A C 1
ATOM 3643 O O . ILE A 1 491 ? -5.951 -7.396 -36.691 1.00 78.12 491 ILE A O 1
ATOM 3647 N N . SER A 1 492 ? -5.911 -9.636 -36.652 1.00 73.19 492 SER A N 1
ATOM 3648 C CA . SER A 1 492 ? -7.359 -9.781 -36.450 1.00 73.19 492 SER A CA 1
ATOM 3649 C C . SER A 1 492 ? -7.824 -9.424 -35.038 1.00 73.19 492 SER A C 1
ATOM 3651 O O . SER A 1 492 ? -8.990 -9.080 -34.860 1.00 73.19 492 SER A O 1
ATOM 3653 N N . GLY A 1 493 ? -6.941 -9.529 -34.039 1.00 73.88 493 GLY A N 1
ATOM 3654 C CA . GLY A 1 493 ? -7.281 -9.338 -32.627 1.00 73.88 493 GLY A CA 1
ATOM 3655 C C . GLY A 1 493 ? -6.923 -7.972 -32.035 1.00 73.88 493 GLY A C 1
ATOM 3656 O O . GLY A 1 493 ? -7.396 -7.661 -30.944 1.00 73.88 493 GLY A O 1
ATOM 3657 N N . LEU A 1 494 ? -6.095 -7.158 -32.707 1.00 76.56 494 LEU A N 1
ATOM 3658 C CA . LEU A 1 494 ? -5.535 -5.929 -32.130 1.00 76.56 494 LEU A CA 1
ATOM 3659 C C . LEU A 1 494 ? -5.890 -4.668 -32.938 1.00 76.56 494 LEU A C 1
ATOM 3661 O O . LEU A 1 494 ? -5.885 -4.693 -34.169 1.00 76.56 494 LEU A O 1
ATOM 3665 N N . PRO A 1 495 ? -6.133 -3.526 -32.268 1.00 84.94 495 PRO A N 1
ATOM 3666 C CA . PRO A 1 495 ? -6.317 -2.240 -32.934 1.00 84.94 495 PRO A CA 1
ATOM 3667 C C . PRO A 1 495 ? -5.125 -1.840 -33.820 1.00 84.94 495 PRO A C 1
ATOM 3669 O O . PRO A 1 495 ? -3.980 -1.852 -33.372 1.00 84.94 495 PRO A O 1
ATOM 3672 N N . ALA A 1 496 ? -5.387 -1.361 -35.042 1.00 83.81 496 ALA A N 1
ATOM 3673 C CA . ALA A 1 496 ? -4.339 -0.920 -35.978 1.00 83.81 496 ALA A CA 1
ATOM 3674 C C . ALA A 1 496 ? -3.436 0.203 -35.421 1.00 83.81 496 ALA A C 1
ATOM 3676 O O . ALA A 1 496 ? -2.259 0.291 -35.775 1.00 83.81 496 ALA A O 1
ATOM 3677 N N . VAL A 1 497 ? -3.957 1.029 -34.502 1.00 89.38 497 VAL A N 1
ATOM 3678 C CA . VAL A 1 497 ? -3.188 2.079 -33.807 1.00 89.38 497 VAL A CA 1
ATOM 3679 C C . VAL A 1 497 ? -1.978 1.515 -33.053 1.00 89.38 497 VAL A C 1
ATOM 3681 O O . VAL A 1 497 ? -0.949 2.177 -32.964 1.00 89.38 497 VAL A O 1
ATOM 3684 N N . PHE A 1 498 ? -2.038 0.262 -32.598 1.00 92.69 498 PHE A N 1
ATOM 3685 C CA . PHE A 1 498 ? -0.944 -0.402 -31.888 1.00 92.69 498 PHE A CA 1
ATOM 3686 C C . PHE A 1 498 ? 0.217 -0.851 -32.785 1.00 92.69 498 PHE A C 1
ATOM 3688 O O . PHE A 1 498 ? 1.257 -1.267 -32.277 1.00 92.69 498 PHE A O 1
ATOM 3695 N N . LEU A 1 499 ? 0.073 -0.734 -34.107 1.00 93.12 499 LEU A N 1
ATOM 3696 C CA . LEU A 1 499 ? 1.114 -1.029 -35.097 1.00 93.12 499 LEU A CA 1
ATOM 3697 C C . LEU A 1 499 ? 1.634 0.239 -35.796 1.00 93.12 499 LEU A C 1
ATOM 3699 O O . LEU A 1 499 ? 2.649 0.186 -36.496 1.00 93.12 499 LEU A O 1
ATOM 3703 N N . GLN A 1 500 ? 0.958 1.378 -35.609 1.00 93.38 500 GLN A N 1
ATOM 3704 C CA . GLN A 1 500 ? 1.252 2.640 -36.290 1.00 93.38 500 GLN A CA 1
ATOM 3705 C C . GLN A 1 500 ? 2.693 3.106 -36.051 1.00 93.38 500 GLN A C 1
ATOM 3707 O O . GLN A 1 500 ? 3.314 2.772 -35.052 1.00 93.38 500 GLN A O 1
ATOM 3712 N N . GLY A 1 501 ? 3.248 3.896 -36.972 1.00 93.44 501 GLY A N 1
ATOM 3713 C CA . GLY A 1 501 ? 4.582 4.476 -36.806 1.00 93.44 501 GLY A CA 1
ATOM 3714 C C . GLY A 1 501 ? 5.722 3.495 -37.083 1.00 93.44 501 GLY A C 1
ATOM 3715 O O . GLY A 1 501 ? 6.868 3.844 -36.843 1.00 93.44 501 GLY A O 1
ATOM 3716 N N . ASN A 1 502 ? 5.423 2.308 -37.623 1.00 95.19 502 ASN A N 1
ATOM 3717 C CA . ASN A 1 502 ? 6.398 1.328 -38.099 1.00 95.19 502 ASN A CA 1
ATOM 3718 C C . ASN A 1 502 ? 6.328 1.198 -39.633 1.00 95.19 502 ASN A C 1
ATOM 3720 O O . ASN A 1 502 ? 5.603 0.343 -40.147 1.00 95.19 502 ASN A O 1
ATOM 3724 N N . PRO A 1 503 ? 7.063 2.020 -40.400 1.00 91.31 503 PRO A N 1
ATOM 3725 C CA . PRO A 1 503 ? 6.934 2.057 -41.859 1.00 91.31 503 PRO A CA 1
ATOM 3726 C C . PRO A 1 503 ? 7.417 0.782 -42.564 1.00 91.31 503 PRO A C 1
ATOM 3728 O O . PRO A 1 503 ? 7.120 0.601 -43.739 1.00 91.31 503 PRO A O 1
ATOM 3731 N N . GLY A 1 504 ? 8.175 -0.087 -41.888 1.00 92.94 504 GLY A N 1
ATOM 3732 C CA . GLY A 1 504 ? 8.647 -1.351 -42.453 1.00 92.94 504 GLY A CA 1
ATOM 3733 C C . GLY A 1 504 ? 7.666 -2.515 -42.302 1.00 92.94 504 GLY A C 1
ATOM 3734 O O . GLY A 1 504 ? 7.898 -3.564 -42.910 1.00 92.94 504 GLY A O 1
ATOM 3735 N N . LEU A 1 505 ? 6.626 -2.381 -41.469 1.00 93.50 505 LEU A N 1
ATOM 3736 C CA . LEU A 1 505 ? 5.636 -3.439 -41.273 1.00 93.50 505 LEU A CA 1
ATOM 3737 C C . LEU A 1 505 ? 4.729 -3.553 -42.494 1.00 93.50 505 LEU A C 1
ATOM 3739 O O . LEU A 1 505 ? 4.422 -2.562 -43.160 1.00 93.50 505 LEU A O 1
ATOM 3743 N N . CYS A 1 506 ? 4.299 -4.775 -42.777 1.00 90.31 506 CYS A N 1
ATOM 3744 C CA . CYS A 1 506 ? 3.398 -5.074 -43.875 1.00 90.31 506 CYS A CA 1
ATOM 3745 C C . CYS A 1 506 ? 2.385 -6.153 -43.474 1.00 90.31 506 CYS A C 1
ATOM 3747 O O . CYS A 1 506 ? 2.635 -6.952 -42.571 1.00 90.31 506 CYS A O 1
ATOM 3749 N N . GLY A 1 507 ? 1.235 -6.193 -44.145 1.00 84.75 507 GLY A N 1
ATOM 3750 C CA . GLY A 1 507 ? 0.196 -7.191 -43.887 1.00 84.75 507 GLY A CA 1
ATOM 3751 C C . GLY A 1 507 ? -1.216 -6.668 -44.160 1.00 84.75 507 GLY A C 1
ATOM 3752 O O . GLY A 1 507 ? -1.384 -5.484 -44.452 1.00 84.75 507 GLY A O 1
ATOM 3753 N N . PRO A 1 508 ? -2.235 -7.540 -44.085 1.00 74.31 508 PRO A N 1
ATOM 3754 C CA . PRO A 1 508 ? -3.634 -7.140 -44.215 1.00 74.31 508 PRO A CA 1
ATOM 3755 C C . PRO A 1 508 ? -3.990 -5.955 -43.300 1.00 74.31 508 PRO A C 1
ATOM 3757 O O . PRO A 1 508 ? -3.694 -5.983 -42.112 1.00 74.31 508 PRO A O 1
ATOM 3760 N N . GLY A 1 509 ? -4.609 -4.906 -43.850 1.00 70.62 509 GLY A N 1
ATOM 3761 C CA . GLY A 1 509 ? -5.017 -3.716 -43.085 1.00 70.62 509 GLY A CA 1
ATOM 3762 C C . GLY A 1 509 ? -3.910 -2.689 -42.796 1.00 70.62 509 GLY A C 1
ATOM 3763 O O . GLY A 1 509 ? -4.203 -1.653 -42.204 1.00 70.62 509 GLY A O 1
ATOM 3764 N N . LEU A 1 510 ? -2.666 -2.928 -43.231 1.00 78.88 510 LEU A N 1
ATOM 3765 C CA . LEU A 1 510 ? -1.560 -1.963 -43.163 1.00 78.88 510 LEU A CA 1
ATOM 3766 C C . LEU A 1 510 ? -1.314 -1.286 -44.519 1.00 78.88 510 LEU A C 1
ATOM 3768 O O . LEU A 1 510 ? -1.723 -1.783 -45.566 1.00 78.88 510 LEU A O 1
ATOM 3772 N N . SER A 1 511 ? -0.610 -0.150 -44.507 1.00 71.50 511 SER A N 1
ATOM 3773 C CA . SER A 1 511 ? -0.294 0.625 -45.719 1.00 71.50 511 SER A CA 1
ATOM 3774 C C . SER A 1 511 ? 0.594 -0.128 -46.715 1.00 71.50 511 SER A C 1
ATOM 3776 O O . SER A 1 511 ? 0.487 0.096 -47.920 1.00 71.50 511 SER A O 1
ATOM 3778 N N . ASN A 1 512 ? 1.449 -1.035 -46.234 1.00 77.62 512 ASN A N 1
ATOM 3779 C CA . ASN A 1 512 ? 2.291 -1.872 -47.078 1.00 77.62 512 ASN A CA 1
ATOM 3780 C C . ASN A 1 512 ? 1.704 -3.279 -47.194 1.00 77.62 512 ASN A C 1
ATOM 3782 O O . ASN A 1 512 ? 1.647 -4.034 -46.221 1.00 77.62 512 ASN A O 1
ATOM 3786 N N . ASN A 1 513 ? 1.373 -3.684 -48.415 1.00 75.56 513 ASN A N 1
ATOM 3787 C CA . ASN A 1 513 ? 1.178 -5.096 -48.716 1.00 75.56 513 ASN A CA 1
ATOM 3788 C C . ASN A 1 513 ? 2.547 -5.775 -48.692 1.00 75.56 513 ASN A C 1
ATOM 3790 O O . ASN A 1 513 ? 3.497 -5.252 -49.276 1.00 75.56 513 ASN A O 1
ATOM 3794 N N . CYS A 1 514 ? 2.678 -6.917 -48.012 1.00 76.25 514 CYS A N 1
ATOM 3795 C CA . CYS A 1 514 ? 3.939 -7.650 -47.996 1.00 76.25 514 CYS A CA 1
ATOM 3796 C C . CYS A 1 514 ? 4.276 -8.113 -49.411 1.00 76.25 514 CYS A C 1
ATOM 3798 O O . CYS A 1 514 ? 3.808 -9.153 -49.872 1.00 76.25 514 CYS A O 1
ATOM 3800 N N . VAL A 1 515 ? 5.097 -7.331 -50.108 1.00 63.31 515 VAL A N 1
ATOM 3801 C CA . VAL A 1 515 ? 5.684 -7.740 -51.374 1.00 63.31 515 VAL A CA 1
ATOM 3802 C C . VAL A 1 515 ? 6.728 -8.778 -51.012 1.00 63.31 515 VAL A C 1
ATOM 3804 O O . VAL A 1 515 ? 7.866 -8.449 -50.685 1.00 63.31 515 VAL A O 1
ATOM 3807 N N . VAL A 1 516 ? 6.330 -10.049 -51.029 1.00 58.88 516 VAL A N 1
ATOM 3808 C CA . VAL A 1 516 ? 7.292 -11.145 -51.079 1.00 58.88 516 VAL A CA 1
ATOM 3809 C C . VAL A 1 516 ? 8.148 -10.853 -52.310 1.00 58.88 516 VAL A C 1
ATOM 3811 O O . VAL A 1 516 ? 7.604 -10.838 -53.420 1.00 58.88 516 VAL A O 1
ATOM 3814 N N . PRO A 1 517 ? 9.458 -10.580 -52.178 1.00 47.41 517 PRO A N 1
ATOM 3815 C CA . PRO A 1 517 ? 10.292 -10.527 -53.353 1.00 47.41 517 PRO A CA 1
ATOM 3816 C C . PRO A 1 517 ? 10.253 -11.946 -53.902 1.00 47.41 517 PRO A C 1
ATOM 3818 O O . PRO A 1 517 ? 10.831 -12.861 -53.311 1.00 47.41 517 PRO A O 1
ATOM 3821 N N . LEU A 1 518 ? 9.547 -12.150 -55.018 1.00 48.53 518 LEU A N 1
ATOM 3822 C CA . LEU A 1 518 ? 9.792 -13.290 -55.887 1.00 48.53 518 LEU A CA 1
ATOM 3823 C C . LEU A 1 518 ? 11.294 -13.272 -56.111 1.00 48.53 518 LEU A C 1
ATOM 3825 O O . LEU A 1 518 ? 11.817 -12.376 -56.773 1.00 48.53 518 LEU A O 1
ATOM 3829 N N . ARG A 1 519 ? 11.992 -14.192 -55.443 1.00 49.56 519 ARG A N 1
ATOM 3830 C CA . ARG A 1 519 ? 13.440 -14.333 -55.465 1.00 49.56 519 ARG A CA 1
ATOM 3831 C C . ARG A 1 519 ? 13.805 -14.532 -56.924 1.00 49.56 519 ARG A C 1
ATOM 3833 O O . ARG A 1 519 ? 13.744 -15.662 -57.398 1.00 49.56 519 ARG A O 1
ATOM 3840 N N . LYS A 1 520 ? 14.087 -13.434 -57.639 1.00 48.53 520 LYS A N 1
ATOM 3841 C CA . LYS A 1 520 ? 14.301 -13.404 -59.087 1.00 48.53 520 LYS A CA 1
ATOM 3842 C C . LYS A 1 520 ? 15.328 -14.485 -59.351 1.00 48.53 520 LYS A C 1
ATOM 3844 O O . LYS A 1 520 ? 16.461 -14.391 -58.878 1.00 48.53 520 LYS A O 1
ATOM 3849 N N . HIS A 1 521 ? 14.868 -15.582 -59.936 1.00 56.50 521 HIS A N 1
ATOM 3850 C CA . HIS A 1 521 ? 15.598 -16.832 -60.014 1.00 56.50 521 HIS A CA 1
ATOM 3851 C C . HIS A 1 521 ? 16.790 -16.635 -60.962 1.00 56.50 521 HIS A C 1
ATOM 3853 O O . HIS A 1 521 ? 16.755 -17.034 -62.118 1.00 56.50 521 HIS A O 1
ATOM 3859 N N . ARG A 1 522 ? 17.873 -16.007 -60.478 1.00 53.31 522 ARG A N 1
ATOM 3860 C CA . ARG A 1 522 ? 19.154 -15.883 -61.197 1.00 53.31 522 ARG A CA 1
ATOM 3861 C C . ARG A 1 522 ? 19.735 -17.263 -61.530 1.00 53.31 522 ARG A C 1
ATOM 3863 O O . ARG A 1 522 ? 20.513 -17.382 -62.466 1.00 53.31 522 ARG A O 1
ATOM 3870 N N . TRP A 1 523 ? 19.296 -18.307 -60.822 1.00 55.47 523 TRP A N 1
ATOM 3871 C CA . TRP A 1 523 ? 19.614 -19.704 -61.112 1.00 55.47 523 TRP A CA 1
ATOM 3872 C C . TRP A 1 523 ? 18.869 -20.274 -62.331 1.00 55.47 523 TRP A C 1
ATOM 3874 O O . TRP A 1 523 ? 19.408 -21.174 -62.958 1.00 55.47 523 TRP A O 1
ATOM 3884 N N . LEU A 1 524 ? 17.706 -19.738 -62.738 1.00 55.47 524 LEU A N 1
ATOM 3885 C CA . LEU A 1 524 ? 17.029 -20.177 -63.972 1.00 55.47 524 LEU A CA 1
ATOM 3886 C C . LEU A 1 524 ? 17.768 -19.694 -65.231 1.00 55.47 524 LEU A C 1
ATOM 3888 O O . LEU A 1 524 ? 17.852 -20.430 -66.208 1.00 55.47 524 LEU A O 1
ATOM 3892 N N . ALA A 1 525 ? 18.375 -18.503 -65.193 1.00 57.00 525 ALA A N 1
ATOM 3893 C CA . ALA A 1 525 ? 19.198 -18.001 -66.298 1.00 57.00 525 ALA A CA 1
ATOM 3894 C C . ALA A 1 525 ? 20.522 -18.779 -66.445 1.00 57.00 525 ALA A C 1
ATOM 3896 O O . ALA A 1 525 ? 20.944 -19.068 -67.560 1.00 57.00 525 ALA A O 1
ATOM 3897 N N . LEU A 1 526 ? 21.141 -19.175 -65.324 1.00 57.97 526 LEU A N 1
ATOM 3898 C CA . LEU A 1 526 ? 22.322 -20.051 -65.300 1.00 57.97 526 LEU A CA 1
ATOM 3899 C C . LEU A 1 526 ? 21.986 -21.506 -65.673 1.00 57.97 526 LEU A C 1
ATOM 3901 O O . LEU A 1 526 ? 22.769 -22.164 -66.349 1.00 57.97 526 LEU A O 1
ATOM 3905 N N . ALA A 1 527 ? 20.810 -22.006 -65.287 1.00 58.16 527 ALA A N 1
ATOM 3906 C CA . ALA A 1 527 ? 20.350 -23.334 -65.682 1.00 58.16 527 ALA A CA 1
ATOM 3907 C C . ALA A 1 527 ? 20.053 -23.416 -67.189 1.00 58.16 527 ALA A C 1
ATOM 3909 O O . ALA A 1 527 ? 20.345 -24.437 -67.803 1.00 58.16 527 ALA A O 1
ATOM 3910 N N . ALA A 1 528 ? 19.540 -22.346 -67.805 1.00 60.59 528 ALA A N 1
ATOM 3911 C CA . ALA A 1 528 ? 19.266 -22.304 -69.243 1.00 60.59 528 ALA A CA 1
ATOM 3912 C C . ALA A 1 528 ? 20.547 -22.308 -70.102 1.00 60.59 528 ALA A C 1
ATOM 3914 O O . ALA A 1 528 ? 20.598 -22.990 -71.127 1.00 60.59 528 ALA A O 1
ATOM 3915 N N . THR A 1 529 ? 21.608 -21.612 -69.677 1.00 63.75 529 THR A N 1
ATOM 3916 C CA . THR A 1 529 ? 22.895 -21.610 -70.398 1.00 63.75 529 THR A CA 1
ATOM 3917 C C . THR A 1 529 ? 23.638 -22.937 -70.255 1.00 63.75 529 THR A C 1
ATOM 3919 O O . THR A 1 529 ? 24.191 -23.440 -71.232 1.00 63.75 529 THR A O 1
ATOM 3922 N N . VAL A 1 530 ? 23.578 -23.563 -69.075 1.00 66.19 530 VAL A N 1
ATOM 3923 C CA . VAL A 1 530 ? 24.135 -24.905 -68.843 1.00 66.19 530 VAL A CA 1
ATOM 3924 C C . VAL A 1 530 ? 23.335 -25.976 -69.598 1.00 66.19 530 VAL A C 1
ATOM 3926 O O . VAL A 1 530 ? 23.930 -26.856 -70.215 1.00 66.19 530 VAL A O 1
ATOM 3929 N N . ALA A 1 531 ? 22.003 -25.869 -69.653 1.00 62.66 531 ALA A N 1
ATOM 3930 C CA . ALA A 1 531 ? 21.156 -26.789 -70.415 1.00 62.66 531 ALA A CA 1
ATOM 3931 C C . ALA A 1 531 ? 21.433 -26.740 -71.927 1.00 62.66 531 ALA A C 1
ATOM 3933 O O . ALA A 1 531 ? 21.440 -27.792 -72.562 1.00 62.66 531 ALA A O 1
ATOM 3934 N N . SER A 1 532 ? 21.729 -25.561 -72.494 1.00 68.19 532 SER A N 1
ATOM 3935 C CA . SER A 1 532 ? 22.105 -25.417 -73.912 1.00 68.19 532 SER A CA 1
ATOM 3936 C C . SER A 1 532 ? 23.477 -26.021 -74.239 1.00 68.19 532 SER A C 1
ATOM 3938 O O . SER A 1 532 ? 23.690 -26.500 -75.352 1.00 68.19 532 SER A O 1
ATOM 3940 N N . PHE A 1 533 ? 24.416 -26.004 -73.289 1.00 70.69 533 PHE A N 1
ATOM 3941 C CA . PHE A 1 533 ? 25.731 -26.629 -73.461 1.00 70.69 533 PHE A CA 1
ATOM 3942 C C . PHE A 1 533 ? 25.647 -28.156 -73.334 1.00 70.69 533 PHE A C 1
ATOM 3944 O O . PHE A 1 533 ? 26.278 -28.887 -74.099 1.00 70.69 533 PHE A O 1
ATOM 3951 N N . ILE A 1 534 ? 24.811 -28.644 -72.410 1.00 68.38 534 ILE A N 1
ATOM 3952 C CA . ILE A 1 534 ? 24.568 -30.076 -72.206 1.00 68.38 534 ILE A CA 1
ATOM 3953 C C . ILE A 1 534 ? 23.858 -30.687 -73.420 1.00 68.38 534 ILE A C 1
ATOM 3955 O O . ILE A 1 534 ? 24.267 -31.756 -73.862 1.00 68.38 534 ILE A O 1
ATOM 3959 N N . THR A 1 535 ? 22.861 -30.027 -74.017 1.00 70.50 535 THR A N 1
ATOM 3960 C CA . THR A 1 535 ? 22.194 -30.538 -75.231 1.00 70.50 535 THR A CA 1
ATOM 3961 C C . THR A 1 535 ? 23.120 -30.567 -76.447 1.00 70.50 535 THR A C 1
ATOM 3963 O O . THR A 1 535 ? 23.103 -31.550 -77.188 1.00 70.50 535 THR A O 1
ATOM 3966 N N . GLY A 1 536 ? 23.989 -29.566 -76.621 1.00 72.88 536 GLY A N 1
ATOM 3967 C CA . GLY A 1 536 ? 25.016 -29.576 -77.671 1.00 72.88 536 GLY A CA 1
ATOM 3968 C C . GLY A 1 536 ? 26.028 -30.719 -77.511 1.00 72.88 536 GLY A C 1
ATOM 3969 O O . GLY A 1 536 ? 26.314 -31.441 -78.468 1.00 72.88 536 GLY A O 1
ATOM 3970 N N . ALA A 1 537 ? 26.513 -30.949 -76.287 1.00 75.00 537 ALA A N 1
ATOM 3971 C CA . ALA A 1 537 ? 27.422 -32.054 -75.982 1.00 75.00 537 ALA A CA 1
ATOM 3972 C C . ALA A 1 537 ? 26.747 -33.431 -76.127 1.00 75.00 537 ALA A C 1
ATOM 3974 O O . ALA A 1 537 ? 27.364 -34.375 -76.624 1.00 75.00 537 ALA A O 1
ATOM 3975 N N . MET A 1 538 ? 25.467 -33.551 -75.750 1.00 74.94 538 MET A N 1
ATOM 3976 C CA . MET A 1 538 ? 24.704 -34.796 -75.870 1.00 74.94 538 MET A CA 1
ATOM 3977 C C . MET A 1 538 ? 24.451 -35.166 -77.338 1.00 74.94 538 MET A C 1
ATOM 3979 O O . MET A 1 538 ? 24.573 -36.334 -77.696 1.00 74.94 538 MET A O 1
ATOM 3983 N N . LEU A 1 539 ? 24.175 -34.192 -78.212 1.00 78.31 539 LEU A N 1
ATOM 3984 C CA . LEU A 1 539 ? 24.000 -34.432 -79.651 1.00 78.31 539 LEU A CA 1
ATOM 3985 C C . LEU A 1 539 ? 25.304 -34.873 -80.334 1.00 78.31 539 LEU A C 1
ATOM 3987 O O . LEU A 1 539 ? 25.283 -35.795 -81.151 1.00 78.31 539 LEU A O 1
ATOM 3991 N N . LEU A 1 540 ? 26.445 -34.293 -79.949 1.00 78.00 540 LEU A N 1
ATOM 3992 C CA . LEU A 1 540 ? 27.765 -34.734 -80.418 1.00 78.00 540 LEU A CA 1
ATOM 3993 C C . LEU A 1 540 ? 28.108 -36.149 -79.925 1.00 78.00 540 LEU A C 1
ATOM 3995 O O . LEU A 1 540 ? 28.598 -36.970 -80.701 1.00 78.00 540 LEU A O 1
ATOM 3999 N N . ALA A 1 541 ? 27.790 -36.469 -78.667 1.00 75.62 541 ALA A N 1
ATOM 4000 C CA . ALA A 1 541 ? 27.988 -37.803 -78.105 1.00 75.62 541 ALA A CA 1
ATOM 4001 C C . ALA A 1 541 ? 27.080 -38.861 -78.761 1.00 75.62 541 ALA A C 1
ATOM 4003 O O . ALA A 1 541 ? 27.532 -39.973 -79.027 1.00 75.62 541 ALA A O 1
ATOM 4004 N N . ILE A 1 542 ? 25.825 -38.522 -79.080 1.00 78.06 542 ILE A N 1
ATOM 4005 C CA . ILE A 1 542 ? 24.897 -39.405 -79.806 1.00 78.06 542 ILE A CA 1
ATOM 4006 C C . ILE A 1 542 ? 25.389 -39.641 -81.242 1.00 78.06 542 ILE A C 1
ATOM 4008 O O . ILE A 1 542 ? 25.359 -40.779 -81.713 1.00 78.06 542 ILE A O 1
ATOM 4012 N N . GLY A 1 543 ? 25.907 -38.606 -81.913 1.00 76.06 543 GLY A N 1
ATOM 4013 C CA . GLY A 1 543 ? 26.546 -38.732 -83.226 1.00 76.06 543 GLY A CA 1
ATOM 4014 C C . GLY A 1 543 ? 27.768 -39.657 -83.199 1.00 76.06 543 GLY A C 1
ATOM 4015 O O . GLY A 1 543 ? 27.859 -40.588 -84.000 1.00 76.06 543 GLY A O 1
ATOM 4016 N N . ALA A 1 544 ? 28.662 -39.476 -82.222 1.00 73.75 544 ALA A N 1
ATOM 4017 C CA . ALA A 1 544 ? 29.835 -40.331 -82.031 1.00 73.75 544 ALA A CA 1
ATOM 4018 C C . ALA A 1 544 ? 29.454 -41.783 -81.677 1.00 73.75 544 ALA A C 1
ATOM 4020 O O . ALA A 1 544 ? 30.026 -42.730 -82.218 1.00 73.75 544 ALA A O 1
ATOM 4021 N N . PHE A 1 545 ? 28.440 -41.977 -80.827 1.00 70.06 545 PHE A N 1
ATOM 4022 C CA . PHE A 1 545 ? 27.934 -43.297 -80.447 1.00 70.06 545 PHE A CA 1
ATOM 4023 C C . PHE A 1 545 ? 27.259 -44.024 -81.618 1.00 70.06 545 PHE A C 1
ATOM 4025 O O . PHE A 1 545 ? 27.446 -45.229 -81.781 1.00 70.06 545 PHE A O 1
ATOM 4032 N N . ALA A 1 546 ? 26.519 -43.317 -82.476 1.00 69.94 546 ALA A N 1
ATOM 4033 C CA . ALA A 1 546 ? 25.911 -43.899 -83.672 1.00 69.94 546 ALA A CA 1
ATOM 4034 C C . ALA A 1 546 ? 26.964 -44.374 -84.691 1.00 69.94 546 ALA A C 1
ATOM 4036 O O . ALA A 1 546 ? 26.806 -45.445 -85.281 1.00 69.94 546 ALA A O 1
ATOM 4037 N N . VAL A 1 547 ? 28.061 -43.624 -84.853 1.00 71.69 547 VAL A N 1
ATOM 4038 C CA . VAL A 1 547 ? 29.203 -44.011 -85.701 1.00 71.69 547 VAL A CA 1
ATOM 4039 C C . VAL A 1 547 ? 29.953 -45.204 -85.100 1.00 71.69 547 VAL A C 1
ATOM 4041 O O . VAL A 1 547 ? 30.204 -46.184 -85.800 1.00 71.69 547 VAL A O 1
ATOM 4044 N N . TYR A 1 548 ? 30.215 -45.193 -83.790 1.00 70.38 548 TYR A N 1
ATOM 4045 C CA . TYR A 1 548 ? 30.848 -46.310 -83.081 1.00 70.38 548 TYR A CA 1
ATOM 4046 C C . TYR A 1 548 ? 30.025 -47.604 -83.175 1.00 70.38 548 TYR A C 1
ATOM 4048 O O . TYR A 1 548 ? 30.551 -48.674 -83.478 1.00 70.38 548 TYR A O 1
ATOM 4056 N N . ARG A 1 549 ? 28.703 -47.512 -82.986 1.00 62.19 549 ARG A N 1
ATOM 4057 C CA . ARG A 1 549 ? 27.798 -48.667 -83.037 1.00 62.19 549 ARG A CA 1
ATOM 4058 C C . ARG A 1 549 ? 27.626 -49.220 -84.456 1.00 62.19 549 ARG A C 1
ATOM 4060 O O . ARG A 1 549 ? 27.424 -50.423 -84.597 1.00 62.19 549 ARG A O 1
ATOM 4067 N N . ARG A 1 550 ? 27.749 -48.376 -85.493 1.00 57.34 550 ARG A N 1
ATOM 4068 C CA . ARG A 1 550 ? 27.803 -48.807 -86.904 1.00 57.34 550 ARG A CA 1
ATOM 4069 C C . ARG A 1 550 ? 29.118 -49.495 -87.273 1.00 57.34 550 ARG A C 1
ATOM 4071 O O . ARG A 1 550 ? 29.093 -50.356 -88.144 1.00 57.34 550 ARG A O 1
ATOM 4078 N N . LEU A 1 551 ? 30.229 -49.148 -86.623 1.00 54.88 551 LEU A N 1
ATOM 4079 C CA . LEU A 1 551 ? 31.547 -49.708 -86.940 1.00 54.88 551 LEU A CA 1
ATOM 4080 C C . LEU A 1 551 ? 31.920 -50.941 -86.095 1.00 54.88 551 LEU A C 1
ATOM 4082 O O . LEU A 1 551 ? 32.668 -51.782 -86.581 1.00 54.88 551 LEU A O 1
ATOM 4086 N N . TYR A 1 552 ? 31.390 -51.096 -84.872 1.00 55.81 552 TYR A N 1
ATOM 4087 C CA . TYR A 1 552 ? 31.852 -52.137 -83.932 1.00 55.81 552 TYR A CA 1
ATOM 4088 C C . TYR A 1 552 ? 30.754 -52.836 -83.092 1.00 55.81 552 TYR A C 1
ATOM 4090 O O . TYR A 1 552 ? 31.049 -53.501 -82.098 1.00 55.81 552 TYR A O 1
ATOM 4098 N N . GLY A 1 553 ? 29.471 -52.742 -83.460 1.00 43.66 553 GLY A N 1
ATOM 4099 C CA . GLY A 1 553 ? 28.374 -53.321 -82.668 1.00 43.66 553 GLY A CA 1
ATOM 4100 C C . GLY A 1 553 ? 28.130 -54.831 -82.861 1.00 43.66 553 GLY A C 1
ATOM 4101 O O . GLY A 1 553 ? 27.471 -55.231 -83.819 1.00 43.66 553 GLY A O 1
ATOM 4102 N N . LYS A 1 554 ? 28.556 -55.671 -81.901 1.00 43.88 554 LYS A N 1
ATOM 4103 C CA . LYS A 1 554 ? 28.117 -57.082 -81.744 1.00 43.88 554 LYS A CA 1
ATOM 4104 C C . LYS A 1 554 ? 26.629 -57.181 -81.344 1.00 43.88 554 LYS A C 1
ATOM 4106 O O . LYS A 1 554 ? 26.133 -56.366 -80.567 1.00 43.88 554 LYS A O 1
ATOM 4111 N N . ARG A 1 555 ? 25.921 -58.205 -81.850 1.00 45.16 555 ARG A N 1
ATOM 4112 C CA . ARG A 1 555 ? 24.501 -58.497 -81.541 1.00 45.16 555 ARG A CA 1
ATOM 4113 C C . ARG A 1 555 ? 24.321 -59.041 -80.103 1.00 45.16 555 ARG A C 1
ATOM 4115 O O . ARG A 1 555 ? 25.143 -59.852 -79.682 1.00 45.16 555 ARG A O 1
ATOM 4122 N N . PRO A 1 556 ? 23.261 -58.649 -79.367 1.00 51.62 556 PRO A N 1
ATOM 4123 C CA . PRO A 1 556 ? 22.941 -59.183 -78.035 1.00 51.62 556 PRO A CA 1
ATOM 4124 C C . PRO A 1 556 ? 22.356 -60.610 -78.085 1.00 51.62 556 PRO A C 1
ATOM 4126 O O . PRO A 1 556 ? 21.741 -60.993 -79.081 1.00 51.62 556 PRO A O 1
ATOM 4129 N N . SER A 1 557 ? 22.545 -61.395 -77.013 1.00 50.47 557 SER A N 1
ATOM 4130 C CA . SER A 1 557 ? 22.100 -62.798 -76.915 1.00 50.47 557 SER A CA 1
ATOM 4131 C C . SER A 1 557 ? 20.593 -62.936 -76.589 1.00 50.47 557 SER A C 1
ATOM 4133 O O . SER A 1 557 ? 20.031 -62.065 -75.924 1.00 50.47 557 SER A O 1
ATOM 4135 N N . PRO A 1 558 ? 19.910 -64.014 -77.039 1.00 56.66 558 PRO A N 1
ATOM 4136 C CA . PRO A 1 558 ? 18.444 -64.149 -76.953 1.00 56.66 558 PRO A CA 1
ATOM 4137 C C . PRO A 1 558 ? 17.892 -64.807 -75.664 1.00 56.66 558 PRO A C 1
ATOM 4139 O O . PRO A 1 558 ? 16.695 -65.092 -75.594 1.00 56.66 558 PRO A O 1
ATOM 4142 N N . TRP A 1 559 ? 18.719 -65.064 -74.642 1.00 60.22 559 TRP A N 1
ATOM 4143 C CA . TRP A 1 559 ? 18.331 -65.833 -73.444 1.00 60.22 559 TRP A CA 1
ATOM 4144 C C . TRP A 1 559 ? 18.129 -64.952 -72.202 1.00 60.22 559 TRP A C 1
ATOM 4146 O O . TRP A 1 559 ? 18.940 -64.074 -71.915 1.00 60.22 559 TRP A O 1
ATOM 4156 N N . LYS A 1 560 ? 17.065 -65.217 -71.430 1.00 64.12 560 LYS A N 1
ATOM 4157 C CA . LYS A 1 560 ? 16.720 -64.512 -70.183 1.00 64.12 560 LYS A CA 1
ATOM 4158 C C . LYS A 1 560 ? 16.841 -65.445 -68.973 1.00 64.12 560 LYS A C 1
ATOM 4160 O O . LYS A 1 560 ? 16.107 -66.426 -68.860 1.00 64.12 560 LYS A O 1
ATOM 4165 N N . LEU A 1 561 ? 17.729 -65.095 -68.041 1.00 70.12 561 LEU A N 1
ATOM 4166 C CA . LEU A 1 561 ? 17.939 -65.789 -66.767 1.00 70.12 561 LEU A CA 1
ATOM 4167 C C . LEU A 1 561 ? 17.167 -65.087 -65.638 1.00 70.12 561 LEU A C 1
ATOM 4169 O O . LEU A 1 561 ? 17.273 -63.874 -65.472 1.00 70.12 561 LEU A O 1
ATOM 4173 N N . VAL A 1 562 ? 16.408 -65.850 -64.852 1.00 72.25 562 VAL A N 1
ATOM 4174 C CA . VAL A 1 562 ? 15.669 -65.375 -63.675 1.00 72.25 562 VAL A CA 1
ATOM 4175 C C . VAL A 1 562 ? 16.188 -66.115 -62.446 1.00 72.25 562 VAL A C 1
ATOM 4177 O O . VAL A 1 562 ? 16.040 -67.330 -62.335 1.00 72.25 562 VAL A O 1
ATOM 4180 N N . LEU A 1 563 ? 16.791 -65.384 -61.511 1.00 70.31 563 LEU A N 1
ATOM 4181 C CA . LEU A 1 563 ? 17.328 -65.932 -60.267 1.00 70.31 563 LEU A CA 1
ATOM 4182 C C . LEU A 1 563 ? 16.463 -65.486 -59.089 1.00 70.31 563 LEU A C 1
ATOM 4184 O O . LEU A 1 563 ? 16.134 -64.310 -58.959 1.00 70.31 563 LEU A O 1
ATOM 4188 N N . PHE A 1 564 ? 16.112 -66.426 -58.217 1.00 68.31 564 PHE A N 1
ATOM 4189 C CA . PHE A 1 564 ? 15.369 -66.142 -56.986 1.00 68.31 564 PHE A CA 1
ATOM 4190 C C . PHE A 1 564 ? 16.290 -65.958 -55.780 1.00 68.31 564 PHE A C 1
ATOM 4192 O O . PHE A 1 564 ? 15.851 -65.495 -54.727 1.00 68.31 564 PHE A O 1
ATOM 4199 N N . GLN A 1 565 ? 17.559 -66.345 -55.918 1.00 65.50 565 GLN A N 1
ATOM 4200 C CA . GLN A 1 565 ? 18.604 -66.177 -54.917 1.00 65.50 565 GLN A CA 1
ATOM 4201 C C . GLN A 1 565 ? 19.909 -65.730 -55.586 1.00 65.50 565 GLN A C 1
ATOM 4203 O O . GLN A 1 565 ? 20.136 -66.080 -56.745 1.00 65.50 565 GLN A O 1
ATOM 4208 N N . PRO A 1 566 ? 20.771 -64.980 -54.878 1.00 59.72 566 PRO A N 1
ATOM 4209 C CA . PRO A 1 566 ? 22.039 -64.519 -55.426 1.00 59.72 566 PRO A CA 1
ATOM 4210 C C . PRO A 1 566 ? 22.996 -65.704 -55.601 1.00 59.72 566 PRO A C 1
ATOM 4212 O O . PRO A 1 566 ? 23.650 -66.132 -54.657 1.00 59.72 566 PRO A O 1
ATOM 4215 N N . ILE A 1 567 ? 23.056 -66.237 -56.820 1.00 67.12 567 ILE A N 1
ATOM 4216 C CA . ILE A 1 567 ? 24.071 -67.192 -57.274 1.00 67.12 567 ILE A CA 1
ATOM 4217 C C . ILE A 1 567 ? 24.726 -66.582 -58.511 1.00 67.12 567 ILE A C 1
ATOM 4219 O O . ILE A 1 567 ? 24.032 -66.061 -59.386 1.00 67.12 567 ILE A O 1
ATOM 4223 N N . LYS A 1 568 ? 26.058 -66.615 -58.588 1.00 63.50 568 LYS A N 1
ATOM 4224 C CA . LYS A 1 568 ? 26.805 -66.122 -59.750 1.00 63.50 568 LYS A CA 1
ATOM 4225 C C . LYS A 1 568 ? 26.831 -67.206 -60.830 1.00 63.50 568 LYS A C 1
ATOM 4227 O O . LYS A 1 568 ? 27.741 -68.020 -60.866 1.00 63.50 568 LYS A O 1
ATOM 4232 N N . ILE A 1 569 ? 25.801 -67.228 -61.672 1.00 69.12 569 ILE A N 1
ATOM 4233 C CA . ILE A 1 569 ? 25.722 -68.070 -62.874 1.00 69.12 569 ILE A CA 1
ATOM 4234 C C . ILE A 1 569 ? 25.612 -67.163 -64.093 1.00 69.12 569 ILE A C 1
ATOM 4236 O O . ILE A 1 569 ? 24.725 -66.307 -64.149 1.00 69.12 569 ILE A O 1
ATOM 4240 N N . THR A 1 570 ? 26.475 -67.370 -65.085 1.00 63.25 570 THR A N 1
ATOM 4241 C CA . THR A 1 570 ? 26.337 -66.746 -66.406 1.00 63.25 570 THR A CA 1
ATOM 4242 C C . THR A 1 570 ? 25.637 -67.688 -67.390 1.00 63.25 570 THR A C 1
ATOM 4244 O O . THR A 1 570 ? 25.638 -68.908 -67.227 1.00 63.25 570 THR A O 1
ATOM 4247 N N . GLY A 1 571 ? 25.004 -67.133 -68.430 1.00 62.69 571 GLY A N 1
ATOM 4248 C CA . GLY A 1 571 ? 24.322 -67.942 -69.446 1.00 62.69 571 GLY A CA 1
ATOM 4249 C C . GLY A 1 571 ? 25.270 -68.902 -70.174 1.00 62.69 571 GLY A C 1
ATOM 4250 O O . GLY A 1 571 ? 24.906 -70.048 -70.406 1.00 62.69 571 GLY A O 1
ATOM 4251 N N . GLU A 1 572 ? 26.497 -68.467 -70.475 1.00 61.56 572 GLU A N 1
ATOM 4252 C CA . GLU A 1 572 ? 27.500 -69.271 -71.189 1.00 61.56 572 GLU A CA 1
ATOM 4253 C C . GLU A 1 572 ? 27.969 -70.499 -70.382 1.00 61.56 572 GLU A C 1
ATOM 4255 O O . GLU A 1 572 ? 28.148 -71.573 -70.956 1.00 61.56 572 GLU A O 1
ATOM 4260 N N . GLU A 1 573 ? 28.064 -70.390 -69.051 1.00 62.88 573 GLU A N 1
ATOM 4261 C CA . GLU A 1 573 ? 28.389 -71.510 -68.146 1.00 62.88 573 GLU A CA 1
ATOM 4262 C C . GLU A 1 573 ? 27.268 -72.549 -68.046 1.00 62.88 573 GLU A C 1
ATOM 4264 O O . GLU A 1 573 ? 27.522 -73.736 -67.847 1.00 62.88 573 GLU A O 1
ATOM 4269 N N . LEU A 1 574 ? 26.013 -72.120 -68.204 1.00 65.81 574 LEU A N 1
ATOM 4270 C CA . LEU A 1 574 ? 24.870 -73.029 -68.206 1.00 65.81 574 LEU A CA 1
ATOM 4271 C C . LEU A 1 574 ? 24.875 -73.919 -69.461 1.00 65.81 574 LEU A C 1
ATOM 4273 O O . LEU A 1 574 ? 24.540 -75.100 -69.387 1.00 65.81 574 LEU A O 1
ATOM 4277 N N . PHE A 1 575 ? 25.272 -73.356 -70.609 1.00 65.06 575 PHE A N 1
ATOM 4278 C CA . PHE A 1 575 ? 25.291 -74.057 -71.895 1.00 65.06 575 PHE A CA 1
ATOM 4279 C C . PHE A 1 575 ? 26.482 -75.003 -72.052 1.00 65.06 575 PHE A C 1
ATOM 4281 O O . PHE A 1 575 ? 26.308 -76.091 -72.600 1.00 65.06 575 PHE A O 1
ATOM 4288 N N . SER A 1 576 ? 27.663 -74.646 -71.537 1.00 64.06 576 SER A N 1
ATOM 4289 C CA . SER A 1 576 ? 28.840 -75.527 -71.585 1.00 64.06 576 SER A CA 1
ATOM 4290 C C . SER A 1 576 ? 28.676 -76.802 -70.742 1.00 64.06 576 SER A C 1
ATOM 4292 O O . SER A 1 576 ? 29.369 -77.793 -70.976 1.00 64.06 576 SER A O 1
ATOM 4294 N N . ALA A 1 577 ? 27.726 -76.817 -69.800 1.00 62.28 577 ALA A N 1
ATOM 4295 C CA . ALA A 1 577 ? 27.485 -77.938 -68.898 1.00 62.28 577 ALA A CA 1
ATOM 4296 C C . ALA A 1 577 ? 26.482 -78.993 -69.414 1.00 62.28 577 ALA A C 1
ATOM 4298 O O . ALA A 1 577 ? 26.430 -80.092 -68.849 1.00 62.28 577 ALA A O 1
ATOM 4299 N N . PHE A 1 578 ? 25.715 -78.717 -70.479 1.00 69.12 578 PHE A N 1
ATOM 4300 C CA . PHE A 1 578 ? 24.731 -79.652 -71.052 1.00 69.12 578 PHE A CA 1
ATOM 4301 C C . PHE A 1 578 ? 25.374 -80.703 -71.967 1.00 69.12 578 PHE A C 1
ATOM 4303 O O . PHE A 1 578 ? 25.077 -80.803 -73.156 1.00 69.12 578 PHE A O 1
ATOM 4310 N N . HIS A 1 579 ? 26.241 -81.527 -71.383 1.00 68.81 579 HIS A N 1
ATOM 4311 C CA . HIS A 1 579 ? 26.869 -82.667 -72.041 1.00 68.81 579 HIS A CA 1
ATOM 4312 C C . HIS A 1 579 ? 26.531 -83.971 -71.313 1.00 68.81 579 HIS A C 1
ATOM 4314 O O . HIS A 1 579 ? 26.351 -83.980 -70.095 1.00 68.81 579 HIS A O 1
ATOM 4320 N N . ASP A 1 580 ? 26.467 -85.089 -72.043 1.00 68.25 580 ASP A N 1
ATOM 4321 C CA . ASP A 1 580 ? 26.021 -86.382 -71.493 1.00 68.25 580 ASP A CA 1
ATOM 4322 C C . ASP A 1 580 ? 26.877 -86.887 -70.323 1.00 68.25 580 ASP A C 1
ATOM 4324 O O . ASP A 1 580 ? 26.379 -87.608 -69.461 1.00 68.25 580 ASP A O 1
ATOM 4328 N N . LYS A 1 581 ? 28.139 -86.443 -70.237 1.00 70.62 581 LYS A N 1
ATOM 4329 C CA . LYS A 1 581 ? 29.062 -86.752 -69.132 1.00 70.62 581 LYS A CA 1
ATOM 4330 C C . LYS A 1 581 ? 28.652 -86.135 -67.785 1.00 70.62 581 LYS A C 1
ATOM 4332 O O . LYS A 1 581 ? 29.115 -86.606 -66.754 1.00 70.62 581 LYS A O 1
ATOM 4337 N N . ASN A 1 582 ? 27.786 -85.118 -67.786 1.00 72.50 582 ASN A N 1
ATOM 4338 C CA . ASN A 1 582 ? 27.377 -84.380 -66.584 1.00 72.50 582 ASN A CA 1
ATOM 4339 C C . ASN A 1 582 ? 25.981 -84.779 -66.072 1.00 72.50 582 ASN A C 1
ATOM 4341 O O . ASN A 1 582 ? 25.459 -84.144 -65.154 1.00 72.50 582 ASN A O 1
ATOM 4345 N N . VAL A 1 583 ? 25.345 -85.799 -66.661 1.00 79.00 583 VAL A N 1
ATOM 4346 C CA . VAL A 1 583 ? 24.003 -86.249 -66.265 1.00 79.00 583 VAL A CA 1
ATOM 4347 C C . VAL A 1 583 ? 24.077 -87.041 -64.961 1.00 79.00 583 VAL A C 1
ATOM 4349 O O . VAL A 1 583 ? 24.709 -88.089 -64.896 1.00 79.00 583 VAL A O 1
ATOM 4352 N N . ILE A 1 584 ? 23.369 -86.568 -63.938 1.00 80.69 584 ILE A N 1
ATOM 4353 C CA . ILE A 1 584 ? 23.250 -87.233 -62.630 1.00 80.69 584 ILE A CA 1
ATOM 4354 C C . ILE A 1 584 ? 21.908 -87.947 -62.435 1.00 80.69 584 ILE A C 1
ATOM 4356 O O . ILE A 1 584 ? 21.730 -88.662 -61.454 1.00 80.69 584 ILE A O 1
ATOM 4360 N N . GLY A 1 585 ? 20.956 -87.780 -63.358 1.00 77.25 585 GLY A N 1
ATOM 4361 C CA . GLY A 1 585 ? 19.689 -88.507 -63.325 1.00 77.25 585 GLY A CA 1
ATOM 4362 C C . GLY A 1 585 ? 18.865 -88.334 -64.597 1.00 77.25 585 GLY A C 1
ATOM 4363 O O . GLY A 1 585 ? 18.841 -87.256 -65.192 1.00 77.25 585 GLY A O 1
ATOM 4364 N N . ARG A 1 586 ? 18.167 -89.399 -65.006 1.00 78.62 586 ARG A N 1
ATOM 4365 C CA . ARG A 1 586 ? 17.228 -89.408 -66.139 1.00 78.62 586 ARG A CA 1
ATOM 4366 C C . ARG A 1 586 ? 15.844 -89.806 -65.635 1.00 78.62 586 ARG A C 1
ATOM 4368 O O . ARG A 1 586 ? 15.721 -90.792 -64.914 1.00 78.62 586 ARG A O 1
ATOM 4375 N N . GLY A 1 587 ? 14.815 -89.037 -65.984 1.00 65.25 587 GLY A N 1
ATOM 4376 C CA . GLY A 1 587 ? 13.434 -89.321 -65.591 1.00 65.25 587 GLY A CA 1
ATOM 4377 C C . GLY A 1 587 ? 12.430 -88.923 -66.669 1.00 65.25 587 GLY A C 1
ATOM 4378 O O . GLY A 1 587 ? 12.792 -88.289 -67.656 1.00 65.25 587 GLY A O 1
ATOM 4379 N N . ALA A 1 588 ? 11.153 -89.251 -66.448 1.00 58.59 588 ALA A N 1
ATOM 4380 C CA . ALA A 1 588 ? 10.070 -89.063 -67.425 1.00 58.59 588 ALA A CA 1
ATOM 4381 C C . ALA A 1 588 ? 9.882 -87.612 -67.924 1.00 58.59 588 ALA A C 1
ATOM 4383 O O . ALA A 1 588 ? 9.283 -87.395 -68.969 1.00 58.59 588 ALA A O 1
ATOM 4384 N N . PHE A 1 589 ? 10.419 -86.621 -67.203 1.00 62.84 589 PHE A N 1
ATOM 4385 C CA . PHE A 1 589 ? 10.292 -85.190 -67.512 1.00 62.84 589 PHE A CA 1
ATOM 4386 C C . PHE A 1 589 ? 11.642 -84.512 -67.802 1.00 62.84 589 PHE A C 1
ATOM 4388 O O . PHE A 1 589 ? 11.817 -83.323 -67.534 1.00 62.84 589 PHE A O 1
ATOM 4395 N N . GLY A 1 590 ? 12.618 -85.279 -68.296 1.00 71.00 590 GLY A N 1
ATOM 4396 C CA . GLY A 1 590 ? 13.912 -84.777 -68.758 1.00 71.00 590 GLY A CA 1
ATOM 4397 C C . GLY A 1 590 ? 15.105 -85.150 -67.874 1.00 71.00 590 GLY A C 1
ATOM 4398 O O . GLY A 1 590 ? 14.979 -85.847 -66.861 1.00 71.00 590 GLY A O 1
ATOM 4399 N N . ASN A 1 591 ? 16.279 -84.672 -68.287 1.00 74.81 591 ASN A N 1
ATOM 4400 C CA . ASN A 1 591 ? 17.571 -85.010 -67.689 1.00 74.81 591 ASN A CA 1
ATOM 4401 C C . ASN A 1 591 ? 17.995 -83.974 -66.639 1.00 74.81 591 ASN A C 1
ATOM 4403 O O . ASN A 1 591 ? 17.753 -82.773 -66.789 1.00 74.81 591 ASN A O 1
ATOM 4407 N N . VAL A 1 592 ? 18.658 -84.444 -65.583 1.00 79.25 592 VAL A N 1
ATOM 4408 C CA . VAL A 1 592 ? 19.261 -83.615 -64.535 1.00 79.25 592 VAL A CA 1
ATOM 4409 C C . VAL A 1 592 ? 20.775 -83.634 -64.699 1.00 79.25 592 VAL A C 1
ATOM 4411 O O . VAL A 1 592 ? 21.383 -84.703 -64.706 1.00 79.25 592 VAL A O 1
ATOM 4414 N N . TYR A 1 593 ? 21.370 -82.451 -64.805 1.00 81.62 593 TYR A N 1
ATOM 4415 C CA . TYR A 1 593 ? 22.801 -82.226 -64.986 1.00 81.62 593 TYR A CA 1
ATOM 4416 C C . TYR A 1 593 ? 23.403 -81.643 -63.708 1.00 81.62 593 TYR A C 1
ATOM 4418 O O . TYR A 1 593 ? 22.772 -80.806 -63.064 1.00 81.62 593 TYR A O 1
ATOM 4426 N N . LEU A 1 594 ? 24.611 -82.05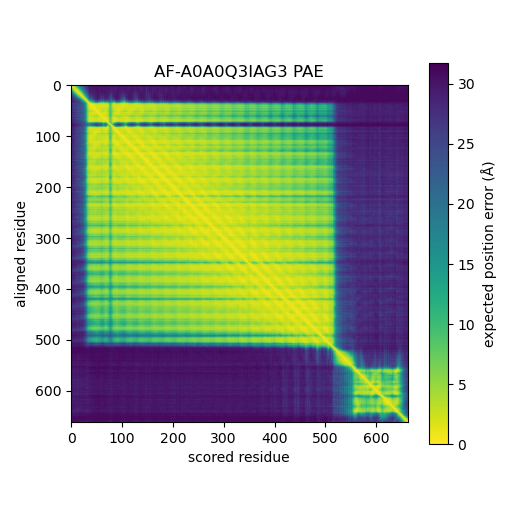8 -63.335 1.00 81.75 594 LEU A N 1
ATOM 4427 C CA . LEU A 1 594 ? 25.369 -81.431 -62.252 1.00 81.75 594 LEU A CA 1
ATOM 4428 C C . LEU A 1 594 ? 26.336 -80.399 -62.828 1.00 81.75 594 LEU A C 1
ATOM 4430 O O . LEU A 1 594 ? 27.159 -80.730 -63.677 1.00 81.75 594 LEU A O 1
ATOM 4434 N N . ILE A 1 595 ? 26.256 -79.168 -62.334 1.00 80.75 595 ILE A N 1
ATOM 4435 C CA . ILE A 1 595 ? 27.131 -78.058 -62.715 1.00 80.75 595 ILE A CA 1
ATOM 4436 C C . ILE A 1 595 ? 27.958 -77.651 -61.496 1.00 80.75 595 ILE A C 1
ATOM 4438 O O . ILE A 1 595 ? 27.413 -77.505 -60.403 1.00 80.75 595 ILE A O 1
ATOM 4442 N N . VAL A 1 596 ? 29.266 -77.470 -61.676 1.00 76.94 596 VAL A N 1
ATOM 4443 C CA . VAL A 1 596 ? 30.148 -76.857 -60.672 1.00 76.94 596 VAL A CA 1
ATOM 4444 C C . VAL A 1 596 ? 30.389 -75.412 -61.094 1.00 76.94 596 VAL A C 1
ATOM 4446 O O . VAL A 1 596 ? 30.869 -75.171 -62.199 1.00 76.94 596 VAL A O 1
ATOM 4449 N N . LEU A 1 597 ? 30.016 -74.464 -60.243 1.00 73.44 597 LEU A N 1
ATOM 4450 C CA . LEU A 1 597 ? 30.195 -73.033 -60.483 1.00 73.44 597 LEU A CA 1
ATOM 4451 C C . LEU A 1 597 ? 31.645 -72.603 -60.242 1.00 73.44 597 LEU A C 1
ATOM 4453 O O . LEU A 1 597 ? 32.420 -73.337 -59.630 1.00 73.44 597 LEU A O 1
ATOM 4457 N N . GLN A 1 598 ? 32.014 -71.398 -60.690 1.00 67.94 598 GLN A N 1
ATOM 4458 C CA . GLN A 1 598 ? 33.376 -70.867 -60.511 1.00 67.94 598 GLN A CA 1
ATOM 4459 C C . GLN A 1 598 ? 33.804 -70.770 -59.040 1.00 67.94 598 GLN A C 1
ATOM 4461 O O . GLN A 1 598 ? 34.989 -70.859 -58.735 1.00 67.94 598 GLN A O 1
ATOM 4466 N N . ASP A 1 599 ? 32.849 -70.610 -58.125 1.00 70.94 599 ASP A N 1
ATOM 4467 C CA . ASP A 1 599 ? 33.083 -70.600 -56.678 1.00 70.94 599 ASP A CA 1
ATOM 4468 C C . ASP A 1 599 ? 33.142 -72.012 -56.054 1.00 70.94 599 ASP A C 1
ATOM 4470 O O . ASP A 1 599 ? 33.255 -72.153 -54.837 1.00 70.94 599 ASP A O 1
ATOM 4474 N N . GLY A 1 600 ? 33.079 -73.065 -56.875 1.00 74.06 600 GLY A N 1
ATOM 4475 C CA . GLY A 1 600 ? 33.116 -74.467 -56.462 1.00 74.06 600 GLY A CA 1
ATOM 4476 C C . GLY A 1 600 ? 31.759 -75.041 -56.040 1.00 74.06 600 GLY A C 1
ATOM 4477 O O . GLY A 1 600 ? 31.677 -76.233 -55.722 1.00 74.06 600 GLY A O 1
ATOM 4478 N N . GLN A 1 601 ? 30.679 -74.250 -56.045 1.00 77.44 601 GLN A N 1
ATOM 4479 C CA . GLN A 1 601 ? 29.357 -74.725 -55.644 1.00 77.44 601 GLN A CA 1
ATOM 4480 C C . GLN A 1 601 ? 28.768 -75.702 -56.674 1.00 77.44 601 GLN A C 1
ATOM 4482 O O . GLN A 1 601 ? 28.738 -75.437 -57.874 1.00 77.44 601 GLN A O 1
ATOM 4487 N N . LYS A 1 602 ? 28.254 -76.843 -56.198 1.00 81.25 602 LYS A N 1
ATOM 4488 C CA . LYS A 1 602 ? 27.580 -77.860 -57.019 1.00 81.25 602 LYS A CA 1
ATOM 4489 C C . LYS A 1 602 ? 26.079 -77.582 -57.107 1.00 81.25 602 LYS A C 1
ATOM 4491 O O . LYS A 1 602 ? 25.388 -77.616 -56.090 1.00 81.25 602 LYS A O 1
ATOM 4496 N N . VAL A 1 603 ? 25.566 -77.353 -58.313 1.00 79.12 603 VAL A N 1
ATOM 4497 C CA . VAL A 1 603 ? 24.151 -77.072 -58.592 1.00 79.12 603 VAL A CA 1
ATOM 4498 C C . VAL A 1 603 ? 23.592 -78.110 -59.559 1.00 79.12 603 VAL A C 1
ATOM 4500 O O . VAL A 1 603 ? 24.175 -78.377 -60.606 1.00 79.12 603 VAL A O 1
ATOM 4503 N N . ALA A 1 604 ? 22.438 -78.687 -59.224 1.00 82.19 604 ALA A N 1
ATOM 4504 C CA . ALA A 1 604 ? 21.706 -79.561 -60.132 1.00 82.19 604 ALA A CA 1
ATOM 4505 C C . ALA A 1 604 ? 20.779 -78.729 -61.031 1.00 82.19 604 ALA A C 1
ATOM 4507 O O . ALA A 1 604 ? 19.912 -78.007 -60.538 1.00 82.19 604 ALA A O 1
ATOM 4508 N N . VAL A 1 605 ? 20.934 -78.851 -62.347 1.00 79.38 605 VAL A N 1
ATOM 4509 C CA . VAL A 1 605 ? 20.095 -78.187 -63.348 1.00 79.38 605 VAL A CA 1
ATOM 4510 C C . VAL A 1 605 ? 19.290 -79.234 -64.093 1.00 79.38 605 VAL A C 1
ATOM 4512 O O . VAL A 1 605 ? 19.836 -80.093 -64.783 1.00 79.38 605 VAL A O 1
ATOM 4515 N N . LYS A 1 606 ? 17.966 -79.167 -63.965 1.00 78.81 606 LYS A N 1
ATOM 4516 C CA . LYS A 1 606 ? 17.061 -80.040 -64.710 1.00 78.81 606 LYS A CA 1
ATOM 4517 C C . LYS A 1 606 ? 16.629 -79.359 -66.000 1.00 78.81 606 LYS A C 1
ATOM 4519 O O . LYS A 1 606 ? 15.996 -78.306 -65.957 1.00 78.81 606 LYS A O 1
ATOM 4524 N N . ARG A 1 607 ? 16.928 -79.987 -67.138 1.00 76.06 607 ARG A N 1
ATOM 4525 C CA . ARG A 1 607 ? 16.387 -79.574 -68.434 1.00 76.06 607 ARG A CA 1
ATOM 4526 C C . ARG A 1 607 ? 15.035 -80.248 -68.621 1.00 76.06 607 ARG A C 1
ATOM 4528 O O . ARG A 1 607 ? 14.964 -81.470 -68.744 1.00 76.06 607 ARG A O 1
ATOM 4535 N N . LEU A 1 608 ? 13.975 -79.449 -68.608 1.00 69.00 608 LEU A N 1
ATOM 4536 C CA . LEU A 1 608 ? 12.620 -79.929 -68.855 1.00 69.00 608 LEU A CA 1
ATOM 4537 C C . LEU A 1 608 ? 12.414 -80.107 -70.363 1.00 69.00 608 LEU A C 1
ATOM 4539 O O . LEU A 1 608 ? 12.779 -79.231 -71.144 1.00 69.00 608 LEU A O 1
ATOM 4543 N N . VAL A 1 609 ? 11.842 -81.242 -70.759 1.00 64.62 609 VAL A N 1
ATOM 4544 C CA . VAL A 1 609 ? 11.370 -81.477 -72.131 1.00 64.62 609 VAL A CA 1
ATOM 4545 C C . VAL A 1 609 ? 9.871 -81.190 -72.135 1.00 64.62 609 VAL A C 1
ATOM 4547 O O . VAL A 1 609 ? 9.150 -81.719 -71.286 1.00 64.62 609 VAL A O 1
ATOM 4550 N N . CYS A 1 610 ? 9.413 -80.304 -73.020 1.00 57.47 610 CYS A N 1
ATOM 4551 C CA . CYS A 1 610 ? 8.007 -79.908 -73.064 1.00 57.47 610 CYS A CA 1
ATOM 4552 C C . CYS A 1 610 ? 7.127 -81.083 -73.515 1.00 57.47 610 CYS A C 1
ATOM 4554 O O . CYS A 1 610 ? 7.483 -81.819 -74.429 1.00 57.47 610 CYS A O 1
ATOM 4556 N N . SER A 1 611 ? 5.986 -81.253 -72.846 1.00 54.81 611 SER A N 1
ATOM 4557 C CA . SER A 1 611 ? 4.920 -82.178 -73.236 1.00 54.81 611 SER A CA 1
ATOM 4558 C C . SER A 1 611 ? 3.763 -81.355 -73.796 1.00 54.81 611 SER A C 1
ATOM 4560 O O . SER A 1 611 ? 3.446 -80.310 -73.225 1.00 54.81 611 SER A O 1
ATOM 4562 N N . ASP A 1 612 ? 3.111 -81.839 -74.856 1.00 56.72 612 ASP A N 1
ATOM 4563 C CA . ASP A 1 612 ? 2.081 -81.136 -75.652 1.00 56.72 612 ASP A CA 1
ATOM 4564 C C . ASP A 1 612 ? 0.831 -80.664 -74.874 1.00 56.72 612 ASP A C 1
ATOM 4566 O O . ASP A 1 612 ? -0.109 -80.127 -75.453 1.00 56.72 612 ASP A O 1
ATOM 4570 N N . LYS A 1 613 ? 0.786 -80.856 -73.550 1.00 55.38 613 LYS A N 1
ATOM 4571 C CA . LYS A 1 613 ? -0.349 -80.514 -72.682 1.00 55.38 613 LYS A CA 1
ATOM 4572 C C . LYS A 1 613 ? -0.152 -79.263 -71.811 1.00 55.38 613 LYS A C 1
ATOM 4574 O O . LYS A 1 613 ? -1.104 -78.870 -71.143 1.00 55.38 613 LYS A O 1
ATOM 4579 N N . LEU A 1 614 ? 1.031 -78.636 -71.775 1.00 59.75 614 LEU A N 1
ATOM 4580 C CA . LEU A 1 614 ? 1.331 -77.519 -70.854 1.00 59.75 614 LEU A CA 1
ATOM 4581 C C . LEU A 1 614 ? 1.916 -76.291 -71.568 1.00 59.75 614 LEU A C 1
ATOM 4583 O O . LEU A 1 614 ? 2.890 -76.390 -72.306 1.00 59.75 614 LEU A O 1
ATOM 4587 N N . THR A 1 615 ? 1.361 -75.104 -71.293 1.00 66.06 615 THR A N 1
ATOM 4588 C CA . THR A 1 615 ? 1.836 -73.835 -71.880 1.00 66.06 615 THR A CA 1
ATOM 4589 C C . THR A 1 615 ? 2.980 -73.207 -71.074 1.00 66.06 615 THR A C 1
ATOM 4591 O O . THR A 1 615 ? 3.021 -73.291 -69.845 1.00 66.06 615 THR A O 1
ATOM 4594 N N . PHE A 1 616 ? 3.884 -72.473 -71.738 1.00 67.88 616 PHE A N 1
ATOM 4595 C CA . PHE A 1 616 ? 5.015 -71.796 -71.077 1.00 67.88 616 PHE A CA 1
ATOM 4596 C C . PHE A 1 616 ? 4.585 -70.854 -69.936 1.00 67.88 616 PHE A C 1
ATOM 4598 O O . PHE A 1 616 ? 5.259 -70.767 -68.908 1.00 67.88 616 PHE A O 1
ATOM 4605 N N . ARG A 1 617 ? 3.439 -70.166 -70.071 1.00 66.44 617 ARG A N 1
ATOM 4606 C CA . ARG A 1 617 ? 2.901 -69.310 -68.996 1.00 66.44 617 ARG A CA 1
ATOM 4607 C C . ARG A 1 617 ? 2.529 -70.116 -67.748 1.00 66.44 617 ARG A C 1
ATOM 4609 O O . ARG A 1 617 ? 2.785 -69.633 -66.646 1.00 66.44 617 ARG A O 1
ATOM 4616 N N . GLN A 1 618 ? 1.973 -71.319 -67.909 1.00 69.00 618 GLN A N 1
ATOM 4617 C CA . GLN A 1 618 ? 1.651 -72.209 -66.788 1.00 69.00 618 GLN A CA 1
ATOM 4618 C C . GLN A 1 618 ? 2.928 -72.696 -66.099 1.00 69.00 618 GLN A C 1
ATOM 4620 O O . GLN A 1 618 ? 3.056 -72.525 -64.890 1.00 69.00 618 GLN A O 1
ATOM 4625 N N . VAL A 1 619 ? 3.921 -73.162 -66.866 1.00 70.25 619 VAL A N 1
ATOM 4626 C CA . VAL A 1 619 ? 5.216 -73.607 -66.316 1.00 70.25 619 VAL A CA 1
ATOM 4627 C C . VAL A 1 619 ? 5.917 -72.470 -65.567 1.00 70.25 619 VAL A C 1
ATOM 4629 O O . VAL A 1 619 ? 6.377 -72.650 -64.443 1.00 70.25 619 VAL A O 1
ATOM 4632 N N . LYS A 1 620 ? 5.950 -71.259 -66.138 1.00 70.44 620 LYS A N 1
ATOM 4633 C CA . LYS A 1 620 ? 6.538 -70.082 -65.481 1.00 70.44 620 LYS A CA 1
ATOM 4634 C C . LYS A 1 620 ? 5.809 -69.709 -64.181 1.00 70.44 620 LYS A C 1
ATOM 4636 O O . LYS A 1 620 ? 6.463 -69.331 -63.211 1.00 70.44 620 LYS A O 1
ATOM 4641 N N . SER A 1 621 ? 4.477 -69.806 -64.148 1.00 70.56 621 SER A N 1
ATOM 4642 C CA . SER A 1 621 ? 3.682 -69.559 -62.938 1.00 70.56 621 SER A CA 1
ATOM 4643 C C . SER A 1 621 ? 3.981 -70.598 -61.852 1.00 70.56 621 SER A C 1
ATOM 4645 O O . SER A 1 621 ? 4.299 -70.227 -60.723 1.00 70.56 621 SER A O 1
ATOM 4647 N N . GLU A 1 622 ? 3.986 -71.887 -62.202 1.00 74.44 622 GLU A N 1
ATOM 4648 C CA . GLU A 1 622 ? 4.291 -72.968 -61.259 1.00 74.44 622 GLU A CA 1
ATOM 4649 C C . GLU A 1 622 ? 5.715 -72.875 -60.707 1.00 74.44 622 GLU A C 1
ATOM 4651 O O . GLU A 1 622 ? 5.909 -73.007 -59.500 1.00 74.44 622 GLU A O 1
ATOM 4656 N N . MET A 1 623 ? 6.710 -72.560 -61.544 1.00 74.12 623 MET A N 1
ATOM 4657 C CA . MET A 1 623 ? 8.091 -72.365 -61.087 1.00 74.12 623 MET A CA 1
ATOM 4658 C C . MET A 1 623 ? 8.211 -71.203 -60.093 1.00 74.12 623 MET A C 1
ATOM 4660 O O . MET A 1 623 ? 8.942 -71.309 -59.108 1.00 74.12 623 MET A O 1
ATOM 4664 N N . ASN A 1 624 ? 7.451 -70.120 -60.290 1.00 72.88 624 ASN A N 1
ATOM 4665 C CA . ASN A 1 624 ? 7.395 -69.010 -59.335 1.00 72.88 624 ASN A CA 1
ATOM 4666 C C . ASN A 1 624 ? 6.727 -69.401 -58.004 1.00 72.88 624 ASN A C 1
ATOM 4668 O O . ASN A 1 624 ? 7.093 -68.856 -56.962 1.00 72.88 624 ASN A O 1
ATOM 4672 N N . VAL A 1 625 ? 5.756 -70.321 -58.017 1.00 75.56 625 VAL A N 1
ATOM 4673 C CA . VAL A 1 625 ? 5.116 -70.844 -56.797 1.00 75.56 625 VAL A CA 1
ATOM 4674 C C . VAL A 1 625 ? 6.058 -71.805 -56.070 1.00 75.56 625 VAL A C 1
ATOM 4676 O O . VAL A 1 625 ? 6.316 -71.620 -54.881 1.00 75.56 625 VAL A O 1
ATOM 4679 N N . LEU A 1 626 ? 6.648 -72.772 -56.778 1.00 73.50 626 LEU A N 1
ATOM 4680 C CA . LEU A 1 626 ? 7.588 -73.744 -56.212 1.00 73.50 626 LEU A CA 1
ATOM 4681 C C . LEU A 1 626 ? 8.830 -73.066 -55.613 1.00 73.50 626 LEU A C 1
ATOM 4683 O O . LEU A 1 626 ? 9.302 -73.475 -54.554 1.00 73.50 626 LEU A O 1
ATOM 4687 N N . ALA A 1 627 ? 9.318 -71.979 -56.221 1.00 70.44 627 ALA A N 1
ATOM 4688 C CA . ALA A 1 627 ? 10.442 -71.202 -55.693 1.00 70.44 627 ALA A CA 1
ATOM 4689 C C . ALA A 1 627 ? 10.177 -70.587 -54.304 1.00 70.44 627 ALA A C 1
ATOM 4691 O O . ALA A 1 627 ? 11.127 -70.336 -53.547 1.00 70.44 627 ALA A O 1
ATOM 4692 N N . LYS A 1 628 ? 8.901 -70.367 -53.949 1.00 72.94 628 LYS A N 1
ATOM 4693 C CA . LYS A 1 628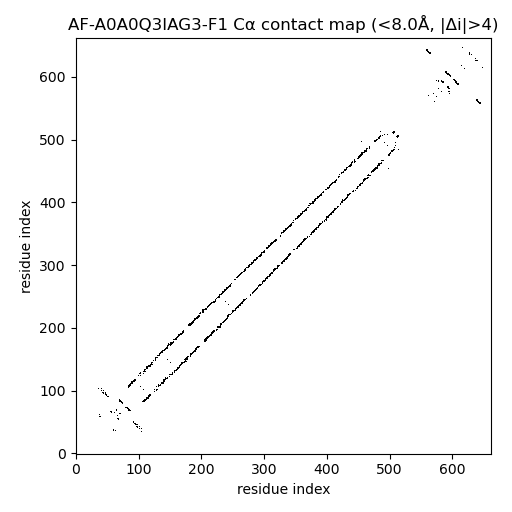 ? 8.474 -69.798 -52.661 1.00 72.94 628 LYS A CA 1
ATOM 4694 C C . LYS A 1 628 ? 8.290 -70.845 -51.561 1.00 72.94 628 LYS A C 1
ATOM 4696 O O . LYS A 1 628 ? 8.287 -70.474 -50.390 1.00 72.94 628 LYS A O 1
ATOM 4701 N N . ILE A 1 629 ? 8.187 -72.133 -51.895 1.00 75.88 629 ILE A N 1
ATOM 4702 C CA . ILE A 1 629 ? 8.027 -73.196 -50.896 1.00 75.88 629 ILE A CA 1
ATOM 4703 C C . ILE A 1 629 ? 9.345 -73.378 -50.123 1.00 75.88 629 ILE A C 1
ATOM 4705 O O . ILE A 1 629 ? 10.447 -73.395 -50.686 1.00 75.88 629 ILE A O 1
ATOM 4709 N N . ARG A 1 630 ? 9.243 -73.484 -48.795 1.00 76.19 630 ARG A N 1
ATOM 4710 C CA . ARG A 1 630 ? 10.363 -73.742 -47.881 1.00 76.19 630 ARG A CA 1
ATOM 4711 C C . ARG A 1 630 ? 9.966 -74.881 -46.950 1.00 76.19 630 ARG A C 1
ATOM 4713 O O . ARG A 1 630 ? 9.181 -74.685 -46.032 1.00 76.19 630 ARG A O 1
ATOM 4720 N N . HIS A 1 631 ? 10.489 -76.076 -47.207 1.00 77.69 631 HIS A N 1
ATOM 4721 C CA . HIS A 1 631 ? 10.234 -77.255 -46.384 1.00 77.69 631 HIS A CA 1
ATOM 4722 C C . HIS A 1 631 ? 11.489 -78.130 -46.315 1.00 77.69 631 HIS A C 1
ATOM 4724 O O . HIS A 1 631 ? 12.189 -78.279 -47.313 1.00 77.69 631 HIS A O 1
ATOM 4730 N N . LYS A 1 632 ? 11.761 -78.733 -45.151 1.00 74.75 632 LYS A N 1
ATOM 4731 C CA . LYS A 1 632 ? 12.996 -79.496 -44.878 1.00 74.75 632 LYS A CA 1
ATOM 4732 C C . LYS A 1 632 ? 13.235 -80.699 -45.803 1.00 74.75 632 LYS A C 1
ATOM 4734 O O . LYS A 1 632 ? 14.375 -81.100 -45.983 1.00 74.75 632 LYS A O 1
ATOM 4739 N N . ASN A 1 633 ? 12.172 -81.231 -46.410 1.00 70.00 633 ASN A N 1
ATOM 4740 C CA . ASN A 1 633 ? 12.222 -82.408 -47.287 1.00 70.00 633 ASN A CA 1
ATOM 4741 C C . ASN A 1 633 ? 12.010 -82.077 -48.782 1.00 70.00 633 ASN A C 1
ATOM 4743 O O . ASN A 1 633 ? 11.786 -82.989 -49.570 1.00 70.00 633 ASN A O 1
ATOM 4747 N N . ILE A 1 634 ? 12.022 -80.796 -49.182 1.00 75.00 634 ILE A N 1
ATOM 4748 C CA . ILE A 1 634 ? 11.842 -80.376 -50.586 1.00 75.00 634 ILE A CA 1
ATOM 4749 C C . ILE A 1 634 ? 13.099 -79.644 -51.065 1.00 75.00 634 ILE A C 1
ATOM 4751 O O . ILE A 1 634 ? 13.575 -78.716 -50.411 1.00 75.00 634 ILE A O 1
ATOM 4755 N N . ALA A 1 635 ? 13.622 -80.047 -52.227 1.00 68.88 635 ALA A N 1
ATOM 4756 C CA . ALA A 1 635 ? 14.784 -79.411 -52.837 1.00 68.88 635 ALA A CA 1
ATOM 4757 C C . ALA A 1 635 ? 14.489 -77.948 -53.207 1.00 68.88 635 ALA A C 1
ATOM 4759 O O . ALA A 1 635 ? 13.447 -77.618 -53.774 1.00 68.88 635 ALA A O 1
ATOM 4760 N N . LYS A 1 636 ? 15.427 -77.058 -52.885 1.00 74.00 636 LYS A N 1
ATOM 4761 C CA . LYS A 1 636 ? 15.268 -75.616 -53.077 1.00 74.00 636 LYS A CA 1
ATOM 4762 C C . LYS A 1 636 ? 15.550 -75.214 -54.525 1.00 74.00 636 LYS A C 1
ATOM 4764 O O . LYS A 1 636 ? 16.630 -75.486 -55.038 1.00 74.00 636 LYS A O 1
ATOM 4769 N N . ILE A 1 637 ? 14.614 -74.499 -55.150 1.00 78.06 637 ILE A N 1
ATOM 4770 C CA . ILE A 1 637 ? 14.787 -73.936 -56.498 1.00 78.06 637 ILE A CA 1
ATOM 4771 C C . ILE A 1 637 ? 15.460 -72.562 -56.401 1.00 78.06 637 ILE A C 1
ATOM 4773 O O . ILE A 1 637 ? 14.985 -71.679 -55.683 1.00 78.06 637 ILE A O 1
ATOM 4777 N N . THR A 1 638 ? 16.565 -72.376 -57.124 1.00 74.62 638 THR A N 1
ATOM 4778 C CA . THR A 1 638 ? 17.409 -71.168 -57.066 1.00 74.62 638 THR A CA 1
ATOM 4779 C C . THR A 1 638 ? 17.181 -70.202 -58.232 1.00 74.62 638 THR A C 1
ATOM 4781 O O . THR A 1 638 ? 17.378 -68.997 -58.071 1.00 74.62 638 THR A O 1
ATOM 4784 N N . GLY A 1 639 ? 16.697 -70.693 -59.374 1.00 75.75 639 GLY A N 1
ATOM 4785 C CA . GLY A 1 639 ? 16.370 -69.892 -60.554 1.00 75.75 639 GLY A CA 1
ATOM 4786 C C . GLY A 1 639 ? 15.963 -70.748 -61.755 1.00 75.75 639 GLY A C 1
ATOM 4787 O O . GLY A 1 639 ? 15.956 -71.975 -61.670 1.00 75.75 639 GLY A O 1
ATOM 4788 N N . PHE A 1 640 ? 15.627 -70.096 -62.870 1.00 77.12 640 PHE A N 1
ATOM 4789 C CA . PHE A 1 640 ? 15.352 -70.730 -64.164 1.00 77.12 640 PHE A CA 1
ATOM 4790 C C . PHE A 1 640 ? 15.768 -69.817 -65.334 1.00 77.12 640 PHE A C 1
ATOM 4792 O O . PHE A 1 640 ? 15.817 -68.596 -65.195 1.00 77.12 640 PHE A O 1
ATOM 4799 N N . CYS A 1 641 ? 16.061 -70.397 -66.501 1.00 73.00 641 CYS A N 1
ATOM 4800 C CA . CYS A 1 641 ? 16.446 -69.674 -67.721 1.00 73.00 641 CYS A CA 1
ATOM 4801 C C . CYS A 1 641 ? 15.531 -70.070 -68.887 1.00 73.00 641 CYS A C 1
ATOM 4803 O O . CYS A 1 641 ? 15.080 -71.214 -68.939 1.00 73.00 641 CYS A O 1
ATOM 4805 N N . TYR A 1 642 ? 15.253 -69.145 -69.810 1.00 71.88 642 TYR A N 1
ATOM 4806 C CA . TYR A 1 642 ? 14.459 -69.413 -71.016 1.00 71.88 642 TYR A CA 1
ATOM 4807 C C . TYR A 1 642 ? 14.865 -68.519 -72.201 1.00 71.88 642 TYR A C 1
ATOM 4809 O O . TYR A 1 642 ? 15.377 -67.416 -72.008 1.00 71.88 642 TYR A O 1
ATOM 4817 N N . SER A 1 643 ? 14.611 -68.985 -73.427 1.00 64.31 643 SER A N 1
ATOM 4818 C CA . SER A 1 643 ? 14.738 -68.206 -74.670 1.00 64.31 643 SER A CA 1
ATOM 4819 C C . SER A 1 643 ? 13.361 -67.801 -75.169 1.00 64.31 643 SER A C 1
ATOM 4821 O O . SER A 1 643 ? 12.436 -68.612 -75.168 1.00 64.31 643 SER A O 1
ATOM 4823 N N . GLU A 1 644 ? 13.214 -66.561 -75.634 1.00 59.06 644 GLU A N 1
ATOM 4824 C CA . GLU A 1 644 ? 11.962 -66.112 -76.261 1.00 59.06 644 GLU A CA 1
ATOM 4825 C C . GLU A 1 644 ? 11.721 -66.753 -77.640 1.00 59.06 644 GLU A C 1
ATOM 4827 O O . GLU A 1 644 ? 10.579 -66.773 -78.097 1.00 59.06 644 GLU A O 1
ATOM 4832 N N . GLY A 1 645 ? 12.758 -67.323 -78.271 1.00 56.25 645 GLY A N 1
ATOM 4833 C CA . GLY A 1 645 ? 12.641 -68.063 -79.534 1.00 56.25 645 GLY A CA 1
ATOM 4834 C C . GLY A 1 645 ? 12.012 -69.450 -79.368 1.00 56.25 645 GLY A C 1
ATOM 4835 O O . GLY A 1 645 ? 11.098 -69.788 -80.106 1.00 56.25 645 GLY A O 1
ATOM 4836 N N . GLU A 1 646 ? 12.415 -70.211 -78.345 1.00 51.31 646 GLU A N 1
ATOM 4837 C CA . GLU A 1 646 ? 11.880 -71.562 -78.071 1.00 51.31 646 GLU A CA 1
ATOM 4838 C C . GLU A 1 646 ? 10.550 -71.537 -77.291 1.00 51.31 646 GLU A C 1
ATOM 4840 O O . GLU A 1 646 ? 9.821 -72.526 -77.243 1.00 51.31 646 GLU A O 1
ATOM 4845 N N . ALA A 1 647 ? 10.181 -70.392 -76.703 1.00 50.66 647 ALA A N 1
ATOM 4846 C CA . ALA A 1 647 ? 8.895 -70.221 -76.023 1.00 50.66 647 ALA A CA 1
ATOM 4847 C C . ALA A 1 647 ? 7.696 -70.108 -76.990 1.00 50.66 647 ALA A C 1
ATOM 4849 O O . ALA A 1 647 ? 6.554 -70.266 -76.550 1.00 50.66 647 ALA A O 1
ATOM 4850 N N . LYS A 1 648 ? 7.932 -69.842 -78.286 1.00 43.47 648 LYS A N 1
ATOM 4851 C CA . LYS A 1 648 ? 6.892 -69.839 -79.332 1.00 43.47 648 LYS A CA 1
ATOM 4852 C C . LYS A 1 648 ? 6.616 -71.228 -79.918 1.00 43.47 648 LYS A C 1
ATOM 4854 O O . LYS A 1 648 ? 5.478 -71.481 -80.291 1.00 43.47 648 LYS A O 1
ATOM 4859 N N . ASP A 1 649 ? 7.574 -72.150 -79.876 1.00 42.31 649 ASP A N 1
ATOM 4860 C CA . ASP A 1 649 ? 7.389 -73.526 -80.373 1.00 42.31 649 ASP A CA 1
ATOM 4861 C C . ASP A 1 649 ? 6.596 -74.431 -79.411 1.00 42.31 649 ASP A C 1
ATOM 4863 O O . ASP A 1 649 ? 6.239 -75.553 -79.752 1.00 42.31 649 ASP A O 1
ATOM 4867 N N . CYS A 1 650 ? 6.235 -73.929 -78.226 1.00 41.44 650 CYS A N 1
ATOM 4868 C CA . CYS A 1 650 ? 5.256 -74.562 -77.330 1.00 41.44 650 CYS A CA 1
ATOM 4869 C C . CYS A 1 650 ? 3.821 -74.033 -77.537 1.00 41.44 650 CYS A C 1
ATOM 4871 O O . CYS A 1 650 ? 2.922 -74.354 -76.760 1.00 41.44 650 CYS A O 1
ATOM 4873 N N . ALA A 1 651 ? 3.605 -73.186 -78.549 1.00 35.88 651 ALA A N 1
ATOM 4874 C CA . ALA A 1 651 ? 2.309 -72.634 -78.922 1.00 35.88 651 ALA A CA 1
ATOM 4875 C C . ALA A 1 651 ? 2.003 -72.951 -80.396 1.00 35.88 651 ALA A C 1
ATOM 4877 O O . ALA A 1 651 ? 2.005 -72.069 -81.244 1.00 35.88 651 ALA A O 1
ATOM 4878 N N . GLY A 1 652 ? 1.717 -74.227 -80.669 1.00 33.31 652 GLY A N 1
ATOM 4879 C CA . GLY A 1 652 ? 0.915 -74.669 -81.812 1.00 33.31 652 GLY A CA 1
ATOM 4880 C C . GLY A 1 652 ? 1.575 -74.601 -83.191 1.00 33.31 652 GLY A C 1
ATOM 4881 O O . GLY A 1 652 ? 1.386 -73.643 -83.936 1.00 33.31 652 GLY A O 1
ATOM 4882 N N . SER A 1 653 ? 2.198 -75.706 -83.603 1.00 26.25 653 SER A N 1
ATOM 4883 C CA . SER A 1 653 ? 2.129 -76.140 -84.996 1.00 26.25 653 SER A CA 1
ATOM 4884 C C . SER A 1 653 ? 0.753 -76.770 -85.242 1.00 26.25 653 SER A C 1
ATOM 4886 O O . SER A 1 653 ? 0.456 -77.884 -84.822 1.00 26.25 653 SER A O 1
ATOM 4888 N N . SER A 1 654 ? -0.112 -76.051 -85.949 1.00 30.16 654 SER A N 1
ATOM 4889 C CA . SER A 1 654 ? -1.185 -76.671 -86.719 1.00 30.16 654 SER A CA 1
ATOM 4890 C C . SER A 1 654 ? -1.026 -76.221 -88.160 1.00 30.16 654 SER A C 1
ATOM 4892 O O . SER A 1 654 ? -1.216 -75.057 -88.506 1.00 30.16 654 SER A O 1
ATOM 4894 N N . SER A 1 655 ? -0.599 -77.192 -88.950 1.00 27.36 655 SER A N 1
ATOM 4895 C CA . SER A 1 655 ? -0.526 -77.251 -90.400 1.00 27.36 655 SER A CA 1
ATOM 4896 C C . SER A 1 655 ? -1.733 -76.637 -91.114 1.00 27.36 655 SER A C 1
ATOM 4898 O O . SER A 1 655 ? -2.874 -76.937 -90.770 1.00 27.36 655 SER A O 1
ATOM 4900 N N . GLY A 1 656 ? -1.470 -75.887 -92.182 1.00 27.02 656 GLY A N 1
ATOM 4901 C CA . GLY A 1 656 ? -2.478 -75.420 -93.131 1.00 27.02 656 GLY A CA 1
ATOM 4902 C C . GLY A 1 656 ? -1.834 -75.072 -94.468 1.00 27.02 656 GLY A C 1
ATOM 4903 O O . GLY A 1 656 ? -1.497 -73.924 -94.723 1.00 27.02 656 GLY A O 1
ATOM 4904 N N . ILE A 1 657 ? -1.607 -76.108 -95.270 1.00 26.72 657 ILE A N 1
ATOM 4905 C CA . ILE A 1 657 ? -1.127 -76.088 -96.656 1.00 26.72 657 ILE A CA 1
ATOM 4906 C C . ILE A 1 657 ? -2.107 -75.299 -97.545 1.00 26.72 657 ILE A C 1
ATOM 4908 O O . ILE A 1 657 ? -3.313 -75.511 -97.455 1.00 26.72 657 ILE A O 1
ATOM 4912 N N . GLY A 1 658 ? -1.589 -74.455 -98.443 1.00 26.27 658 GLY A N 1
ATOM 4913 C CA . GLY A 1 658 ? -2.353 -73.797 -99.510 1.00 26.27 658 GLY A CA 1
ATOM 4914 C C . GLY A 1 658 ? -1.425 -73.192 -100.570 1.00 26.27 658 GLY A C 1
ATOM 4915 O O . GLY A 1 658 ? -0.813 -72.157 -100.339 1.00 26.27 658 GLY A O 1
ATOM 4916 N N . VAL A 1 659 ? -1.288 -73.900 -101.692 1.00 26.91 659 VAL A N 1
ATOM 4917 C CA . VAL A 1 659 ? -0.477 -73.615 -102.904 1.00 26.91 659 VAL A CA 1
ATOM 4918 C C . VAL A 1 659 ? -1.384 -72.821 -103.915 1.00 26.91 659 VAL A C 1
ATOM 4920 O O . VAL A 1 659 ? -2.526 -72.551 -103.551 1.00 26.91 659 VAL A O 1
ATOM 4923 N N . PRO A 1 660 ? -0.968 -72.357 -105.121 1.00 33.69 660 PRO A N 1
ATOM 4924 C CA . PRO A 1 660 ? -0.854 -70.937 -105.487 1.00 33.69 660 PRO A CA 1
ATOM 4925 C C . PRO A 1 660 ? -1.755 -70.472 -106.673 1.00 33.69 660 PRO A C 1
ATOM 4927 O O . PRO A 1 660 ? -2.440 -71.283 -107.292 1.00 33.69 660 PRO A O 1
ATOM 4930 N N . SER A 1 661 ? -1.610 -69.187 -107.054 1.00 26.73 661 SER A N 1
ATOM 4931 C CA . SER A 1 661 ? -1.794 -68.614 -108.419 1.00 26.73 661 SER A CA 1
ATOM 4932 C C . SER A 1 661 ? -3.235 -68.458 -108.964 1.00 26.73 661 SER A C 1
ATOM 4934 O O . SER A 1 661 ? -4.139 -69.127 -108.467 1.00 26.73 661 SER A O 1
ATOM 4936 N N . PRO A 1 662 ? -3.501 -67.576 -109.963 1.00 41.75 662 PRO A N 1
ATOM 4937 C CA . PRO A 1 662 ? -2.603 -66.910 -110.932 1.00 41.75 662 PRO A CA 1
ATOM 4938 C C . PRO A 1 662 ? -1.989 -65.587 -110.475 1.00 41.75 662 PRO A C 1
ATOM 4940 O O . PRO A 1 662 ? -2.709 -64.773 -109.856 1.00 41.75 662 PRO A O 1
#

Radius of gyration: 53.33 Å; Cα contacts (8 Å, |Δi|>4): 1509; chains: 1; bounding box: 78×148×182 Å